Protein AF-A0A2A9FP56-F1 (afdb_monomer)

Nearest PDB structures (foldseek):
  2n8x-assembly1_A  TM=4.574E-01  e=1.235E-03  Pseudomonas aeruginosa PAO1
  9cai-assembly1_CU  TM=5.121E-01  e=8.642E-01  Caenorhabditis elegans
  5exc-assembly1_C  TM=4.285E-01  e=2.645E+00  Dendronephthya sp. SSAL-2002
  3gse-assembly1_A  TM=2.050E-01  e=2.942E+00  Yersinia pestis
  2pgc-assembly1_C  TM=1.684E-01  e=6.201E+00  uncultured marine organism

Radius of gyration: 27.12 Å; Cα contacts (8 Å, |Δi|>4): 790; chains: 1; bounding box: 116×64×67 Å

pLDDT: mean 73.25, std 17.54, range [25.42, 96.5]

Secondary structure (DSSP, 8-state):
-------------------PPPEE-TTS-EEEEEEEESSSHHHHHHHHHHHHHHHHHHHTSTHHHHHHHH-TT--HHHHHHHHHHHHHHHTT--GGGS-EEEPPPEEETTEEEEEEEE-TT--TT------S----TT-SEEEEEEEEEE--BTTTTB-HHHHHHHHHHHHHHHHHHHHHHHHHHHHHHHHHTTS--TTHHHHHHHHHHHHHHHTGGGTEEEEEEEEEEE-GGG-EEEEEEEEEEHHHHHHHHHHHHHHHHS-EEEEES-HHHHHHHHHHHHHTT-EE-SS-SEEEEEEEEEEEETTEEEEEEEEEEEETT--EEEEEE--TTS--EE--SSHHHHHHHHHHH-HHHHHHHHHHHHHHHHHHHHTTSEEEEEEEEGGGBS-GGGHHHHHHTSTTEEEEEEEEETTEEEEEEEE-S-HHHHHHHHHHHTTTTBSSPPPPPEEETTTEEEE-

Solvent-accessible surface area (backbone atoms only — not comparable to full-atom values): 25136 Å² total; per-residue (Å²): 135,91,84,81,87,81,81,80,77,80,80,75,78,74,82,68,79,76,76,52,71,70,43,75,44,98,86,53,23,44,34,22,53,9,67,22,75,39,87,50,73,64,15,50,51,49,1,44,49,49,14,46,50,51,49,30,52,45,74,74,33,78,60,50,58,55,52,65,72,66,43,90,80,67,50,74,68,44,54,50,48,51,49,51,53,45,53,41,45,74,62,68,48,66,67,75,37,56,67,55,49,70,50,78,77,42,77,57,92,69,22,18,30,22,40,38,32,41,53,66,86,64,51,77,59,71,73,89,77,80,101,66,82,81,80,60,95,81,57,67,59,47,79,41,78,33,72,12,57,15,50,62,37,81,90,76,74,40,49,14,58,59,36,2,51,50,38,14,48,27,50,39,51,38,54,54,48,51,53,52,51,60,37,46,44,69,30,48,50,74,61,48,76,74,45,94,54,91,70,55,61,61,54,50,53,53,40,52,38,56,51,49,39,40,32,32,84,80,34,45,79,49,71,46,81,75,47,74,46,83,42,78,95,65,20,24,36,28,32,31,40,35,33,31,37,48,58,58,45,48,49,54,52,46,37,44,49,42,50,42,69,41,39,57,26,15,74,43,52,57,64,77,54,34,50,62,50,50,53,53,36,48,77,68,54,29,45,76,35,93,56,40,48,31,33,38,42,43,49,79,45,78,47,78,58,86,70,28,33,22,49,46,39,37,42,32,35,25,39,84,89,65,55,74,49,32,78,42,67,60,72,42,83,82,52,71,45,63,72,57,95,55,43,66,49,56,45,49,54,50,51,65,64,35,66,72,46,40,54,50,48,50,53,41,52,46,51,17,31,47,49,39,46,67,67,25,24,51,58,31,40,37,36,35,34,51,84,47,40,72,46,66,86,51,47,51,62,50,51,55,66,39,63,33,44,29,81,66,45,68,48,78,55,92,70,26,37,37,34,38,30,16,35,44,60,56,62,67,58,51,53,52,50,49,59,59,62,43,51,89,36,32,61,52,86,77,58,80,66,46,74,45,61,78,35,37,38,37,34,117

Mean predicted aligned error: 16.67 Å

Sequence (460 aa):
MRLKRVLLPALLLACSNAMALPTFMTSGDLSVDGCAYGRSTMAVDDATANALQELASFLSSPKLFTESTANEELDTATSTWLQELRDMSVEGLQLQRMPVTTSSPRIQGNDTCVTVTLVRGTLPGNQSNGDSGRWESGTPEVTVTVTGEGWPDKSRSLTARNQAELDALKRAVSQVVGVWLTQQRAQFSTMEERASGSSSSIALNDMISQQLYTRSEGLVKEWKTLNFRDLENGGIEVTIQAVVEKQLLATAANDVLTAIGSPRVAVVGPQAVAGPLKAWLNTNGVEVSQSASLRIVANAQLKARGNTRRLALTVTVEDLSGQQYGLWRNDPSLLALPASDTVQTDLIDVHLALPAQQKSLRAELQQAFQSMVAQGGLLREIRLRKGLLREPDKLQALLATLGGARDVAVSSNGNYHQASLRYAGATGDLVSAIRQSLRPIAAEPLPQANISNGYEITFN

Foldseek 3Di:
DDDDDDDDDPPPPPPPPPQFQWDQDLQLKIKGKFKAFADDVVLVVNRVLSRLVNQQVCLPDPVLVVVLVVPPSRDPQSVVQSVLSNLCVVLVNRSSLQPWDKDDWDDDPRIIMIMTIRHGPSDQQPPDDDDDDDPPSPDQKDKDKFKFKAPQDPVLRDALVNRRVLRRLLVVLLVLLVVVLVSCVSRCVVVVVLDPDPVVSVLLSVLLSVLVSLQSVVFWPDKDWPDKDADPPRMIMTIMITMGGSSVSVQSSVLLVCLLQAFEEEEDDDCLQSVLVCVLCVSSRHHYDNQHQKYWYWDWDWDDDPQKTFIWIKIWIAGPVRDTQFIDTFDRVPDIDGDDPCRRSVNSNVLCVDPVSVSRVVNRSSSSSSSQSSQLAGKAKEKEFPLFFQCVVCLQVLQVSNRSWAPWDWDDDDRTIMIITHHSGFPVVVQVSSQVSRVVGTPDRFDDWDDPSRGYTYTD

Structure (mmCIF, N/CA/C/O backbone):
data_AF-A0A2A9FP56-F1
#
_entry.id   AF-A0A2A9FP56-F1
#
loop_
_atom_site.group_PDB
_atom_site.id
_atom_site.type_symbol
_atom_site.label_atom_id
_atom_site.label_alt_id
_atom_site.label_comp_id
_atom_site.label_asym_id
_atom_site.label_entity_id
_atom_site.label_seq_id
_atom_site.pdbx_PDB_ins_code
_atom_site.Cartn_x
_atom_site.Cartn_y
_atom_site.Cartn_z
_atom_site.occupancy
_atom_site.B_iso_or_equiv
_atom_site.auth_seq_id
_atom_site.auth_comp_id
_atom_site.auth_asym_id
_atom_site.auth_atom_id
_atom_site.pdbx_PDB_model_num
ATOM 1 N N . MET A 1 1 ? 77.776 10.481 -0.731 1.00 35.41 1 MET A N 1
ATOM 2 C CA . MET A 1 1 ? 76.996 10.995 -1.884 1.00 35.41 1 MET A CA 1
ATOM 3 C C . MET A 1 1 ? 75.871 10.000 -2.158 1.00 35.41 1 MET A C 1
ATOM 5 O O . MET A 1 1 ? 76.165 8.899 -2.580 1.00 35.41 1 MET A O 1
ATOM 9 N N . ARG A 1 2 ? 74.676 10.146 -1.569 1.00 37.75 2 ARG A N 1
ATOM 10 C CA . ARG A 1 2 ? 73.482 10.881 -2.056 1.00 37.75 2 ARG A CA 1
ATOM 11 C C . ARG A 1 2 ? 73.049 10.537 -3.493 1.00 37.75 2 ARG A C 1
ATOM 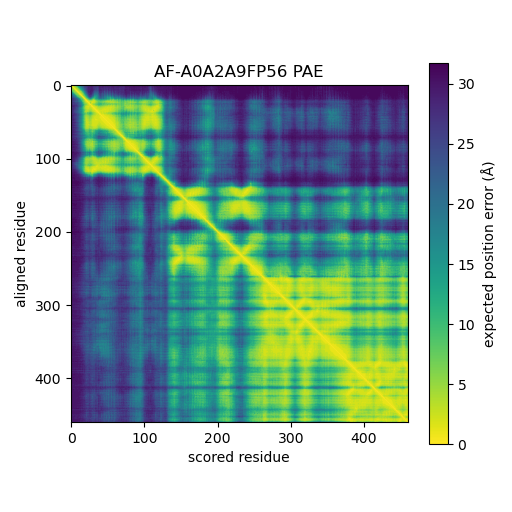13 O O . ARG A 1 2 ? 73.492 11.206 -4.411 1.00 37.75 2 ARG A O 1
ATOM 20 N N . LEU A 1 3 ? 72.079 9.629 -3.630 1.00 32.72 3 LEU A N 1
ATOM 21 C CA . LEU A 1 3 ? 71.024 9.641 -4.662 1.00 32.72 3 LEU A CA 1
ATOM 22 C C . LEU A 1 3 ? 69.803 8.906 -4.065 1.00 32.72 3 LEU A C 1
ATOM 24 O O . LEU A 1 3 ? 69.843 7.703 -3.855 1.00 32.72 3 LEU A O 1
ATOM 28 N N . LYS A 1 4 ? 68.938 9.622 -3.338 1.00 32.25 4 LYS A N 1
ATOM 29 C CA . LYS A 1 4 ? 67.647 10.210 -3.759 1.00 32.25 4 LYS A CA 1
ATOM 30 C C . LYS A 1 4 ? 66.577 9.180 -4.165 1.00 32.25 4 LYS A C 1
ATOM 32 O O . LYS A 1 4 ? 66.596 8.617 -5.249 1.00 32.25 4 LYS A O 1
ATOM 37 N N . ARG A 1 5 ? 65.619 9.046 -3.237 1.00 37.44 5 ARG A N 1
ATOM 38 C CA . ARG A 1 5 ? 64.264 8.493 -3.351 1.00 37.44 5 ARG A CA 1
ATOM 39 C C . ARG A 1 5 ? 63.563 8.907 -4.649 1.00 37.44 5 ARG A C 1
ATOM 41 O O . ARG A 1 5 ? 63.543 10.097 -4.951 1.00 37.44 5 ARG A O 1
ATOM 48 N N . VAL A 1 6 ? 62.838 7.969 -5.255 1.00 30.64 6 VAL A N 1
ATOM 49 C CA . VAL A 1 6 ? 61.522 8.240 -5.850 1.00 30.64 6 VAL A CA 1
ATOM 50 C C . VAL A 1 6 ? 60.588 7.108 -5.413 1.00 30.64 6 VAL A C 1
ATOM 52 O O . VAL A 1 6 ? 60.535 6.045 -6.017 1.00 30.64 6 VAL A O 1
ATOM 55 N N . LEU A 1 7 ? 59.899 7.332 -4.294 1.00 31.23 7 LEU A N 1
ATOM 56 C CA . LEU A 1 7 ? 58.629 6.675 -3.997 1.00 31.23 7 LEU A CA 1
ATOM 57 C C . LEU A 1 7 ? 57.591 7.399 -4.859 1.00 31.23 7 LEU A C 1
ATOM 59 O O . LEU A 1 7 ? 57.354 8.582 -4.625 1.00 31.23 7 LEU A O 1
ATOM 63 N N . LEU A 1 8 ? 57.020 6.728 -5.861 1.00 28.42 8 LEU A N 1
ATOM 64 C CA . LEU A 1 8 ? 55.755 7.157 -6.457 1.00 28.42 8 LEU A CA 1
ATOM 65 C C . LEU A 1 8 ? 54.655 6.865 -5.422 1.00 28.42 8 LEU A C 1
ATOM 67 O O . LEU A 1 8 ? 54.437 5.689 -5.121 1.00 28.42 8 LEU A O 1
ATOM 71 N N . PRO A 1 9 ? 53.954 7.866 -4.864 1.00 35.16 9 PRO A N 1
ATOM 72 C CA . PRO A 1 9 ? 52.688 7.594 -4.218 1.00 35.16 9 PRO A CA 1
ATOM 73 C C . PRO A 1 9 ? 51.659 7.364 -5.327 1.00 35.16 9 PRO A C 1
ATOM 75 O O . PRO A 1 9 ? 51.483 8.197 -6.218 1.00 35.16 9 PRO A O 1
ATOM 78 N N . ALA A 1 10 ? 50.995 6.212 -5.280 1.00 33.09 10 ALA A N 1
ATOM 79 C CA . ALA A 1 10 ? 49.761 5.994 -6.009 1.00 33.09 10 ALA A CA 1
ATOM 80 C C . ALA A 1 10 ? 48.772 7.089 -5.585 1.00 33.09 10 ALA A C 1
ATOM 82 O O . ALA A 1 10 ? 48.350 7.138 -4.428 1.00 33.09 10 ALA A O 1
ATOM 83 N N . LEU A 1 11 ? 48.446 7.988 -6.517 1.00 30.23 11 LEU A N 1
ATOM 84 C CA . LEU A 1 11 ? 47.296 8.873 -6.406 1.00 30.23 11 LEU A CA 1
ATOM 85 C C . LEU A 1 11 ? 46.051 7.974 -6.384 1.00 30.23 11 LEU A C 1
ATOM 87 O O . LEU A 1 11 ? 45.508 7.601 -7.420 1.00 30.23 11 LEU A O 1
ATOM 91 N N . LEU A 1 12 ? 45.621 7.592 -5.184 1.00 28.38 12 LEU A N 1
ATOM 92 C CA . LEU A 1 12 ? 44.237 7.234 -4.928 1.00 28.38 12 LEU A CA 1
ATOM 93 C C . LEU A 1 12 ? 43.425 8.510 -5.165 1.00 28.38 12 LEU A C 1
ATOM 95 O O . LEU A 1 12 ? 43.289 9.344 -4.270 1.00 28.38 12 LEU A O 1
ATOM 99 N N . LEU A 1 13 ? 42.924 8.682 -6.391 1.00 30.59 13 LEU A N 1
ATOM 100 C CA . LEU A 1 13 ? 41.752 9.513 -6.631 1.00 30.59 13 LEU A CA 1
ATOM 101 C C . LEU A 1 13 ? 40.588 8.859 -5.882 1.00 30.59 13 LEU A C 1
ATOM 103 O O . LEU A 1 13 ? 39.848 8.039 -6.419 1.00 30.59 13 LEU A O 1
ATOM 107 N N . ALA A 1 14 ? 40.457 9.210 -4.607 1.00 25.42 14 ALA A N 1
ATOM 108 C CA . ALA A 1 14 ? 39.172 9.192 -3.948 1.00 25.42 14 ALA A CA 1
ATOM 109 C C . ALA A 1 14 ? 38.290 10.189 -4.712 1.00 25.42 14 ALA A C 1
ATOM 111 O O . ALA A 1 14 ? 38.438 11.402 -4.564 1.00 25.42 14 ALA A O 1
ATOM 112 N N . CYS A 1 15 ? 37.407 9.683 -5.573 1.00 26.31 15 CYS A N 1
ATOM 113 C CA . CYS A 1 15 ? 36.214 10.414 -5.981 1.00 26.31 15 CYS A CA 1
ATOM 114 C C . CYS A 1 15 ? 35.327 10.547 -4.741 1.00 26.31 15 CYS A C 1
ATOM 116 O O . CYS A 1 15 ? 34.393 9.780 -4.525 1.00 26.31 15 CYS A O 1
ATOM 118 N N . SER A 1 16 ? 35.690 11.485 -3.875 1.00 26.23 16 SER A N 1
ATOM 119 C CA . SER A 1 16 ? 34.822 11.987 -2.830 1.00 26.23 16 SER A CA 1
ATOM 120 C C . SER A 1 16 ? 33.718 12.761 -3.540 1.00 26.23 16 SER A C 1
ATOM 122 O O . SER A 1 16 ? 33.941 13.893 -3.965 1.00 26.23 16 SER A O 1
ATOM 124 N N . ASN A 1 17 ? 32.536 12.163 -3.684 1.00 34.97 17 ASN A N 1
ATOM 125 C CA . ASN A 1 17 ? 31.319 12.956 -3.805 1.00 34.97 17 ASN A CA 1
ATOM 126 C C . ASN A 1 17 ? 31.250 13.773 -2.514 1.00 34.97 17 ASN A C 1
ATOM 128 O O . ASN A 1 17 ? 30.914 13.238 -1.457 1.00 34.97 17 ASN A O 1
ATOM 132 N N . ALA A 1 18 ? 31.707 15.022 -2.563 1.00 33.69 18 ALA A N 1
ATOM 133 C CA . ALA A 1 18 ? 31.592 15.937 -1.446 1.00 33.69 18 ALA A CA 1
ATOM 134 C C . ALA A 1 18 ? 30.096 16.191 -1.245 1.00 33.69 18 ALA A C 1
ATOM 136 O O . ALA A 1 18 ? 29.495 16.995 -1.951 1.00 33.69 18 ALA A O 1
ATOM 137 N N . MET A 1 19 ? 29.491 15.429 -0.335 1.00 45.47 19 MET A N 1
ATOM 138 C CA . MET A 1 19 ? 28.136 15.667 0.142 1.00 45.47 19 MET A CA 1
ATOM 139 C C . MET A 1 19 ? 28.151 17.046 0.800 1.00 45.47 19 MET A C 1
ATOM 141 O O . MET A 1 19 ? 28.806 17.238 1.828 1.00 45.47 19 MET A O 1
ATOM 145 N N . ALA A 1 20 ? 27.530 18.029 0.149 1.00 57.53 20 ALA A N 1
ATOM 146 C CA . ALA A 1 20 ? 27.418 19.368 0.695 1.00 57.53 20 ALA A CA 1
ATOM 147 C C . ALA A 1 20 ? 26.435 19.319 1.867 1.00 57.53 20 ALA A C 1
ATOM 149 O O . ALA A 1 20 ? 25.285 18.918 1.708 1.00 57.53 20 ALA A O 1
ATOM 150 N N . LEU A 1 21 ? 26.905 19.691 3.057 1.00 64.69 21 LEU A N 1
ATOM 151 C CA . LEU A 1 21 ? 26.034 19.846 4.218 1.00 64.69 21 LEU A CA 1
ATOM 152 C C . LEU A 1 21 ? 25.094 21.041 3.983 1.00 64.69 21 LEU A C 1
ATOM 154 O O . LEU A 1 21 ? 25.536 22.027 3.385 1.00 64.69 21 LEU A O 1
ATOM 158 N N . PRO A 1 22 ? 23.833 20.989 4.449 1.00 72.50 22 PRO A N 1
ATOM 159 C CA . PRO A 1 22 ? 22.938 22.137 4.375 1.00 72.50 22 PRO A CA 1
ATOM 160 C C . PRO A 1 22 ? 23.516 23.349 5.109 1.00 72.50 22 PRO A C 1
ATOM 162 O O . PRO A 1 22 ? 24.085 23.209 6.190 1.00 72.50 22 PRO A O 1
ATOM 165 N N . THR A 1 23 ? 23.369 24.533 4.521 1.00 76.69 23 THR A N 1
ATOM 166 C CA . THR A 1 23 ? 23.899 25.794 5.049 1.00 76.69 23 THR A CA 1
ATOM 167 C C . THR A 1 23 ? 22.804 26.843 5.183 1.00 76.69 23 THR A C 1
ATOM 169 O O . THR A 1 23 ? 21.902 26.944 4.344 1.00 76.69 23 THR A O 1
ATOM 172 N N . PHE A 1 24 ? 22.898 27.640 6.248 1.00 75.12 24 PHE A N 1
ATOM 173 C CA . PHE A 1 24 ? 22.033 28.795 6.456 1.00 75.12 24 PHE A CA 1
ATOM 174 C C . PHE A 1 24 ? 22.497 29.968 5.591 1.00 75.12 24 PHE A C 1
ATOM 176 O O . PHE A 1 24 ? 23.663 30.363 5.616 1.00 75.12 24 PHE A O 1
ATOM 183 N N . MET A 1 25 ? 21.570 30.532 4.825 1.00 75.88 25 MET A N 1
ATOM 184 C CA . MET A 1 25 ? 21.774 31.778 4.098 1.00 75.88 25 MET A CA 1
ATOM 185 C C . MET A 1 25 ? 21.591 32.974 5.041 1.00 75.88 25 MET A C 1
ATOM 187 O O . MET A 1 25 ? 20.934 32.876 6.075 1.00 75.88 25 MET A O 1
ATOM 191 N N . THR A 1 26 ? 22.104 34.144 4.658 1.00 66.69 26 THR A N 1
ATOM 192 C CA . THR A 1 26 ? 21.955 35.393 5.433 1.00 66.69 26 THR A CA 1
ATOM 193 C C . THR A 1 26 ? 20.500 35.857 5.593 1.00 66.69 26 THR A C 1
ATOM 195 O O . THR A 1 26 ? 20.206 36.658 6.474 1.00 66.69 26 THR A O 1
ATOM 198 N N . SER A 1 27 ? 19.579 35.348 4.768 1.00 64.69 27 SER A N 1
ATOM 199 C CA . SER A 1 27 ? 18.124 35.523 4.889 1.00 64.69 27 SER A CA 1
ATOM 200 C C . SER A 1 27 ? 17.478 34.642 5.972 1.00 64.69 27 SER A C 1
ATOM 202 O O . SER A 1 27 ? 16.308 34.833 6.309 1.00 64.69 27 SER A O 1
ATOM 204 N N . GLY A 1 28 ? 18.219 33.681 6.533 1.00 65.44 28 GLY A N 1
ATOM 205 C CA . GLY A 1 28 ? 17.692 32.629 7.405 1.00 65.44 28 GLY A CA 1
ATOM 206 C C . GLY A 1 28 ? 17.093 31.438 6.648 1.00 65.44 28 GLY A C 1
ATOM 207 O O . GLY A 1 28 ? 16.536 30.546 7.283 1.00 65.44 28 GLY A O 1
ATOM 208 N N . ASP A 1 29 ? 17.203 31.408 5.314 1.00 76.88 29 ASP A N 1
ATOM 209 C CA . ASP A 1 29 ? 16.811 30.260 4.488 1.00 76.88 29 ASP A CA 1
ATOM 210 C C . ASP A 1 29 ? 17.815 29.111 4.639 1.00 76.88 29 ASP A C 1
ATOM 212 O O . ASP A 1 29 ? 19.003 29.337 4.884 1.00 76.88 29 ASP A O 1
ATOM 216 N N . LEU A 1 30 ? 17.359 27.874 4.444 1.00 77.94 30 LEU A N 1
ATOM 217 C CA . LEU A 1 30 ? 18.213 26.688 4.498 1.00 77.94 30 LEU A CA 1
ATOM 218 C C . LEU A 1 30 ? 18.446 26.161 3.082 1.00 77.94 30 LEU A C 1
ATOM 220 O O . LEU A 1 30 ? 17.493 25.805 2.393 1.00 77.94 30 LEU A O 1
ATOM 224 N N . SER A 1 31 ? 19.701 26.092 2.644 1.00 82.69 31 SER A N 1
ATOM 225 C CA . SER A 1 31 ? 20.056 25.668 1.286 1.00 82.69 31 SER A CA 1
ATOM 226 C C . SER A 1 31 ? 20.971 24.451 1.284 1.00 82.69 31 SER A C 1
ATOM 228 O O . SER A 1 31 ? 21.817 24.300 2.163 1.00 82.69 31 SER A O 1
ATOM 230 N N . VAL A 1 32 ? 20.813 23.576 0.296 1.00 83.94 32 VAL A N 1
ATOM 231 C CA . VAL A 1 32 ? 21.686 22.417 0.097 1.00 83.94 32 VAL A CA 1
ATOM 232 C C . VAL A 1 32 ? 21.917 22.164 -1.384 1.00 83.94 32 VAL A C 1
ATOM 234 O O . VAL A 1 32 ? 21.011 22.296 -2.208 1.00 83.94 32 VAL A O 1
ATOM 237 N N . ASP A 1 33 ? 23.146 21.793 -1.719 1.00 82.88 33 ASP A N 1
ATOM 238 C CA . ASP A 1 33 ? 23.533 21.425 -3.072 1.00 82.88 33 ASP A CA 1
ATOM 239 C C . ASP A 1 33 ? 23.462 19.911 -3.256 1.00 82.88 33 ASP A C 1
ATOM 241 O O . ASP A 1 33 ? 24.054 19.150 -2.493 1.00 82.88 33 ASP A O 1
ATOM 245 N N . GLY A 1 34 ? 22.789 19.475 -4.315 1.00 81.56 34 GLY A N 1
ATOM 246 C CA . GLY A 1 34 ? 22.843 18.098 -4.787 1.00 81.56 34 GLY A CA 1
ATOM 247 C C . GLY A 1 34 ? 23.462 18.057 -6.170 1.00 81.56 34 GLY A C 1
ATOM 248 O O . GLY A 1 34 ? 23.126 18.870 -7.030 1.00 81.56 34 GLY A O 1
ATOM 249 N N . CYS A 1 35 ? 24.373 17.114 -6.382 1.00 79.56 35 CYS A N 1
ATOM 250 C CA . CYS A 1 35 ? 25.020 16.888 -7.667 1.00 79.56 35 CYS A CA 1
ATOM 251 C C . CYS A 1 35 ? 24.788 15.446 -8.116 1.00 79.56 35 CYS A C 1
ATOM 253 O O . CYS A 1 35 ? 24.790 14.518 -7.302 1.00 79.56 35 CYS A O 1
ATOM 255 N N . ALA A 1 36 ? 24.591 15.264 -9.418 1.00 69.25 36 ALA A N 1
ATOM 256 C CA . ALA A 1 36 ? 24.491 13.959 -10.048 1.00 69.25 36 ALA A CA 1
ATOM 257 C C . ALA A 1 36 ? 25.224 13.958 -11.391 1.00 69.25 36 ALA A C 1
ATOM 259 O O . ALA A 1 36 ? 25.236 14.944 -12.131 1.00 69.25 36 ALA A O 1
ATOM 260 N N . TYR A 1 37 ? 25.841 12.823 -11.703 1.00 71.00 37 TYR A N 1
ATOM 261 C CA . TYR A 1 37 ? 26.625 12.660 -12.917 1.00 71.00 37 TYR A CA 1
ATOM 262 C C . TYR A 1 37 ? 25.743 12.702 -14.171 1.00 71.00 37 TYR A C 1
ATOM 264 O O . TYR A 1 37 ? 24.734 12.002 -14.263 1.00 71.00 37 TYR A O 1
ATOM 272 N N . GLY A 1 38 ? 26.161 13.473 -15.178 1.00 72.19 38 GLY A N 1
ATOM 273 C CA . GLY A 1 38 ? 25.468 13.579 -16.462 1.00 72.19 38 GLY A CA 1
ATOM 274 C C . GLY A 1 38 ? 24.908 14.972 -16.740 1.00 72.19 38 GLY A C 1
ATOM 275 O O . GLY A 1 38 ? 25.151 15.923 -16.005 1.00 72.19 38 GLY A O 1
ATOM 276 N N . ARG A 1 39 ? 24.200 15.108 -17.871 1.00 72.19 39 ARG A N 1
ATOM 277 C CA . ARG A 1 39 ? 23.686 16.393 -18.403 1.00 72.19 39 ARG A CA 1
ATOM 278 C C . ARG A 1 39 ? 22.231 16.324 -18.878 1.00 72.19 39 ARG A C 1
ATOM 280 O O . ARG A 1 39 ? 21.753 17.227 -19.558 1.00 72.19 39 ARG A O 1
ATOM 287 N N . SER A 1 40 ? 21.557 15.209 -18.615 1.00 64.19 40 SER A N 1
ATOM 288 C CA . SER A 1 40 ? 20.167 14.989 -19.012 1.00 64.19 40 SER A CA 1
ATOM 289 C C . SER A 1 40 ? 19.208 15.575 -17.977 1.00 64.19 40 SER A C 1
ATOM 291 O O . SER A 1 40 ? 19.601 15.889 -16.857 1.00 64.19 40 SER A O 1
ATOM 293 N N . THR A 1 41 ? 17.923 15.660 -18.324 1.00 56.44 41 THR A N 1
ATOM 294 C CA . THR A 1 41 ? 16.862 15.988 -17.357 1.00 56.44 41 THR A CA 1
ATOM 295 C C . THR A 1 41 ? 16.845 15.013 -16.178 1.00 56.44 41 THR A C 1
ATOM 297 O O . THR A 1 41 ? 16.595 15.423 -15.058 1.00 56.44 41 THR A O 1
ATOM 300 N N . MET A 1 42 ? 17.220 13.750 -16.402 1.00 55.56 42 MET A N 1
ATOM 301 C CA . MET A 1 42 ? 17.374 12.754 -15.337 1.00 55.56 42 MET A CA 1
ATOM 302 C C . MET A 1 42 ? 18.510 13.110 -14.366 1.00 55.56 42 MET A C 1
ATOM 304 O O . MET A 1 42 ? 18.342 12.962 -13.168 1.00 55.56 42 MET A O 1
ATOM 308 N N . ALA A 1 43 ? 19.630 13.657 -14.855 1.00 57.00 43 ALA A N 1
ATOM 309 C CA . ALA A 1 43 ? 20.702 14.133 -13.976 1.00 57.00 43 ALA A CA 1
ATOM 310 C C . ALA A 1 43 ? 20.264 15.353 -13.144 1.00 57.00 43 ALA A C 1
ATOM 312 O O . ALA A 1 43 ? 20.696 15.507 -12.007 1.00 57.00 43 ALA A O 1
ATOM 313 N N . VAL A 1 44 ? 19.380 16.204 -13.680 1.00 61.25 44 VAL A N 1
ATOM 314 C CA . VAL A 1 44 ? 18.750 17.296 -12.914 1.00 61.25 44 VAL A CA 1
ATOM 315 C C . VAL A 1 44 ? 17.825 16.730 -11.832 1.00 61.25 44 VAL A C 1
ATOM 317 O O . VAL A 1 44 ? 17.889 17.174 -10.685 1.00 61.25 44 VAL A O 1
ATOM 320 N N . ASP A 1 45 ? 17.001 15.739 -12.176 1.00 57.25 45 ASP A N 1
ATOM 321 C CA . ASP A 1 45 ? 16.066 15.094 -11.248 1.00 57.25 45 ASP A CA 1
ATOM 322 C C . ASP A 1 45 ? 16.808 14.373 -10.111 1.00 57.25 45 ASP A C 1
ATOM 324 O O . ASP A 1 45 ? 16.463 14.554 -8.943 1.00 57.25 45 ASP A O 1
ATOM 328 N N . ASP A 1 46 ? 17.864 13.624 -10.436 1.00 56.19 46 ASP A N 1
ATOM 329 C CA . ASP A 1 46 ? 18.702 12.907 -9.471 1.00 56.19 46 ASP A CA 1
ATOM 330 C C . ASP A 1 46 ? 19.469 13.881 -8.564 1.00 56.19 46 ASP A C 1
ATOM 332 O O . ASP A 1 46 ? 19.508 13.705 -7.346 1.00 56.19 46 ASP A O 1
ATOM 336 N N . ALA A 1 47 ? 20.027 14.960 -9.127 1.00 63.75 47 ALA A N 1
ATOM 337 C CA . ALA A 1 47 ? 20.674 16.021 -8.355 1.00 63.75 47 ALA A CA 1
ATOM 338 C C . ALA A 1 47 ? 19.694 16.688 -7.376 1.00 63.75 47 ALA A C 1
ATOM 340 O O . ALA A 1 47 ? 20.025 16.914 -6.213 1.00 63.75 47 ALA A O 1
ATOM 341 N N . THR A 1 48 ? 18.464 16.942 -7.824 1.00 67.44 48 THR A N 1
ATOM 342 C CA . THR A 1 48 ? 17.399 17.523 -6.995 1.00 67.44 48 THR A CA 1
ATOM 343 C C . THR A 1 48 ? 16.946 16.555 -5.898 1.00 67.44 48 THR A C 1
ATOM 345 O O . THR A 1 48 ? 16.744 16.965 -4.756 1.00 67.44 48 THR A O 1
ATOM 348 N N . ALA A 1 49 ? 16.815 15.262 -6.210 1.00 59.84 49 ALA A N 1
ATOM 349 C CA . ALA A 1 49 ? 16.447 14.231 -5.243 1.00 59.84 49 ALA A CA 1
ATOM 350 C C . ALA A 1 49 ? 17.514 14.059 -4.152 1.00 59.84 49 ALA A C 1
ATOM 352 O O . ALA A 1 49 ? 17.171 14.006 -2.972 1.00 59.84 49 ALA A O 1
ATOM 353 N N . ASN A 1 50 ? 18.795 14.055 -4.533 1.00 65.31 50 ASN A N 1
ATOM 354 C CA . ASN A 1 50 ? 19.914 13.995 -3.592 1.00 65.31 50 ASN A CA 1
ATOM 355 C C . ASN A 1 50 ? 19.902 15.198 -2.636 1.00 65.31 50 ASN A C 1
ATOM 357 O O . ASN A 1 50 ? 19.991 15.023 -1.424 1.00 65.31 50 ASN A O 1
ATOM 361 N N . ALA A 1 51 ? 19.717 16.411 -3.167 1.00 68.38 51 ALA A N 1
ATOM 362 C CA . ALA A 1 51 ? 19.609 17.628 -2.363 1.00 68.38 51 ALA A CA 1
ATOM 363 C C . ALA A 1 51 ? 18.434 17.563 -1.367 1.00 68.38 51 ALA A C 1
ATOM 365 O O . ALA A 1 51 ? 18.595 17.843 -0.183 1.00 68.38 51 ALA A O 1
ATOM 366 N N . LEU A 1 52 ? 17.253 17.131 -1.818 1.00 66.19 52 LEU A N 1
ATOM 367 C CA . LEU A 1 52 ? 16.074 16.954 -0.962 1.00 66.19 52 LEU A CA 1
ATOM 368 C C . LEU A 1 52 ? 16.291 15.923 0.150 1.00 66.19 52 LEU A C 1
ATOM 370 O O . LEU A 1 52 ? 15.829 16.113 1.277 1.00 66.19 52 LEU A O 1
ATOM 374 N N . GLN A 1 53 ? 16.979 14.826 -0.160 1.00 64.50 53 GLN A N 1
ATOM 375 C CA . GLN A 1 53 ? 17.290 13.791 0.814 1.00 64.50 53 GLN A CA 1
ATOM 376 C C . GLN A 1 53 ? 18.237 14.311 1.898 1.00 64.50 53 GLN A C 1
ATOM 378 O O . GLN A 1 53 ? 18.010 14.024 3.073 1.00 64.50 53 GLN A O 1
ATOM 383 N N . GLU A 1 54 ? 19.245 15.102 1.532 1.00 70.62 54 GLU A N 1
ATOM 384 C CA . GLU A 1 54 ? 20.165 15.719 2.494 1.00 70.62 54 GLU A CA 1
ATOM 385 C C . GLU A 1 54 ? 19.493 16.800 3.338 1.00 70.62 54 GLU A C 1
ATOM 387 O O . GLU A 1 54 ? 19.700 16.877 4.549 1.00 70.62 54 GLU A O 1
ATOM 392 N N . LEU A 1 55 ? 18.608 17.591 2.735 1.00 72.25 55 LEU A N 1
ATOM 393 C CA . LEU A 1 55 ? 17.787 18.540 3.477 1.00 72.25 55 LEU A CA 1
ATOM 394 C C . LEU A 1 55 ? 16.940 17.817 4.534 1.00 72.25 55 LEU A C 1
ATOM 396 O O . LEU A 1 55 ? 16.909 18.208 5.699 1.00 72.25 55 LEU A O 1
ATOM 400 N N . ALA A 1 56 ? 16.282 16.726 4.148 1.00 64.38 56 ALA A N 1
ATOM 401 C CA . ALA A 1 56 ? 15.467 15.935 5.058 1.00 64.38 56 ALA A CA 1
ATOM 402 C C . ALA A 1 56 ? 16.296 15.229 6.138 1.00 64.38 56 ALA A C 1
ATOM 404 O O . ALA A 1 56 ? 15.881 15.190 7.299 1.00 64.38 56 ALA A O 1
ATOM 405 N N . SER A 1 57 ? 17.468 14.695 5.779 1.00 65.44 57 SER A N 1
ATOM 406 C CA . SER A 1 57 ? 18.385 14.053 6.723 1.00 65.44 57 SER A CA 1
ATOM 407 C C . SER A 1 57 ? 18.833 15.058 7.788 1.00 65.44 57 SER A C 1
ATOM 409 O O . SER A 1 57 ? 18.763 14.761 8.981 1.00 65.44 57 SER A O 1
ATOM 411 N N . PHE A 1 58 ? 19.174 16.282 7.384 1.00 72.12 58 PHE A N 1
ATOM 412 C CA . PHE A 1 58 ? 19.572 17.365 8.274 1.00 72.12 58 PHE A CA 1
ATOM 413 C C . PHE A 1 58 ? 18.433 17.843 9.174 1.00 72.12 58 PHE A C 1
ATOM 415 O O . PHE A 1 58 ? 18.626 17.961 10.381 1.00 72.12 58 PHE A O 1
ATOM 422 N N . LEU A 1 59 ? 17.236 18.040 8.620 1.00 67.50 59 LEU A N 1
ATOM 423 C CA . LEU A 1 59 ? 16.062 18.472 9.382 1.00 67.50 59 LEU A CA 1
ATOM 424 C C . LEU A 1 59 ? 15.585 17.416 10.399 1.00 67.50 59 LEU A C 1
ATOM 426 O O . LEU A 1 59 ? 15.041 17.763 11.444 1.00 67.50 59 LEU A O 1
ATOM 430 N N . SER A 1 60 ? 15.808 16.129 10.119 1.00 62.34 60 SER A N 1
ATOM 431 C CA . SER A 1 60 ? 15.536 15.028 11.059 1.00 62.34 60 SER A CA 1
ATOM 432 C C . SER A 1 60 ? 16.661 14.785 12.076 1.00 62.34 60 SER A C 1
ATOM 434 O O . SER A 1 60 ? 16.503 14.000 13.013 1.00 62.34 60 SER A O 1
ATOM 436 N N . SER A 1 61 ? 17.814 15.433 11.896 1.00 62.34 61 SER A N 1
ATOM 437 C CA . SER A 1 61 ? 19.010 15.179 12.688 1.00 62.34 61 SER A CA 1
ATOM 438 C C . SER A 1 61 ? 19.040 16.024 13.965 1.00 62.34 61 SER A C 1
ATOM 440 O O . SER A 1 61 ? 18.784 17.229 13.918 1.00 62.34 61 SER A O 1
ATOM 442 N N . PRO A 1 62 ? 19.508 15.464 15.099 1.00 57.06 62 PRO A N 1
ATOM 443 C CA . PRO A 1 62 ? 19.832 16.240 16.297 1.00 57.06 62 PRO A CA 1
ATOM 444 C C . PRO A 1 62 ? 20.867 17.353 16.049 1.00 57.06 62 PRO A C 1
ATOM 446 O O . PRO A 1 62 ? 21.016 18.243 16.879 1.00 57.06 62 PRO A O 1
ATOM 449 N N . LYS A 1 63 ? 21.587 17.325 14.915 1.00 57.81 63 LYS A N 1
ATOM 450 C CA . LYS A 1 63 ? 22.562 18.358 14.522 1.00 57.81 63 LYS A CA 1
ATOM 451 C C . LYS A 1 63 ? 21.937 19.731 14.262 1.00 57.81 63 LYS A C 1
ATOM 453 O O . LYS A 1 63 ? 22.629 20.736 14.411 1.00 57.81 63 LYS A O 1
ATOM 458 N N . LEU A 1 64 ? 20.643 19.784 13.942 1.00 62.09 64 LEU A N 1
ATOM 459 C CA . LEU A 1 64 ? 19.908 21.040 13.794 1.00 62.09 64 LEU A CA 1
ATOM 460 C C . LEU A 1 64 ? 19.943 21.866 15.092 1.00 62.09 64 LEU A C 1
ATOM 462 O O . LEU A 1 64 ? 20.099 23.081 15.042 1.00 62.09 64 LEU A O 1
ATOM 466 N N . PHE A 1 65 ? 19.912 21.194 16.252 1.00 53.81 65 PHE A N 1
ATOM 467 C CA . PHE A 1 65 ? 20.066 21.829 17.564 1.00 53.81 65 PHE A CA 1
ATOM 468 C C . PHE A 1 65 ? 21.469 22.396 17.780 1.00 53.81 65 PHE A C 1
ATOM 470 O O . PHE A 1 65 ? 21.597 23.502 18.293 1.00 53.81 65 PHE A O 1
ATOM 477 N N . THR A 1 66 ? 22.521 21.661 17.403 1.00 56.50 66 THR A N 1
ATOM 478 C CA . THR A 1 66 ? 23.900 22.125 17.616 1.00 56.50 66 THR A CA 1
ATOM 479 C C . THR A 1 66 ? 24.231 23.328 16.741 1.00 56.50 66 THR A C 1
ATOM 481 O O . THR A 1 66 ? 24.849 24.262 17.231 1.00 56.50 66 THR A O 1
ATOM 484 N N . GLU A 1 67 ? 23.757 23.347 15.493 1.00 57.16 67 GLU A N 1
ATOM 485 C CA . GLU A 1 67 ? 23.910 24.476 14.563 1.00 57.16 67 GLU A CA 1
ATOM 486 C C . GLU A 1 67 ? 23.077 25.694 14.995 1.00 57.16 67 GLU A C 1
ATOM 488 O O . GLU A 1 67 ? 23.585 26.815 14.979 1.00 57.16 67 GLU A O 1
ATOM 493 N N . SER A 1 68 ? 21.833 25.493 15.464 1.00 52.12 68 SER A N 1
ATOM 494 C CA . SER A 1 68 ? 20.980 26.600 15.924 1.00 52.12 68 SER A CA 1
ATOM 495 C C . SER A 1 68 ? 21.505 27.283 17.187 1.00 52.12 68 SER A C 1
ATOM 497 O O . SER A 1 68 ? 21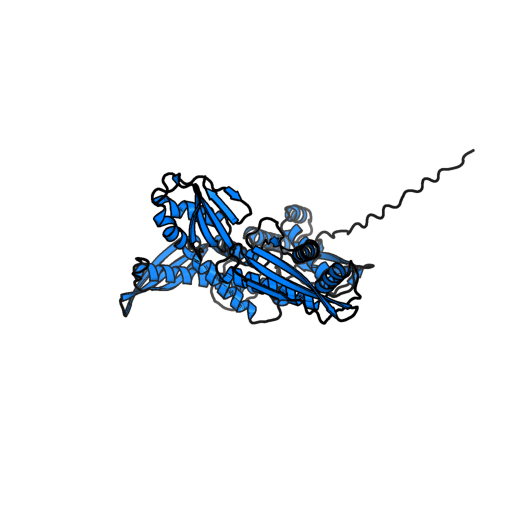.242 28.459 17.404 1.00 52.12 68 SER A O 1
ATOM 499 N N . THR A 1 69 ? 22.213 26.538 18.044 1.00 50.47 69 THR A N 1
ATOM 500 C CA . THR A 1 69 ? 22.825 27.077 19.270 1.00 50.47 69 THR A CA 1
ATOM 501 C C . THR A 1 69 ? 24.261 27.564 19.081 1.00 50.47 69 THR A C 1
ATOM 503 O O . THR A 1 69 ? 24.738 28.326 19.913 1.00 50.47 69 THR A O 1
ATOM 506 N N . ALA A 1 70 ? 24.966 27.107 18.038 1.00 52.25 70 ALA A N 1
ATOM 507 C CA . ALA A 1 70 ? 26.363 27.469 17.781 1.00 52.25 70 ALA A CA 1
ATOM 508 C C . ALA A 1 70 ? 26.515 28.713 16.893 1.00 52.25 70 ALA A C 1
ATOM 510 O O . ALA A 1 70 ? 27.537 29.390 16.982 1.00 52.25 70 ALA A O 1
ATOM 511 N N . ASN A 1 71 ? 25.518 29.032 16.064 1.00 53.34 71 ASN A N 1
ATOM 512 C CA . ASN A 1 71 ? 25.524 30.245 15.253 1.00 53.34 71 ASN A CA 1
ATOM 513 C C . ASN A 1 71 ? 24.909 31.415 16.041 1.00 53.34 71 ASN A C 1
ATOM 515 O O . ASN A 1 71 ? 23.691 31.570 16.079 1.00 53.34 71 ASN A O 1
ATOM 519 N N . GLU A 1 72 ? 25.756 32.270 16.628 1.00 51.22 72 GLU A N 1
ATOM 520 C CA . GLU A 1 72 ? 25.359 33.543 17.271 1.00 51.22 72 GLU A CA 1
ATOM 521 C C . GLU A 1 72 ? 24.678 34.538 16.297 1.00 51.22 72 GLU A C 1
ATOM 523 O O . GLU A 1 72 ? 24.149 35.560 16.727 1.00 51.22 72 GLU A O 1
ATOM 528 N N . GLU A 1 73 ? 24.660 34.239 14.991 1.00 55.75 73 GLU A N 1
ATOM 529 C CA . GLU A 1 73 ? 24.084 35.074 13.926 1.00 55.75 73 GLU A CA 1
ATOM 530 C C . GLU A 1 73 ? 22.638 34.714 13.526 1.00 55.75 73 GLU A C 1
ATOM 532 O O . GLU A 1 73 ? 22.048 35.410 12.697 1.00 55.75 73 GLU A O 1
ATOM 537 N N . LEU A 1 74 ? 22.031 33.655 14.079 1.00 63.44 74 LEU A N 1
ATOM 538 C CA . LEU A 1 74 ? 20.639 33.317 13.754 1.00 63.44 74 LEU A CA 1
ATOM 539 C C . LEU A 1 74 ? 19.668 34.241 14.499 1.00 63.44 74 LEU A C 1
ATOM 541 O O . LEU A 1 74 ? 19.642 34.286 15.728 1.00 63.44 74 LEU A O 1
ATOM 545 N N . ASP A 1 75 ? 18.832 34.966 13.754 1.00 67.19 75 ASP A N 1
ATOM 546 C CA . ASP A 1 75 ? 17.840 35.859 14.350 1.00 67.19 75 ASP A CA 1
ATOM 547 C C . ASP A 1 75 ? 16.723 35.089 15.096 1.00 67.19 75 ASP A C 1
ATOM 549 O O . ASP A 1 75 ? 16.451 33.899 14.880 1.00 67.19 75 ASP A O 1
ATOM 553 N N . THR A 1 76 ? 16.030 35.789 15.998 1.00 68.25 76 THR A N 1
ATOM 554 C CA . THR A 1 76 ? 14.964 35.205 16.830 1.00 68.25 76 THR A CA 1
ATOM 555 C C . THR A 1 76 ? 13.869 34.551 15.990 1.00 68.25 76 THR A C 1
ATOM 557 O O . THR A 1 76 ? 13.332 33.519 16.367 1.00 68.25 76 THR A O 1
ATOM 560 N N . ALA A 1 77 ? 13.549 35.097 14.819 1.00 65.88 77 ALA A N 1
ATOM 561 C CA . ALA A 1 77 ? 12.485 34.538 14.000 1.00 65.88 77 ALA A CA 1
ATOM 562 C C . ALA A 1 77 ? 12.940 33.351 13.117 1.00 65.88 77 ALA A C 1
ATOM 564 O O . ALA A 1 77 ? 12.088 32.565 12.713 1.00 65.88 77 ALA A O 1
ATOM 565 N N . THR A 1 78 ? 14.237 33.154 12.845 1.00 68.56 78 THR A N 1
ATOM 566 C CA . THR A 1 78 ? 14.753 31.901 12.256 1.00 68.56 78 THR A CA 1
ATOM 567 C C . THR A 1 78 ? 14.727 30.799 13.303 1.00 68.56 78 THR A C 1
ATOM 569 O O . THR A 1 78 ? 14.300 29.689 13.009 1.00 68.56 78 THR A O 1
ATOM 572 N N . SER A 1 79 ? 15.092 31.104 14.552 1.00 68.19 79 SER A N 1
ATOM 573 C CA . SER A 1 79 ? 15.008 30.124 15.644 1.00 68.19 79 SER A CA 1
ATOM 574 C C . SER A 1 79 ? 13.566 29.727 15.987 1.00 68.19 79 SER A C 1
ATOM 576 O O . SER A 1 79 ? 13.313 28.540 16.185 1.00 68.19 79 SER A O 1
ATOM 578 N N . THR A 1 80 ? 12.601 30.657 15.976 1.00 69.62 80 THR A N 1
ATOM 579 C CA . THR A 1 80 ? 11.168 30.322 16.111 1.00 69.62 80 THR A CA 1
ATOM 580 C C . THR A 1 80 ? 10.677 29.457 14.951 1.00 69.62 80 THR A C 1
ATOM 582 O O . THR A 1 80 ? 10.057 28.426 15.181 1.00 69.62 80 THR A O 1
ATOM 585 N N . TRP A 1 81 ? 11.020 29.810 13.712 1.00 70.56 81 TRP A N 1
ATOM 586 C CA . TRP A 1 81 ? 10.671 29.006 12.539 1.00 70.56 81 TRP A CA 1
ATOM 587 C C . TRP A 1 81 ? 11.281 27.594 12.590 1.00 70.56 81 TRP A C 1
ATOM 589 O O . TRP A 1 81 ? 10.603 26.618 12.283 1.00 70.56 81 TRP A O 1
ATOM 599 N N . LEU A 1 82 ? 12.529 27.446 13.048 1.00 69.88 82 LEU A N 1
ATOM 600 C CA . LEU A 1 82 ? 13.164 26.137 13.251 1.00 69.88 82 LEU A CA 1
ATOM 601 C C . LEU A 1 82 ? 12.483 25.317 14.359 1.00 69.88 82 LEU A C 1
ATOM 603 O O . LEU A 1 82 ? 12.409 24.092 14.253 1.00 69.88 82 LEU A O 1
ATOM 607 N N . GLN A 1 83 ? 11.962 25.966 15.405 1.00 65.94 83 GLN A N 1
ATOM 608 C CA . GLN A 1 83 ? 11.145 25.303 16.427 1.00 65.94 83 GLN A CA 1
ATOM 609 C C . GLN A 1 83 ? 9.800 24.836 15.860 1.00 65.94 83 GLN A C 1
ATOM 611 O O . GLN A 1 83 ? 9.419 23.697 16.103 1.00 65.94 83 GLN A O 1
ATOM 616 N N . GLU A 1 84 ? 9.131 25.646 15.039 1.00 66.12 84 GLU A N 1
ATOM 617 C CA . GLU A 1 84 ? 7.896 25.247 14.347 1.00 66.12 84 GLU A CA 1
ATOM 618 C C . GLU A 1 84 ? 8.144 24.074 13.383 1.00 66.12 84 GLU A C 1
ATOM 620 O O . GLU A 1 84 ? 7.391 23.102 13.372 1.00 66.12 84 GLU A O 1
ATOM 625 N N . LEU A 1 85 ? 9.244 24.102 12.621 1.00 65.81 85 LEU A N 1
ATOM 626 C CA . LEU A 1 85 ? 9.661 22.988 11.760 1.00 65.81 85 LEU A CA 1
ATOM 627 C C . LEU A 1 85 ? 9.910 21.698 12.552 1.00 65.81 85 LEU A C 1
ATOM 629 O O . LEU A 1 85 ? 9.580 20.607 12.080 1.00 65.81 85 LEU A O 1
ATOM 633 N N . ARG A 1 86 ? 10.484 21.813 13.753 1.00 62.78 86 ARG A N 1
ATOM 634 C CA . ARG A 1 86 ? 10.687 20.686 14.666 1.00 62.78 86 ARG A CA 1
ATOM 635 C C . ARG A 1 86 ? 9.358 20.142 15.163 1.00 62.78 86 ARG A C 1
ATOM 637 O O . ARG A 1 86 ? 9.173 18.931 15.128 1.00 62.78 86 ARG A O 1
ATOM 644 N N . ASP A 1 87 ? 8.466 21.004 15.627 1.00 60.78 87 ASP A N 1
ATOM 645 C CA . ASP A 1 87 ? 7.182 20.579 16.177 1.00 60.78 87 ASP A CA 1
ATOM 646 C C . ASP A 1 87 ? 6.365 19.864 15.086 1.00 60.78 87 ASP A C 1
ATOM 648 O O . ASP A 1 87 ? 5.898 18.752 15.312 1.00 60.78 87 ASP A O 1
ATOM 652 N N . MET A 1 88 ? 6.394 20.361 13.844 1.00 59.50 88 MET A N 1
ATOM 653 C CA . MET A 1 88 ? 5.834 19.654 12.685 1.00 59.50 88 MET A CA 1
ATOM 654 C C . MET A 1 88 ? 6.511 18.301 12.388 1.00 59.50 88 MET A C 1
ATOM 656 O O . MET A 1 88 ? 5.839 17.319 12.071 1.00 59.50 88 MET A O 1
ATOM 660 N N . SER A 1 89 ? 7.842 18.218 12.472 1.00 55.09 89 SER A N 1
ATOM 661 C CA . SER A 1 89 ? 8.582 16.956 12.289 1.00 5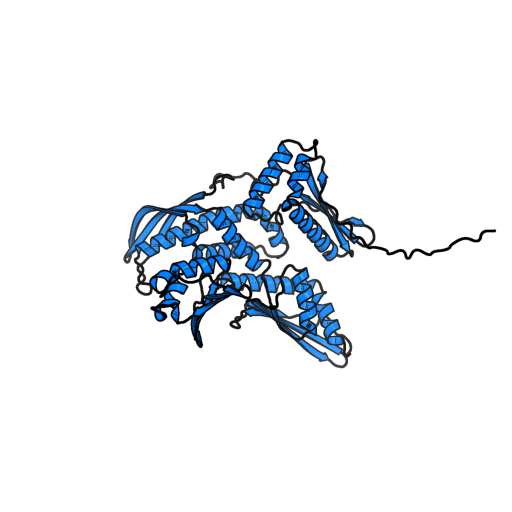5.09 89 SER A CA 1
ATOM 662 C C . SER A 1 89 ? 8.20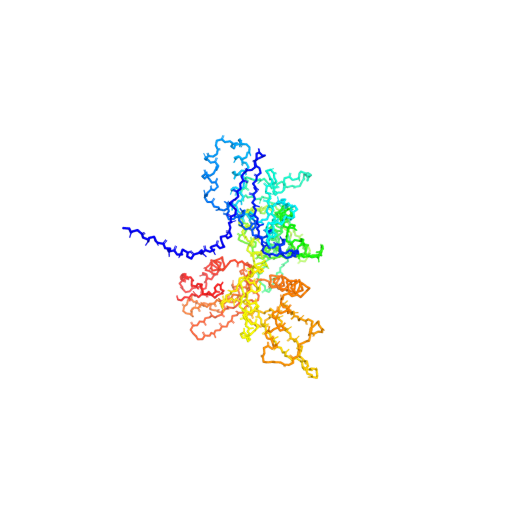1 15.914 13.349 1.00 55.09 89 SER A C 1
ATOM 664 O O . SER A 1 89 ? 7.979 14.743 13.035 1.00 55.09 89 SER A O 1
ATOM 666 N N . VAL A 1 90 ? 8.053 16.349 14.604 1.00 53.75 90 VAL A N 1
ATOM 667 C CA . VAL A 1 90 ? 7.602 15.522 15.735 1.00 53.75 90 VAL A CA 1
ATOM 668 C C . VAL A 1 90 ? 6.133 15.112 15.576 1.00 53.75 90 VAL A C 1
ATOM 670 O O . VAL A 1 90 ? 5.780 13.984 15.912 1.00 53.75 90 VAL A O 1
ATOM 673 N N . GLU A 1 91 ? 5.301 15.967 14.981 1.00 50.84 91 GLU A N 1
ATOM 674 C CA . GLU A 1 91 ? 3.920 15.668 14.572 1.00 50.84 91 GLU A CA 1
ATOM 675 C C . GLU A 1 91 ? 3.835 14.666 13.399 1.00 50.84 91 GLU A C 1
ATOM 677 O O . GLU A 1 91 ? 2.745 14.274 12.979 1.00 50.84 91 GLU A O 1
ATOM 682 N N . GLY A 1 92 ? 4.968 14.166 12.892 1.00 42.97 92 GLY A N 1
ATOM 683 C CA . GLY A 1 92 ? 5.018 13.159 11.832 1.00 42.97 92 GLY A CA 1
ATOM 684 C C . GLY A 1 92 ? 4.844 13.740 10.428 1.00 42.97 92 GLY A C 1
ATOM 685 O O . GLY A 1 92 ? 4.614 12.989 9.477 1.00 42.97 92 GLY A O 1
ATOM 686 N N . LEU A 1 93 ? 4.958 15.060 10.265 1.00 50.66 93 LEU A N 1
ATOM 687 C CA . LEU A 1 93 ? 4.973 15.696 8.953 1.00 50.66 93 LEU A CA 1
ATOM 688 C C . LEU A 1 93 ? 6.328 15.454 8.283 1.00 50.66 93 LEU A C 1
ATOM 690 O O . LEU A 1 93 ? 7.388 15.802 8.805 1.00 50.66 93 LEU A O 1
ATOM 694 N N . GLN A 1 94 ? 6.303 14.856 7.090 1.00 51.50 94 GLN A N 1
ATOM 695 C CA . GLN A 1 94 ? 7.520 14.630 6.317 1.00 51.50 94 GLN A CA 1
ATOM 696 C C . GLN A 1 94 ? 8.085 15.962 5.806 1.00 51.50 94 GLN A C 1
ATOM 698 O O . GLN A 1 94 ? 7.590 16.540 4.838 1.00 51.50 94 GLN A O 1
ATOM 703 N N . LEU A 1 95 ? 9.205 16.383 6.398 1.00 50.72 95 LEU A N 1
ATOM 704 C CA . LEU A 1 95 ? 10.058 17.495 5.949 1.00 50.72 95 LEU A CA 1
ATOM 705 C C . LEU A 1 95 ? 10.486 17.365 4.469 1.00 50.72 95 LEU A C 1
ATOM 707 O O . LEU A 1 95 ? 10.763 18.361 3.809 1.00 50.72 95 LEU A O 1
ATOM 711 N N . GLN A 1 96 ? 10.460 16.144 3.916 1.00 45.53 96 GLN A N 1
ATOM 712 C CA . GLN A 1 96 ? 10.723 15.838 2.501 1.00 45.53 96 GLN A CA 1
ATOM 713 C C . GLN A 1 96 ? 9.728 16.469 1.509 1.00 45.53 96 GLN A C 1
ATOM 715 O O . GLN A 1 96 ? 9.972 16.422 0.305 1.00 45.53 96 GLN A O 1
ATOM 720 N N . ARG A 1 97 ? 8.603 17.027 1.981 1.00 46.62 97 ARG A N 1
ATOM 721 C CA . ARG A 1 97 ? 7.546 17.626 1.141 1.00 46.62 97 ARG A CA 1
ATOM 722 C C . ARG A 1 97 ? 7.350 19.120 1.401 1.00 46.62 97 ARG A C 1
ATOM 724 O O . ARG A 1 97 ? 6.291 19.674 1.120 1.00 46.62 97 ARG A O 1
ATOM 731 N N . MET A 1 98 ? 8.340 19.782 1.991 1.00 55.88 98 MET A N 1
ATOM 732 C CA . MET A 1 98 ? 8.288 21.231 2.167 1.00 55.88 98 MET A CA 1
ATOM 733 C C . MET A 1 98 ? 8.383 21.948 0.817 1.00 55.88 98 MET A C 1
ATOM 735 O O . MET A 1 98 ? 9.070 21.448 -0.076 1.00 55.88 98 MET A O 1
ATOM 739 N N . PRO A 1 99 ? 7.699 23.096 0.644 1.00 54.72 99 PRO A N 1
ATOM 740 C CA . PRO A 1 99 ? 7.836 23.907 -0.557 1.00 54.72 99 PRO A CA 1
ATOM 741 C C . PRO A 1 99 ? 9.270 24.435 -0.623 1.00 54.72 99 PRO A C 1
ATOM 743 O O . PRO A 1 99 ? 9.631 25.420 0.016 1.00 54.72 99 PRO A O 1
ATOM 746 N N . VAL A 1 100 ? 10.106 23.728 -1.371 1.00 65.88 100 VAL A N 1
ATOM 747 C CA . VAL A 1 100 ? 11.478 24.128 -1.645 1.00 65.88 100 VAL A CA 1
ATOM 748 C C . VAL A 1 100 ? 11.540 24.819 -2.995 1.00 65.88 100 VAL A C 1
ATOM 750 O O . VAL A 1 100 ? 10.809 24.489 -3.929 1.00 65.88 100 VAL A O 1
ATOM 753 N N . THR A 1 101 ? 12.442 25.778 -3.109 1.00 71.31 101 THR A N 1
ATOM 754 C CA . THR A 1 101 ? 12.784 26.400 -4.382 1.00 71.31 101 THR A CA 1
ATOM 755 C C . THR A 1 101 ? 14.033 25.731 -4.930 1.00 71.31 101 THR A C 1
ATOM 757 O O . THR A 1 101 ? 15.022 25.558 -4.222 1.00 71.31 101 THR A O 1
ATOM 760 N N . THR A 1 102 ? 13.984 25.306 -6.188 1.00 72.25 102 THR A N 1
ATOM 761 C CA . THR A 1 102 ? 15.131 24.714 -6.880 1.00 72.25 102 THR A CA 1
ATOM 762 C C . THR A 1 102 ? 15.796 25.773 -7.749 1.00 72.25 102 THR A C 1
ATOM 764 O O . THR A 1 102 ? 15.117 26.457 -8.520 1.00 72.25 102 THR A O 1
ATOM 767 N N . SER A 1 103 ? 17.117 25.904 -7.667 1.00 78.50 103 SER A N 1
ATOM 768 C CA . SER A 1 103 ? 17.871 26.773 -8.569 1.00 78.50 103 SER A CA 1
ATOM 769 C C . SER A 1 103 ? 17.817 26.261 -10.009 1.00 78.50 103 SER A C 1
ATOM 771 O O . SER A 1 103 ? 17.526 25.093 -10.270 1.00 78.50 103 SER A O 1
ATOM 773 N N . SER A 1 104 ? 18.196 27.115 -10.962 1.00 79.12 104 SER A N 1
ATOM 774 C CA . SER A 1 104 ? 18.531 26.624 -12.297 1.00 79.12 104 SER A CA 1
ATOM 775 C C . SER A 1 104 ? 19.696 25.619 -12.209 1.00 79.12 104 SER A C 1
ATOM 777 O O . SER A 1 104 ? 20.604 25.809 -11.385 1.00 79.12 104 SER A O 1
ATOM 779 N N . PRO A 1 105 ? 19.686 24.537 -13.011 1.00 81.06 105 PRO A N 1
ATOM 780 C CA . PRO A 1 105 ? 20.766 23.561 -12.996 1.00 81.06 105 PRO A CA 1
ATOM 781 C C . PRO A 1 105 ? 22.076 24.200 -13.448 1.00 81.06 105 PRO A C 1
ATOM 783 O O . PRO A 1 105 ? 22.122 24.896 -14.466 1.00 81.06 105 PRO A O 1
ATOM 786 N N . ARG A 1 106 ? 23.158 23.933 -12.718 1.00 86.88 106 ARG A N 1
ATOM 787 C CA . ARG A 1 106 ? 24.514 24.355 -13.083 1.00 86.88 106 ARG A CA 1
ATOM 788 C C . ARG A 1 106 ? 25.396 23.147 -13.340 1.00 86.88 106 ARG A C 1
ATOM 790 O O . ARG A 1 106 ? 25.220 22.099 -12.731 1.00 86.88 106 ARG A O 1
ATOM 797 N N . ILE A 1 107 ? 26.377 23.306 -14.218 1.00 84.44 107 ILE A N 1
ATOM 798 C CA . ILE A 1 107 ? 27.349 22.251 -14.500 1.00 84.44 107 ILE A CA 1
ATOM 799 C C . ILE A 1 107 ? 28.593 22.478 -13.647 1.00 84.44 107 ILE A C 1
ATOM 801 O O . ILE A 1 107 ? 29.199 23.549 -13.709 1.00 84.44 107 ILE A O 1
ATOM 805 N N . GLN A 1 108 ? 29.001 21.457 -12.900 1.00 81.06 108 GLN A N 1
ATOM 806 C CA . GLN A 1 108 ? 30.289 21.410 -12.216 1.00 81.06 108 GLN A CA 1
ATOM 807 C C . GLN A 1 108 ? 31.062 20.185 -12.712 1.00 81.06 108 GLN A C 1
ATOM 809 O O . GLN A 1 108 ? 30.762 19.044 -12.380 1.00 81.06 108 GLN A O 1
ATOM 814 N N . GLY A 1 109 ? 32.051 20.420 -13.579 1.00 85.25 109 GLY A N 1
ATOM 815 C CA . GLY A 1 109 ? 32.790 19.341 -14.236 1.00 85.25 109 GLY A CA 1
ATOM 816 C C . GLY A 1 109 ? 31.896 18.491 -15.149 1.00 85.25 109 GLY A C 1
ATOM 817 O O . GLY A 1 109 ? 31.380 18.987 -16.156 1.00 85.25 109 GLY A O 1
ATOM 818 N N . ASN A 1 110 ? 31.749 17.208 -14.805 1.00 77.44 110 ASN A N 1
ATOM 819 C CA . ASN A 1 110 ? 30.881 16.254 -15.510 1.00 77.44 110 ASN A CA 1
ATOM 820 C C . ASN A 1 110 ? 29.495 16.097 -14.866 1.00 77.44 110 ASN A C 1
ATOM 822 O O . ASN A 1 110 ? 28.652 15.391 -15.424 1.00 77.44 110 ASN A O 1
ATOM 826 N N . ASP A 1 111 ? 29.262 16.775 -13.744 1.00 79.44 111 ASP A N 1
ATOM 827 C CA . ASP A 1 111 ? 28.053 16.635 -12.950 1.00 79.44 111 ASP A CA 1
ATOM 828 C C . ASP A 1 111 ? 27.120 17.822 -13.186 1.00 79.44 111 ASP A C 1
ATOM 830 O O . ASP A 1 111 ? 27.543 18.960 -13.433 1.00 79.44 111 ASP A O 1
ATOM 834 N N . THR A 1 112 ? 25.826 17.540 -13.106 1.00 77.50 112 THR A N 1
ATOM 835 C CA . THR A 1 112 ? 24.779 18.548 -12.995 1.00 77.50 112 THR A CA 1
ATOM 836 C C . THR A 1 112 ? 24.464 18.735 -11.520 1.00 77.50 112 THR A C 1
ATOM 838 O O . THR A 1 112 ? 24.178 17.767 -10.822 1.00 77.50 112 THR A O 1
ATOM 841 N N . CYS A 1 113 ? 24.515 19.976 -11.049 1.00 82.06 113 CYS A N 1
ATOM 842 C CA . CYS A 1 113 ? 24.205 20.339 -9.676 1.00 82.06 113 CYS A CA 1
ATOM 843 C C . CYS A 1 113 ? 22.995 21.270 -9.624 1.00 82.06 113 CYS A C 1
ATOM 845 O O . CYS A 1 113 ? 22.836 22.164 -10.463 1.00 82.06 113 CYS A O 1
ATOM 847 N N . VAL A 1 114 ? 22.168 21.080 -8.606 1.00 77.19 114 VAL A N 1
ATOM 848 C CA . VAL A 1 114 ? 20.991 21.893 -8.302 1.00 77.19 114 VAL A CA 1
ATOM 849 C C . VAL A 1 114 ? 21.071 22.290 -6.834 1.00 77.19 114 VAL A C 1
ATOM 851 O O . VAL A 1 114 ? 21.399 21.462 -5.986 1.00 77.19 114 VAL A O 1
ATOM 854 N N . THR A 1 115 ? 20.775 23.553 -6.534 1.00 81.75 115 THR A N 1
ATOM 855 C CA . THR A 1 115 ? 20.590 24.004 -5.153 1.00 81.75 115 THR A CA 1
ATOM 856 C C . THR A 1 115 ? 19.117 23.931 -4.812 1.00 81.75 115 THR A C 1
ATOM 858 O O . THR A 1 115 ? 18.277 24.451 -5.548 1.00 81.75 115 THR A O 1
ATOM 861 N N . VAL A 1 116 ? 18.807 23.296 -3.693 1.00 76.31 116 VAL A N 1
ATOM 862 C CA . VAL A 1 116 ? 17.470 23.256 -3.117 1.00 76.31 116 VAL A CA 1
ATOM 863 C C . VAL A 1 116 ? 17.464 24.165 -1.899 1.00 76.31 116 VAL A C 1
ATOM 865 O O . VAL A 1 116 ? 18.239 23.953 -0.969 1.00 76.31 116 VAL A O 1
ATOM 868 N N . THR A 1 117 ? 16.588 25.164 -1.906 1.00 77.44 117 THR A N 1
ATOM 869 C CA . THR A 1 117 ? 16.455 26.142 -0.826 1.00 77.44 117 THR A CA 1
ATOM 870 C C . THR A 1 117 ? 15.074 26.045 -0.199 1.00 77.44 117 THR A C 1
ATOM 872 O O . THR A 1 117 ? 14.054 26.269 -0.856 1.00 77.44 117 THR A O 1
ATOM 875 N N . LEU A 1 118 ? 15.048 25.736 1.091 1.00 75.19 118 LEU A N 1
ATOM 876 C CA . LEU A 1 118 ? 13.883 25.867 1.946 1.00 75.19 118 LEU A CA 1
ATOM 877 C C . LEU A 1 118 ? 13.793 27.313 2.435 1.00 75.19 118 LEU A C 1
ATOM 879 O O . LEU A 1 118 ? 14.641 27.773 3.202 1.00 75.19 118 LEU A O 1
ATOM 883 N N . VAL A 1 119 ? 12.765 28.017 1.969 1.00 74.31 119 VAL A N 1
ATOM 884 C CA . VAL A 1 119 ? 12.563 29.432 2.279 1.00 74.31 119 VAL A CA 1
ATOM 885 C C . VAL A 1 119 ? 11.967 29.573 3.677 1.00 74.31 119 VAL A C 1
ATOM 887 O O . VAL A 1 119 ? 11.026 28.878 4.068 1.00 74.31 119 VAL A O 1
ATOM 890 N N . ARG A 1 120 ? 12.504 30.498 4.458 1.00 65.81 120 ARG A N 1
ATOM 891 C CA . ARG A 1 120 ? 12.014 30.798 5.795 1.00 65.81 120 ARG A CA 1
ATOM 892 C C . ARG A 1 120 ? 10.583 31.334 5.737 1.00 65.81 120 ARG A C 1
ATOM 894 O O . ARG A 1 120 ? 10.244 32.185 4.920 1.00 65.81 120 ARG A O 1
ATOM 901 N N . GLY A 1 121 ? 9.722 30.831 6.622 1.00 57.53 121 GLY A N 1
ATOM 902 C CA . GLY A 1 121 ? 8.315 31.239 6.690 1.00 57.53 121 GLY A CA 1
ATOM 903 C C . GLY A 1 121 ? 7.390 30.559 5.674 1.00 57.53 121 GLY A C 1
ATOM 904 O O . GLY A 1 121 ? 6.181 30.788 5.724 1.00 57.53 121 GLY A O 1
ATOM 905 N N . THR A 1 122 ? 7.888 29.664 4.808 1.00 55.91 122 THR A N 1
ATOM 906 C CA . THR A 1 122 ? 7.026 28.800 3.984 1.00 55.91 122 THR A CA 1
ATOM 907 C C . THR A 1 122 ? 6.535 27.590 4.784 1.00 55.91 122 THR A C 1
ATOM 909 O O . THR A 1 122 ? 6.886 26.437 4.545 1.00 55.91 122 THR A O 1
ATOM 912 N N . LEU A 1 123 ? 5.695 27.937 5.755 1.00 51.12 123 LEU A N 1
ATOM 913 C CA . LEU A 1 123 ? 4.602 27.185 6.357 1.00 51.12 123 LEU A CA 1
ATOM 914 C C . LEU A 1 123 ? 3.695 26.411 5.392 1.00 51.12 123 LEU A C 1
ATOM 916 O O . LEU A 1 123 ? 2.976 27.084 4.645 1.00 51.12 123 LEU A O 1
ATOM 920 N N . PRO A 1 124 ? 3.612 25.075 5.386 1.00 44.66 124 PRO A N 1
ATOM 921 C CA . PRO A 1 124 ? 2.434 24.405 4.842 1.00 44.66 124 PRO A CA 1
ATOM 922 C C . PRO A 1 124 ? 1.142 25.019 5.392 1.00 44.66 124 PRO A C 1
ATOM 924 O O . PRO A 1 124 ? 0.914 25.010 6.596 1.00 44.66 124 PRO A O 1
ATOM 927 N N . GLY A 1 125 ? 0.306 25.592 4.525 1.00 42.12 125 GLY A N 1
ATOM 928 C CA . GLY A 1 125 ? -1.000 26.128 4.922 1.00 42.12 125 GLY A CA 1
ATOM 929 C C . GLY A 1 125 ? -1.033 27.578 5.419 1.00 42.12 125 GLY A C 1
ATOM 930 O O . GLY A 1 125 ? -2.110 28.041 5.781 1.00 42.12 125 GLY A O 1
ATOM 931 N N . ASN A 1 126 ? 0.067 28.342 5.376 1.00 35.19 126 ASN A N 1
ATOM 932 C CA . ASN A 1 126 ? 0.052 29.754 5.801 1.00 35.19 126 ASN A CA 1
ATOM 933 C C . ASN A 1 126 ? -0.286 30.754 4.669 1.00 35.19 126 ASN A C 1
ATOM 935 O O . ASN A 1 126 ? 0.115 31.916 4.708 1.00 35.19 126 ASN A O 1
ATOM 939 N N . GLN A 1 127 ? -1.035 30.314 3.648 1.00 32.72 127 GLN A N 1
ATOM 940 C CA . GLN A 1 127 ? -1.660 31.220 2.681 1.00 32.72 127 GLN A CA 1
ATOM 941 C C . GLN A 1 127 ? -3.090 31.518 3.130 1.00 32.72 127 GLN A C 1
ATOM 943 O O . GLN A 1 127 ? -4.000 30.702 3.008 1.00 32.72 127 GLN A O 1
ATOM 948 N N . SER A 1 128 ? -3.263 32.705 3.700 1.00 35.97 128 SER A N 1
ATOM 949 C CA . SER A 1 128 ? -4.537 33.262 4.132 1.00 35.97 128 SER A CA 1
ATOM 950 C C . SER A 1 128 ? -5.561 33.301 2.995 1.00 35.97 128 SER A C 1
ATOM 952 O O . SER A 1 128 ? -5.310 33.971 1.996 1.00 35.97 128 SER A O 1
ATOM 954 N N . ASN A 1 129 ? -6.722 32.665 3.185 1.00 26.91 129 ASN A N 1
ATOM 955 C CA . ASN A 1 129 ? -8.022 33.156 2.712 1.00 26.91 129 ASN A CA 1
ATOM 956 C C . ASN A 1 129 ? -9.186 32.367 3.353 1.00 26.91 129 ASN A C 1
ATOM 958 O O . ASN A 1 129 ? -9.307 31.168 3.141 1.00 26.91 129 ASN A O 1
ATOM 962 N N . GLY A 1 130 ? -10.062 33.076 4.077 1.00 27.81 130 GLY A N 1
ATOM 963 C CA . GLY A 1 130 ? -11.488 32.738 4.232 1.00 27.81 130 GLY A CA 1
ATOM 964 C C . GLY A 1 130 ? -11.895 31.639 5.226 1.00 27.81 130 GLY A C 1
ATOM 965 O O . GLY A 1 130 ? -12.023 30.483 4.859 1.00 27.81 130 GLY A O 1
ATOM 966 N N . ASP A 1 131 ? -12.169 32.050 6.465 1.00 33.69 131 ASP A N 1
ATOM 967 C CA . ASP A 1 131 ? -13.235 31.629 7.403 1.00 33.69 131 ASP A CA 1
ATOM 968 C C . ASP A 1 131 ? -13.955 30.255 7.285 1.00 33.69 131 ASP A C 1
ATOM 970 O O . ASP A 1 131 ? -15.165 30.151 7.488 1.00 33.69 131 ASP A O 1
ATOM 974 N N . SER A 1 132 ? -13.232 29.161 7.046 1.00 32.84 132 SER A N 1
ATOM 975 C CA . SER A 1 132 ? -13.727 27.805 7.321 1.00 32.84 132 SER A CA 1
ATOM 976 C C . SER A 1 132 ? -12.720 27.029 8.165 1.00 32.84 132 SER A C 1
ATOM 978 O O . SER A 1 132 ? -11.661 26.662 7.664 1.00 32.84 132 SER A O 1
ATOM 980 N N . GLY A 1 133 ? -13.047 26.797 9.442 1.00 41.09 133 GLY A N 1
ATOM 981 C CA . GLY A 1 133 ? -12.380 25.830 10.324 1.00 41.09 133 GLY A CA 1
ATOM 982 C C . GLY A 1 133 ? -10.852 25.877 10.290 1.00 41.09 133 GLY A C 1
ATOM 983 O O . GLY A 1 133 ? -10.218 24.974 9.746 1.00 41.09 133 GLY A O 1
ATOM 984 N N . ARG A 1 134 ? -10.249 26.919 10.879 1.00 40.97 134 ARG A N 1
ATOM 985 C CA . ARG A 1 134 ? -8.792 26.969 11.057 1.00 40.97 134 ARG A CA 1
ATOM 986 C C . ARG A 1 134 ? -8.344 25.747 11.857 1.00 40.97 134 ARG A C 1
ATOM 988 O O . ARG A 1 134 ? -8.735 25.558 13.004 1.00 40.97 134 ARG A O 1
ATOM 995 N N . TRP A 1 135 ? -7.486 24.944 11.243 1.00 46.09 135 TRP A N 1
ATOM 996 C CA . TRP A 1 135 ? -6.621 24.011 11.950 1.00 46.09 135 TRP A CA 1
ATOM 997 C C . TRP A 1 135 ? -5.667 24.837 12.811 1.00 46.09 135 TRP A C 1
ATOM 999 O O . TRP A 1 135 ? -4.659 25.345 12.329 1.00 46.09 135 TRP A O 1
ATOM 1009 N N . GLU A 1 136 ? -6.028 25.077 14.067 1.00 48.69 136 GLU A N 1
ATOM 1010 C CA . GLU A 1 136 ? -5.115 25.728 15.002 1.00 48.69 136 GLU A CA 1
ATOM 1011 C C . GLU A 1 136 ? -3.910 24.813 15.226 1.00 48.69 136 GLU A C 1
ATOM 1013 O O . GLU A 1 136 ? -4.056 23.663 15.653 1.00 48.69 136 GLU A O 1
ATOM 1018 N N . SER A 1 137 ? -2.720 25.327 14.921 1.00 43.78 137 SER A N 1
ATOM 1019 C CA . SER A 1 137 ? -1.417 24.655 14.982 1.00 43.78 137 SER A CA 1
ATOM 1020 C C . SER A 1 137 ? -0.914 24.413 16.415 1.00 43.78 137 SER A C 1
ATOM 1022 O O . SER A 1 137 ? 0.280 24.442 16.670 1.00 43.78 137 SER A O 1
ATOM 1024 N N . GLY A 1 138 ? -1.823 24.214 17.374 1.00 47.19 138 GLY A N 1
ATOM 1025 C CA . GLY A 1 138 ? -1.478 24.015 18.786 1.00 47.19 138 GLY A CA 1
ATOM 1026 C C . GLY A 1 138 ? -2.492 23.216 19.605 1.00 47.19 138 GLY A C 1
ATOM 1027 O O . GLY A 1 138 ? -2.256 22.965 20.783 1.00 47.19 138 GLY A O 1
ATOM 1028 N N . THR A 1 139 ? -3.618 22.796 19.018 1.00 55.41 139 THR A N 1
ATOM 1029 C CA . THR A 1 139 ? -4.603 21.941 19.698 1.00 55.41 139 THR A CA 1
ATOM 1030 C C . THR A 1 139 ? -4.482 20.506 19.184 1.00 55.41 139 THR A C 1
ATOM 1032 O O . THR A 1 139 ? -4.596 20.311 17.979 1.00 55.41 139 THR A O 1
ATOM 1035 N N . PRO A 1 140 ? -4.264 19.484 20.032 1.00 61.38 140 PRO A N 1
ATOM 1036 C CA . PRO A 1 140 ? -4.087 18.092 19.585 1.00 61.38 140 PRO A CA 1
ATOM 1037 C C . PRO A 1 140 ? -5.382 17.442 19.062 1.00 61.38 140 PRO A C 1
ATOM 1039 O O . PRO A 1 140 ? -5.358 16.352 18.489 1.00 61.38 140 PRO A O 1
ATOM 1042 N N . GLU A 1 141 ? -6.517 18.114 19.242 1.00 74.50 141 GLU A N 1
ATOM 1043 C CA . GLU A 1 141 ? -7.860 17.585 19.025 1.00 74.50 141 GLU A CA 1
ATOM 1044 C C . GLU A 1 141 ? -8.666 18.522 18.115 1.00 74.50 141 GLU A C 1
ATOM 1046 O O . GLU A 1 141 ? -8.502 19.744 18.157 1.00 74.50 141 GLU A O 1
ATOM 1051 N N . VAL A 1 142 ? -9.535 17.953 17.275 1.00 71.62 142 VAL A N 1
ATOM 1052 C CA . VAL A 1 142 ? -10.526 18.697 16.484 1.00 71.62 142 VAL A CA 1
ATOM 1053 C C . VAL A 1 142 ? -11.915 18.246 16.883 1.00 71.62 142 VAL A C 1
ATOM 1055 O O . VAL A 1 142 ? -12.246 17.066 16.778 1.00 71.62 142 VAL A O 1
ATOM 1058 N N . THR A 1 143 ? -12.746 19.203 17.273 1.00 74.75 143 THR A N 1
ATOM 1059 C CA . THR A 1 143 ? -14.157 18.955 17.554 1.00 74.75 143 THR A CA 1
ATOM 1060 C C . THR A 1 143 ? -14.989 19.280 16.322 1.00 74.75 143 THR A C 1
ATOM 1062 O O . THR A 1 143 ? -14.963 20.407 15.829 1.00 74.75 143 THR A O 1
ATOM 1065 N N . VAL A 1 144 ? -15.756 18.307 15.840 1.00 76.50 144 VAL A N 1
ATOM 1066 C CA . VAL A 1 144 ? -16.667 18.464 14.700 1.00 76.50 144 VAL A CA 1
ATOM 1067 C C . VAL A 1 144 ? -18.083 18.058 15.079 1.00 76.50 144 VAL A C 1
ATOM 1069 O O . VAL A 1 144 ? -18.294 17.124 15.852 1.00 76.50 144 VAL A O 1
ATOM 1072 N N . THR A 1 145 ? -19.060 18.759 14.512 1.00 79.06 145 THR A N 1
ATOM 1073 C CA . THR A 1 145 ? -20.478 18.423 14.650 1.00 79.06 145 THR A CA 1
ATOM 1074 C C . THR A 1 145 ? -20.980 17.907 13.316 1.00 79.06 145 THR A C 1
ATOM 1076 O O . THR A 1 145 ? -20.916 18.620 12.316 1.00 79.06 145 THR A O 1
ATOM 1079 N N . VAL A 1 146 ? -21.480 16.676 13.301 1.00 79.62 146 VAL A N 1
ATOM 1080 C CA . VAL A 1 146 ? -21.901 15.985 12.079 1.00 79.62 146 VAL A CA 1
ATOM 1081 C C . VAL A 1 146 ? -23.203 15.232 12.294 1.00 79.62 146 VAL A C 1
ATOM 1083 O O . VAL A 1 146 ? -23.528 14.826 13.410 1.00 79.62 146 VAL A O 1
ATOM 1086 N N . THR A 1 147 ? -23.929 15.024 11.201 1.00 82.56 147 THR A N 1
ATOM 1087 C CA . THR A 1 147 ? -25.182 14.269 11.181 1.00 82.56 147 THR A CA 1
ATOM 1088 C C . THR A 1 147 ? -25.001 13.015 10.337 1.00 82.56 147 THR A C 1
ATOM 1090 O O . THR A 1 147 ? -24.546 13.111 9.196 1.00 82.56 147 THR A O 1
ATOM 1093 N N . GLY A 1 148 ? -25.330 11.858 10.909 1.00 82.94 148 GLY A N 1
ATOM 1094 C CA . GLY A 1 148 ? -25.313 10.557 10.246 1.00 82.94 148 GLY A CA 1
ATOM 1095 C C . GLY A 1 148 ? -26.686 9.899 10.241 1.00 82.94 148 GLY A C 1
ATOM 1096 O O . GLY A 1 148 ? -27.556 10.234 11.046 1.00 82.94 148 GLY A O 1
ATOM 1097 N N . GLU A 1 149 ? -26.869 8.959 9.324 1.00 88.19 149 GLU A N 1
ATOM 1098 C CA . GLU A 1 149 ? -28.141 8.282 9.072 1.00 88.19 149 GLU A CA 1
ATOM 1099 C C . GLU A 1 149 ? -27.946 6.762 9.076 1.00 88.19 149 GLU A C 1
ATOM 1101 O O . GLU A 1 149 ? -26.903 6.253 8.661 1.00 88.19 149 GLU A O 1
ATOM 1106 N N . GLY A 1 150 ? -28.941 6.015 9.553 1.00 84.94 150 GLY A N 1
ATOM 1107 C CA . GLY A 1 150 ? -28.846 4.562 9.646 1.00 84.94 150 GLY A CA 1
ATOM 1108 C C . GLY A 1 150 ? -30.190 3.858 9.608 1.00 84.94 150 GLY A C 1
ATOM 1109 O O . GLY A 1 150 ? -31.175 4.327 10.175 1.00 84.94 150 GLY A O 1
ATOM 1110 N N . TRP A 1 151 ? -30.209 2.686 8.972 1.00 87.81 151 TRP A N 1
ATOM 1111 C CA . TRP A 1 151 ? -31.366 1.793 8.918 1.00 87.81 151 TRP A CA 1
ATOM 1112 C C . TRP A 1 151 ? -31.050 0.466 9.616 1.00 87.81 151 TRP A C 1
ATOM 1114 O O . TRP A 1 151 ? -29.880 0.113 9.786 1.00 87.81 151 TRP A O 1
ATOM 1124 N N . PRO A 1 152 ? -32.068 -0.289 10.060 1.00 82.81 152 PRO A N 1
ATOM 1125 C CA . PRO A 1 152 ? -31.841 -1.570 10.711 1.00 82.81 152 PRO A CA 1
ATOM 1126 C C . PRO A 1 152 ? -31.220 -2.568 9.727 1.00 82.81 152 PRO A C 1
ATOM 1128 O O . PRO A 1 152 ? -31.804 -2.857 8.682 1.00 82.81 152 PRO A O 1
ATOM 1131 N N . ASP A 1 153 ? -30.085 -3.165 10.093 1.00 76.94 153 ASP A N 1
ATOM 1132 C CA . ASP A 1 153 ? -29.455 -4.231 9.312 1.00 76.94 153 ASP A CA 1
ATOM 1133 C C . ASP A 1 153 ? -29.549 -5.555 10.064 1.00 76.94 153 ASP A C 1
ATOM 1135 O O . ASP A 1 153 ? -28.794 -5.844 10.999 1.00 76.94 153 ASP A O 1
ATOM 1139 N N . LYS A 1 154 ? -30.499 -6.381 9.619 1.00 69.44 154 LYS A N 1
ATOM 1140 C CA . LYS A 1 154 ? -30.755 -7.711 10.180 1.00 69.44 154 LYS A CA 1
ATOM 1141 C C . LYS A 1 154 ? -29.628 -8.707 9.893 1.00 69.44 154 LYS A C 1
ATOM 1143 O O . LYS A 1 154 ? -29.526 -9.691 10.614 1.00 69.44 154 LYS A O 1
ATOM 1148 N N . SER A 1 155 ? -28.792 -8.473 8.878 1.00 61.06 155 SER A N 1
ATOM 1149 C CA . SER A 1 155 ? -27.684 -9.372 8.524 1.00 61.06 155 SER A CA 1
ATOM 1150 C C . SER A 1 155 ? -26.488 -9.227 9.467 1.00 61.06 155 SER A C 1
ATOM 1152 O O . SER A 1 155 ? -25.782 -10.199 9.727 1.00 61.06 155 SER A O 1
ATOM 1154 N N . ARG A 1 156 ? -26.296 -8.026 10.025 1.00 57.47 156 ARG A N 1
ATOM 1155 C CA . ARG A 1 156 ? -25.222 -7.699 10.977 1.00 57.47 156 ARG A CA 1
ATOM 1156 C C . ARG A 1 156 ? -25.714 -7.518 12.416 1.00 57.47 156 ARG A C 1
ATOM 1158 O O . ARG A 1 156 ? -24.920 -7.164 13.281 1.00 57.47 156 ARG A O 1
ATOM 1165 N N . SER A 1 157 ? -27.004 -7.752 12.678 1.00 67.88 157 SER A N 1
ATOM 1166 C CA . SER A 1 157 ? -27.657 -7.538 13.982 1.00 67.88 157 SER A CA 1
ATOM 1167 C C . SER A 1 157 ? -27.461 -6.121 14.547 1.00 67.88 157 SER A C 1
ATOM 1169 O O . SER A 1 157 ? -27.383 -5.934 15.761 1.00 67.88 157 SER A O 1
ATOM 1171 N N . LEU A 1 158 ? -27.376 -5.113 13.672 1.00 73.12 158 LEU A N 1
ATOM 1172 C CA . LEU A 1 158 ? -27.176 -3.716 14.060 1.00 73.12 158 LEU A CA 1
ATOM 1173 C C . LEU A 1 158 ? -28.514 -2.973 14.100 1.00 73.12 158 LEU A C 1
ATOM 1175 O O . LEU A 1 158 ? -29.323 -3.060 13.173 1.00 73.12 158 LEU A O 1
ATOM 1179 N N . THR A 1 159 ? -28.736 -2.213 15.173 1.00 82.81 159 THR A N 1
ATOM 1180 C CA . THR A 1 159 ? -29.894 -1.318 15.287 1.00 82.81 159 THR A CA 1
ATOM 1181 C C . THR A 1 159 ? -29.726 -0.114 14.354 1.00 82.81 159 THR A C 1
ATOM 1183 O O . THR A 1 159 ? -28.601 0.293 14.061 1.00 82.81 159 THR A O 1
ATOM 1186 N N . ALA A 1 160 ? -30.840 0.489 13.920 1.00 82.44 160 ALA A N 1
ATOM 1187 C CA . ALA A 1 160 ? -30.818 1.712 13.109 1.00 82.44 160 ALA A CA 1
ATOM 1188 C C . ALA A 1 160 ? -30.014 2.835 13.783 1.00 82.44 160 ALA A C 1
ATOM 1190 O O . ALA A 1 160 ? -29.247 3.535 13.130 1.00 82.44 160 ALA A O 1
ATOM 1191 N N . ARG A 1 161 ? -30.117 2.936 15.115 1.00 81.44 161 ARG A N 1
ATOM 1192 C CA . ARG A 1 161 ? -29.368 3.905 15.916 1.00 81.44 161 ARG A CA 1
ATOM 1193 C C . ARG A 1 161 ? -27.864 3.653 15.866 1.00 81.44 161 ARG A C 1
ATOM 1195 O O . ARG A 1 161 ? -27.117 4.580 15.588 1.00 81.44 161 ARG A O 1
ATOM 1202 N N . ASN A 1 162 ? -27.427 2.410 16.079 1.00 78.50 162 ASN A N 1
ATOM 1203 C CA . ASN A 1 162 ? -26.004 2.077 16.018 1.00 78.50 162 ASN A CA 1
ATOM 1204 C C . ASN A 1 162 ? -25.443 2.326 14.611 1.00 78.50 162 ASN A C 1
ATOM 1206 O O . ASN A 1 162 ? -24.310 2.775 14.472 1.00 78.50 162 ASN A O 1
ATOM 1210 N N . GLN A 1 163 ? -26.230 2.072 13.561 1.00 78.44 163 GLN A N 1
ATOM 1211 C CA . GLN A 1 163 ? -25.831 2.417 12.197 1.00 78.44 163 GLN A CA 1
ATOM 1212 C C . GLN A 1 163 ? -25.692 3.928 11.988 1.00 78.44 163 GLN A C 1
ATOM 1214 O O . GLN A 1 163 ? -24.694 4.355 11.413 1.00 78.44 163 GLN A O 1
ATOM 1219 N N . ALA A 1 164 ? -26.645 4.721 12.483 1.00 81.50 164 ALA A N 1
ATOM 1220 C CA . ALA A 1 164 ? -26.629 6.177 12.356 1.00 81.50 164 ALA A CA 1
ATOM 1221 C C . ALA A 1 164 ? -25.461 6.811 13.122 1.00 81.50 164 ALA A C 1
ATOM 1223 O O . ALA A 1 164 ? -24.797 7.710 12.614 1.00 81.50 164 ALA A O 1
ATOM 1224 N N . GLU A 1 165 ? -25.165 6.308 14.323 1.00 81.06 165 GLU A N 1
ATOM 1225 C CA . GLU A 1 165 ? -24.013 6.732 15.124 1.00 81.06 165 GLU A CA 1
ATOM 1226 C C . GLU A 1 165 ? -22.693 6.383 14.425 1.00 81.06 165 GLU A C 1
ATOM 1228 O O . GLU A 1 165 ? -21.809 7.233 14.326 1.00 81.06 165 GLU A O 1
ATOM 1233 N N . LEU A 1 166 ? -22.573 5.177 13.857 1.00 76.06 166 LEU A N 1
ATOM 1234 C CA . LEU A 1 166 ? -21.409 4.804 13.051 1.00 76.06 166 LEU A CA 1
ATOM 1235 C C . LEU A 1 166 ? -21.260 5.712 11.824 1.00 76.06 166 LEU A C 1
ATOM 1237 O O . LEU A 1 166 ? -20.154 6.178 11.562 1.00 76.06 166 LEU A O 1
ATOM 1241 N N . ASP A 1 167 ? -22.338 5.978 11.077 1.00 77.19 167 ASP A N 1
ATOM 1242 C CA . ASP A 1 167 ? -22.320 6.890 9.922 1.00 77.19 167 ASP A CA 1
ATOM 1243 C C . ASP A 1 167 ? -21.903 8.312 10.320 1.00 77.19 167 ASP A C 1
ATOM 1245 O O . ASP A 1 167 ? -21.077 8.938 9.655 1.00 77.19 167 ASP A O 1
ATOM 1249 N N . ALA A 1 168 ? -22.391 8.803 11.458 1.00 77.25 168 ALA A N 1
ATOM 1250 C CA . ALA A 1 168 ? -22.011 10.105 11.982 1.00 77.25 168 ALA A CA 1
ATOM 1251 C C . ALA A 1 168 ? -20.513 10.142 12.339 1.00 77.25 168 ALA A C 1
ATOM 1253 O O . ALA A 1 168 ? -19.798 11.040 11.899 1.00 77.25 168 ALA A O 1
ATOM 1254 N N . LEU A 1 169 ? -19.989 9.131 13.043 1.00 76.62 169 LEU A N 1
ATOM 1255 C CA . LEU A 1 169 ? -18.556 9.024 13.357 1.00 76.62 169 LEU A CA 1
ATOM 1256 C C . LEU A 1 169 ? -17.685 8.974 12.096 1.00 76.62 169 LEU A C 1
ATOM 1258 O O . LEU A 1 169 ? -16.633 9.610 12.031 1.00 76.62 169 LEU A O 1
ATOM 1262 N N . LYS A 1 170 ? -18.144 8.260 11.068 1.00 70.50 170 LYS A N 1
ATOM 1263 C CA . LYS A 1 170 ? -17.483 8.192 9.761 1.00 70.50 170 LYS A CA 1
ATOM 1264 C C . LYS A 1 170 ? -17.379 9.571 9.113 1.00 70.50 170 LYS A C 1
ATOM 1266 O O . LYS A 1 170 ? -16.294 9.963 8.687 1.00 70.50 170 LYS A O 1
ATOM 1271 N N . ARG A 1 171 ? -18.475 10.334 9.095 1.00 73.69 171 ARG A N 1
ATOM 1272 C CA . ARG A 1 171 ? -18.509 11.702 8.549 1.00 73.69 171 ARG A CA 1
ATOM 1273 C C . ARG A 1 171 ? -17.630 12.670 9.342 1.00 73.69 171 ARG A C 1
ATOM 1275 O O . ARG A 1 171 ? -16.969 13.502 8.726 1.00 73.69 171 ARG A O 1
ATOM 1282 N N . ALA A 1 172 ? -17.570 12.533 10.670 1.00 71.44 172 ALA A N 1
ATOM 1283 C CA . ALA A 1 172 ? -16.676 13.326 11.519 1.00 71.44 172 ALA A CA 1
ATOM 1284 C C . ALA A 1 172 ? -15.215 13.154 11.094 1.00 71.44 172 ALA A C 1
ATOM 1286 O O . ALA A 1 172 ? -14.526 14.137 10.822 1.00 71.44 172 ALA A O 1
ATOM 1287 N N . VAL A 1 173 ? -14.761 11.904 10.962 1.00 71.81 173 VAL A N 1
ATOM 1288 C CA . VAL A 1 173 ? -13.400 11.599 10.506 1.00 71.81 173 VAL A CA 1
ATOM 1289 C C . VAL A 1 173 ? -13.167 12.162 9.104 1.00 71.81 173 VAL A C 1
ATOM 1291 O O . VAL A 1 173 ? -12.178 12.857 8.898 1.00 71.81 173 VAL A O 1
ATOM 1294 N N . SER A 1 174 ? -14.084 11.955 8.153 1.00 65.75 174 SER A N 1
ATOM 1295 C CA . SER A 1 174 ? -13.939 12.480 6.786 1.00 65.75 174 SER A CA 1
ATOM 1296 C C . SER A 1 174 ? -13.825 14.005 6.726 1.00 65.75 174 SER A C 1
ATOM 1298 O O . SER A 1 174 ? -13.026 14.520 5.947 1.00 65.75 174 SER A O 1
ATOM 1300 N N . GLN A 1 175 ? -14.572 14.739 7.554 1.00 66.69 175 GLN A N 1
ATOM 1301 C CA . GLN A 1 175 ? -14.492 16.198 7.595 1.00 66.69 175 GLN A CA 1
ATOM 1302 C C . GLN A 1 175 ? -13.123 16.674 8.100 1.00 66.69 175 GLN A C 1
ATOM 1304 O O . GLN A 1 175 ? -12.526 17.566 7.499 1.00 66.69 175 GLN A O 1
ATOM 1309 N N . VAL A 1 176 ? -12.591 16.048 9.155 1.00 68.69 176 VAL A N 1
ATOM 1310 C CA . VAL A 1 176 ? -11.263 16.385 9.698 1.00 68.69 176 VAL A CA 1
ATOM 1311 C C . VAL A 1 176 ? -10.150 15.994 8.720 1.00 68.69 176 VAL A C 1
ATOM 1313 O O . VAL A 1 176 ? -9.228 16.777 8.500 1.00 68.69 176 VAL A O 1
ATOM 1316 N N . VAL A 1 177 ? -10.266 14.835 8.063 1.00 65.38 177 VAL A N 1
ATOM 1317 C CA . VAL A 1 177 ? -9.347 14.394 6.997 1.00 65.38 177 VAL A CA 1
ATOM 1318 C C . VAL A 1 177 ? -9.357 15.365 5.826 1.00 65.38 177 VAL A C 1
ATOM 1320 O O . VAL A 1 177 ? -8.294 15.722 5.335 1.00 65.38 177 VAL A O 1
ATOM 1323 N N . GLY A 1 178 ? -10.531 15.822 5.387 1.00 58.69 178 GLY A N 1
ATOM 1324 C CA . GLY A 1 178 ? -10.651 16.784 4.296 1.00 58.69 178 GLY A CA 1
ATOM 1325 C C . GLY A 1 178 ? -9.935 18.098 4.605 1.00 58.69 178 GLY A C 1
ATOM 1326 O O . GLY A 1 178 ? -9.196 18.600 3.759 1.00 58.69 178 GLY A O 1
ATOM 1327 N N . VAL A 1 179 ? -10.075 18.622 5.828 1.00 64.12 179 VAL A N 1
ATOM 1328 C CA . VAL A 1 179 ? -9.358 19.832 6.271 1.00 64.12 179 VAL A CA 1
ATOM 1329 C C . VAL A 1 179 ? -7.847 19.582 6.331 1.00 64.12 179 VAL A C 1
ATOM 1331 O O . VAL A 1 179 ? -7.075 20.373 5.793 1.00 64.12 179 VAL A O 1
ATOM 1334 N N . TRP A 1 180 ? -7.415 18.450 6.892 1.00 64.06 180 TRP A N 1
ATOM 1335 C CA . TRP A 1 180 ? -5.997 18.084 6.943 1.00 64.06 180 TRP A CA 1
ATOM 1336 C C . TRP A 1 180 ? -5.384 17.941 5.541 1.00 64.06 180 TRP A C 1
ATOM 1338 O O . TRP A 1 180 ? -4.375 18.572 5.235 1.00 64.06 180 TRP A O 1
ATOM 1348 N N . LEU A 1 181 ? -6.024 17.179 4.646 1.00 57.31 181 LEU A N 1
ATOM 1349 C CA . LEU A 1 181 ? -5.565 16.953 3.272 1.00 57.31 181 LEU A CA 1
ATOM 1350 C C . LEU A 1 181 ? -5.540 18.242 2.447 1.00 57.31 181 LEU A C 1
ATOM 1352 O O . LEU A 1 181 ? -4.617 18.443 1.663 1.00 57.31 181 LEU A O 1
ATOM 1356 N N . THR A 1 182 ? -6.530 19.125 2.607 1.00 56.06 182 THR A N 1
ATOM 1357 C CA . THR A 1 182 ? -6.577 20.404 1.876 1.00 56.06 182 THR A CA 1
ATOM 1358 C C . THR A 1 182 ? -5.483 21.371 2.320 1.00 56.06 182 THR A C 1
ATOM 1360 O O . THR A 1 182 ? -4.915 22.053 1.470 1.00 56.06 182 THR A O 1
ATOM 1363 N N . GLN A 1 183 ? -5.113 21.383 3.601 1.00 54.09 183 GLN A N 1
ATOM 1364 C CA . GLN A 1 183 ? -3.969 22.159 4.095 1.00 54.09 183 GLN A CA 1
ATOM 1365 C C . GLN A 1 183 ? -2.626 21.556 3.681 1.00 54.09 183 GLN A C 1
ATOM 1367 O O . GLN A 1 183 ? -1.711 22.273 3.277 1.00 54.09 183 GLN A O 1
ATOM 1372 N N . GLN A 1 184 ? -2.533 20.228 3.697 1.00 50.75 184 GLN A N 1
ATOM 1373 C CA . GLN A 1 184 ? -1.362 19.489 3.235 1.00 50.75 184 GLN A CA 1
ATOM 1374 C C . GLN A 1 184 ? -1.202 19.500 1.702 1.00 50.75 184 GLN A C 1
ATOM 1376 O O . GLN A 1 184 ? -0.121 19.237 1.179 1.00 50.75 184 GLN A O 1
ATOM 1381 N N . ARG A 1 185 ? -2.242 19.870 0.945 1.00 44.44 185 ARG A N 1
ATOM 1382 C CA . ARG A 1 185 ? -2.226 19.981 -0.525 1.00 44.44 185 ARG A CA 1
ATOM 1383 C C . ARG A 1 185 ? -1.146 20.932 -1.048 1.00 44.44 185 ARG A C 1
ATOM 1385 O O . ARG A 1 185 ? -0.596 20.691 -2.117 1.00 44.44 185 ARG A O 1
ATOM 1392 N N . ALA A 1 186 ? -0.796 21.966 -0.281 1.00 41.88 186 ALA A N 1
ATOM 1393 C CA . ALA A 1 186 ? 0.308 22.869 -0.611 1.00 41.88 186 ALA A CA 1
ATOM 1394 C C . ALA A 1 186 ? 1.696 22.186 -0.552 1.00 41.88 186 ALA A C 1
ATOM 1396 O O . ALA A 1 186 ? 2.642 22.684 -1.154 1.00 41.88 186 ALA A O 1
ATOM 1397 N N . GLN A 1 187 ? 1.810 21.043 0.136 1.00 39.41 187 GLN A N 1
ATOM 1398 C CA . GLN A 1 187 ? 3.025 20.225 0.264 1.00 39.41 187 GLN A CA 1
ATOM 1399 C C . GLN A 1 187 ? 3.056 19.034 -0.702 1.00 39.41 187 GLN A C 1
ATOM 1401 O O . GLN A 1 187 ? 4.122 18.595 -1.134 1.00 39.41 187 GLN A O 1
ATOM 1406 N N . PHE A 1 188 ? 1.889 18.488 -1.056 1.00 39.53 188 PHE A N 1
ATOM 1407 C CA . PHE A 1 188 ? 1.774 17.303 -1.915 1.00 39.53 188 PHE A CA 1
ATOM 1408 C C . PHE A 1 188 ? 1.900 17.581 -3.420 1.00 39.53 188 PHE A C 1
ATOM 1410 O O . PHE A 1 188 ? 2.017 16.634 -4.201 1.00 39.53 188 PHE A O 1
ATOM 1417 N N . SER A 1 189 ? 1.947 18.848 -3.838 1.00 33.41 189 SER A N 1
ATOM 1418 C CA . SER A 1 189 ? 2.113 19.255 -5.242 1.00 33.41 189 SER A CA 1
ATOM 1419 C C . SER A 1 189 ? 3.376 18.681 -5.909 1.00 33.41 189 SER A C 1
ATOM 1421 O O . SER A 1 189 ? 3.386 18.447 -7.115 1.00 33.41 189 SER A O 1
ATOM 1423 N N . THR A 1 190 ? 4.410 18.333 -5.134 1.00 37.31 190 THR A N 1
ATOM 1424 C CA . THR A 1 190 ? 5.631 17.668 -5.635 1.00 37.31 190 THR A CA 1
ATOM 1425 C C . THR A 1 190 ? 5.429 16.194 -6.023 1.00 37.31 190 THR A C 1
ATOM 1427 O O . THR A 1 190 ? 6.198 15.651 -6.821 1.00 37.31 190 THR A O 1
ATOM 1430 N N . MET A 1 191 ? 4.387 15.522 -5.514 1.00 37.25 191 MET A N 1
ATOM 1431 C CA . MET A 1 191 ? 3.936 14.225 -6.043 1.00 37.25 191 MET A CA 1
ATOM 1432 C C . MET A 1 191 ? 3.033 14.398 -7.273 1.00 37.25 191 MET A C 1
ATOM 1434 O O . MET A 1 191 ? 3.088 13.566 -8.179 1.00 37.25 191 MET A O 1
ATOM 1438 N N . GLU A 1 192 ? 2.250 15.479 -7.337 1.00 37.12 192 GLU A N 1
ATOM 1439 C CA . GLU A 1 192 ? 1.342 15.784 -8.454 1.00 37.12 192 GLU A CA 1
ATOM 1440 C C . GLU A 1 192 ? 2.092 16.204 -9.734 1.00 37.12 192 GLU A C 1
ATOM 1442 O O . GLU A 1 192 ? 1.701 15.794 -10.823 1.00 37.12 192 GLU A O 1
ATOM 1447 N N . GLU A 1 193 ? 3.232 16.901 -9.644 1.00 37.84 193 GLU A N 1
ATOM 1448 C CA . GLU A 1 193 ? 4.074 17.197 -10.823 1.00 37.84 193 GLU A CA 1
ATOM 1449 C C . GLU A 1 193 ? 4.741 15.950 -11.432 1.00 37.84 193 GLU A C 1
ATOM 1451 O O . GLU A 1 193 ? 5.117 15.941 -12.607 1.00 37.84 193 GLU A O 1
ATOM 1456 N N . ARG A 1 194 ? 4.836 14.851 -10.672 1.00 39.34 194 ARG A N 1
ATOM 1457 C CA . ARG A 1 194 ? 5.385 13.569 -11.147 1.00 39.34 194 ARG A CA 1
ATOM 1458 C C . ARG A 1 194 ? 4.340 12.679 -11.827 1.00 39.34 194 ARG A C 1
ATOM 1460 O O . ARG A 1 194 ? 4.722 11.723 -12.505 1.00 39.34 194 ARG A O 1
ATOM 1467 N N . ALA A 1 195 ? 3.053 13.009 -11.713 1.00 34.78 195 ALA A N 1
ATOM 1468 C CA . ALA A 1 195 ? 1.939 12.297 -12.329 1.00 34.78 195 ALA A CA 1
ATOM 1469 C C . ALA A 1 195 ? 1.092 13.279 -13.151 1.00 34.78 195 ALA A C 1
ATOM 1471 O O . ALA A 1 195 ? 0.182 13.928 -12.648 1.00 34.78 195 ALA A O 1
ATOM 1472 N N . SER A 1 196 ? 1.379 13.391 -14.448 1.00 32.34 196 SER A N 1
ATOM 1473 C CA . SER A 1 196 ? 0.589 14.219 -15.362 1.00 32.34 196 SER A CA 1
ATOM 1474 C C . SER A 1 196 ? -0.891 13.803 -15.349 1.00 32.34 196 SER A C 1
ATOM 1476 O O . SER A 1 196 ? -1.241 12.787 -15.949 1.00 32.34 196 SER A O 1
ATOM 1478 N N . GLY A 1 197 ? -1.747 14.591 -14.694 1.00 37.44 197 GLY A N 1
ATOM 1479 C CA . GLY A 1 197 ? -3.205 14.464 -14.752 1.00 37.44 197 GLY A CA 1
ATOM 1480 C C . GLY A 1 197 ? -3.901 15.005 -13.503 1.00 37.44 197 GLY A C 1
ATOM 1481 O O . GLY A 1 197 ? -3.874 14.375 -12.453 1.00 37.44 197 GLY A O 1
ATOM 1482 N N . SER A 1 198 ? -4.603 16.132 -13.635 1.00 38.16 198 SER A N 1
ATOM 1483 C CA . SER A 1 198 ? -5.380 16.796 -12.573 1.00 38.16 198 SER A CA 1
ATOM 1484 C C . SER A 1 198 ? -6.544 15.969 -11.994 1.00 38.16 198 SER A C 1
ATOM 1486 O O . SER A 1 198 ? -7.212 16.422 -11.069 1.00 38.16 198 SER A O 1
ATOM 1488 N N . SER A 1 199 ? -6.817 14.775 -12.531 1.00 40.34 199 SER A N 1
ATOM 1489 C CA . SER A 1 199 ? -7.884 13.868 -12.089 1.00 40.34 199 SER A CA 1
ATOM 1490 C C . SER A 1 199 ? -7.450 12.857 -11.020 1.00 40.34 199 SER A C 1
ATOM 1492 O O . SER A 1 199 ? -8.306 12.226 -10.407 1.00 40.34 199 SER A O 1
ATOM 1494 N N . SER A 1 200 ? -6.145 12.670 -10.793 1.00 46.84 200 SER A N 1
ATOM 1495 C CA . SER A 1 200 ? -5.615 11.679 -9.840 1.00 46.84 200 SER A CA 1
ATOM 1496 C C . SER A 1 200 ? -5.685 12.145 -8.378 1.00 46.84 200 SER A C 1
ATOM 1498 O O . SER A 1 200 ? -5.808 11.325 -7.470 1.00 46.84 200 SER A O 1
ATOM 1500 N N . SER A 1 201 ? -5.672 13.458 -8.140 1.00 44.38 201 SER A N 1
ATOM 1501 C CA . SER A 1 201 ? -5.625 14.052 -6.797 1.00 44.38 201 SER A CA 1
ATOM 1502 C C . SER A 1 201 ? -6.952 13.987 -6.043 1.00 44.38 201 SER A C 1
ATOM 1504 O O . SER A 1 201 ? -6.973 13.742 -4.838 1.00 44.38 201 SER A O 1
ATOM 1506 N N . ILE A 1 202 ? -8.075 14.134 -6.753 1.00 46.41 202 ILE A N 1
ATOM 1507 C CA . ILE A 1 202 ? -9.417 13.939 -6.183 1.00 46.41 202 ILE A CA 1
ATOM 1508 C C . ILE A 1 202 ? -9.601 12.463 -5.794 1.00 46.41 202 ILE A C 1
ATOM 1510 O O . ILE A 1 202 ? -10.031 12.170 -4.681 1.00 46.41 202 ILE A O 1
ATOM 1514 N N . ALA A 1 203 ? -9.155 11.537 -6.651 1.00 58.16 203 ALA A N 1
ATOM 1515 C CA . ALA A 1 203 ? -9.224 10.102 -6.384 1.00 58.16 203 ALA A CA 1
ATOM 1516 C C . ALA A 1 203 ? -8.381 9.672 -5.166 1.00 58.16 203 ALA A C 1
ATOM 1518 O O . ALA A 1 203 ? -8.809 8.810 -4.398 1.00 58.16 203 ALA A O 1
ATOM 1519 N N . LEU A 1 204 ? -7.208 10.282 -4.954 1.00 60.94 204 LEU A N 1
ATOM 1520 C CA . LEU A 1 204 ? -6.353 9.992 -3.799 1.00 60.94 204 LEU A CA 1
ATOM 1521 C C . LEU A 1 204 ? -7.010 10.422 -2.478 1.00 60.94 204 LEU A C 1
ATOM 1523 O O . LEU A 1 204 ? -7.001 9.662 -1.511 1.00 60.94 204 LEU A O 1
ATOM 1527 N N . ASN A 1 205 ? -7.608 11.615 -2.441 1.00 58.78 205 ASN A N 1
ATOM 1528 C CA . ASN A 1 205 ? -8.264 12.143 -1.243 1.00 58.78 205 ASN A CA 1
ATOM 1529 C C . ASN A 1 205 ? -9.506 11.335 -0.867 1.00 58.78 205 ASN A C 1
ATOM 1531 O O . ASN A 1 205 ? -9.692 11.001 0.307 1.00 58.78 205 ASN A O 1
ATOM 1535 N N . ASP A 1 206 ? -10.317 10.974 -1.861 1.00 61.44 206 ASP A N 1
ATOM 1536 C CA . ASP A 1 206 ? -11.476 10.109 -1.659 1.00 61.44 206 ASP A CA 1
ATOM 1537 C C . ASP A 1 206 ? -11.037 8.733 -1.152 1.00 61.44 206 ASP A C 1
ATOM 1539 O O . ASP A 1 206 ? -11.633 8.193 -0.222 1.00 61.44 206 ASP A O 1
ATOM 1543 N N . MET A 1 207 ? -9.943 8.187 -1.684 1.00 65.44 207 MET A N 1
ATOM 1544 C CA . MET A 1 207 ? -9.398 6.909 -1.238 1.00 65.44 207 MET A CA 1
ATOM 1545 C C . MET A 1 207 ? -8.872 6.959 0.203 1.00 65.44 207 MET A C 1
ATOM 1547 O O . MET A 1 207 ? -9.212 6.079 0.994 1.00 65.44 207 MET A O 1
ATOM 1551 N N . ILE A 1 208 ? -8.074 7.966 0.576 1.00 66.81 208 ILE A N 1
ATOM 1552 C CA . ILE A 1 208 ? -7.583 8.130 1.958 1.00 66.81 208 ILE A CA 1
ATOM 1553 C C . ILE A 1 208 ? -8.773 8.272 2.906 1.00 66.81 208 ILE A C 1
ATOM 1555 O O . ILE A 1 208 ? -8.843 7.585 3.924 1.00 66.81 208 ILE A O 1
ATOM 1559 N N . SER A 1 209 ? -9.756 9.086 2.526 1.00 63.97 209 SER A N 1
ATOM 1560 C CA . SER A 1 209 ? -10.988 9.260 3.290 1.00 63.97 209 SER A CA 1
ATOM 1561 C C . SER A 1 209 ? -11.756 7.946 3.438 1.00 63.97 209 SER A C 1
ATOM 1563 O O . SER A 1 209 ? -12.209 7.644 4.534 1.00 63.97 209 SER A O 1
ATOM 1565 N N . GLN A 1 210 ? -11.848 7.120 2.391 1.00 65.62 210 GLN A N 1
ATOM 1566 C CA . GLN A 1 210 ? -12.481 5.795 2.438 1.00 65.62 210 GLN A CA 1
ATOM 1567 C C . GLN A 1 210 ? -11.716 4.781 3.303 1.00 65.62 210 GLN A C 1
ATOM 1569 O O . GLN A 1 210 ? -12.336 3.924 3.935 1.00 65.62 210 GLN A O 1
ATOM 1574 N N . GLN A 1 211 ? -10.385 4.854 3.353 1.00 66.56 211 GLN A N 1
ATOM 1575 C CA . GLN A 1 211 ? -9.588 3.989 4.228 1.00 66.56 211 GLN A CA 1
ATOM 1576 C C . GLN A 1 211 ? -9.721 4.416 5.692 1.00 66.56 211 GLN A C 1
ATOM 1578 O O . GLN A 1 211 ? -9.980 3.587 6.566 1.00 66.56 211 GLN A O 1
ATOM 1583 N N . LEU A 1 212 ? -9.639 5.714 5.973 1.00 69.06 212 LEU A N 1
ATOM 1584 C CA . LEU A 1 212 ? -9.797 6.249 7.327 1.00 69.06 212 LEU A CA 1
ATOM 1585 C C . LEU A 1 212 ? -11.241 6.138 7.829 1.00 69.06 212 LEU A C 1
ATOM 1587 O O . LEU A 1 212 ? -11.453 5.850 9.004 1.00 69.06 212 LEU A O 1
ATOM 1591 N N . TYR A 1 213 ? -12.222 6.225 6.925 1.00 64.38 213 TYR A N 1
ATOM 1592 C CA . TYR A 1 213 ? -13.632 5.898 7.166 1.00 64.38 213 TYR A CA 1
ATOM 1593 C C . TYR A 1 213 ? -13.783 4.527 7.818 1.00 64.38 213 TYR A C 1
ATOM 1595 O O . TYR A 1 213 ? -14.550 4.364 8.764 1.00 64.38 213 TYR A O 1
ATOM 1603 N N . THR A 1 214 ? -13.040 3.526 7.337 1.00 64.75 214 THR A N 1
ATOM 1604 C CA . THR A 1 214 ? -13.130 2.181 7.908 1.00 64.75 214 THR A CA 1
ATOM 1605 C C . THR A 1 214 ? -12.454 2.065 9.275 1.00 64.75 214 THR A C 1
ATOM 1607 O O . THR A 1 214 ? -12.750 1.113 9.981 1.00 64.75 214 THR A O 1
ATOM 1610 N N . ARG A 1 215 ? -11.603 3.018 9.685 1.00 68.06 215 ARG A N 1
ATOM 1611 C CA . ARG A 1 215 ? -10.835 3.016 10.949 1.00 68.06 215 ARG A CA 1
ATOM 1612 C C . ARG A 1 215 ? -11.402 3.965 12.022 1.00 68.06 215 ARG A C 1
ATOM 1614 O O . ARG A 1 215 ? -10.714 4.248 13.001 1.00 68.06 215 ARG A O 1
ATOM 1621 N N . SER A 1 216 ? -12.634 4.457 11.866 1.00 62.94 216 SER A N 1
ATOM 1622 C CA . SER A 1 216 ? -13.193 5.541 12.695 1.00 62.94 216 SER A CA 1
ATOM 1623 C C . SER A 1 216 ? -13.184 5.276 14.207 1.00 62.94 216 SER A C 1
ATOM 1625 O O . SER A 1 216 ? -12.973 6.206 14.979 1.00 62.94 216 SER A O 1
ATOM 1627 N N . GLU A 1 217 ? -13.354 4.023 14.642 1.00 60.19 217 GLU A N 1
ATOM 1628 C CA . GLU A 1 217 ? -13.400 3.643 16.067 1.00 60.19 217 GLU A CA 1
ATOM 1629 C C . GLU A 1 217 ? -12.078 3.860 16.827 1.00 60.19 217 GLU A C 1
ATOM 1631 O O . GLU A 1 217 ? -12.091 3.921 18.051 1.00 60.19 217 GLU A O 1
ATOM 1636 N N . GLY A 1 218 ? -10.947 3.997 16.126 1.00 64.75 218 GLY A N 1
ATOM 1637 C CA . GLY A 1 218 ? -9.641 4.284 16.736 1.00 64.75 218 GLY A CA 1
ATOM 1638 C C . GLY A 1 218 ? -9.167 5.730 16.577 1.00 64.75 218 GLY A C 1
ATOM 1639 O O . GLY A 1 218 ? -8.096 6.067 17.066 1.00 64.75 218 GLY A O 1
ATOM 1640 N N . LEU A 1 219 ? -9.923 6.563 15.854 1.00 72.25 219 LEU A N 1
ATOM 1641 C CA . LEU A 1 219 ? -9.553 7.948 15.527 1.00 72.25 219 LEU A CA 1
ATOM 1642 C C . LEU A 1 219 ? -10.383 8.978 16.305 1.00 72.25 219 LEU A C 1
ATOM 1644 O O . LEU A 1 219 ? -9.970 10.129 16.451 1.00 72.25 219 LEU A O 1
ATOM 1648 N N . VAL A 1 220 ? -11.558 8.569 16.789 1.00 73.38 220 VAL A N 1
ATOM 1649 C CA . VAL A 1 220 ? -12.452 9.394 17.603 1.00 73.38 220 VAL A CA 1
ATOM 1650 C C . VAL A 1 220 ? -12.225 9.060 19.076 1.00 73.38 220 VAL A C 1
ATOM 1652 O O . VAL A 1 220 ? -12.507 7.944 19.505 1.00 73.38 220 VAL A O 1
ATOM 1655 N N . LYS A 1 221 ? -11.741 10.035 19.849 1.00 78.38 221 LYS A N 1
ATOM 1656 C CA . LYS A 1 221 ? -11.462 9.891 21.286 1.00 78.38 221 LYS A CA 1
ATOM 1657 C C . LYS A 1 221 ? -12.744 9.817 22.102 1.00 78.38 221 LYS A C 1
ATOM 1659 O O . LYS A 1 221 ? -12.907 8.962 22.968 1.00 78.38 221 LYS A O 1
ATOM 1664 N N . GLU A 1 222 ? -13.656 10.736 21.816 1.00 79.81 222 GLU A N 1
ATOM 1665 C CA . GLU A 1 222 ? -14.957 10.815 22.460 1.00 79.81 222 GLU A CA 1
ATOM 1666 C C . GLU A 1 222 ? -15.989 11.406 21.508 1.00 79.81 222 GLU A C 1
ATOM 1668 O O . GLU A 1 222 ? -15.672 12.167 20.590 1.00 79.81 222 GLU A O 1
ATOM 1673 N N . TRP A 1 223 ? -17.247 11.046 21.725 1.00 85.00 223 TRP A N 1
ATOM 1674 C CA . TRP A 1 223 ? -18.360 11.631 21.003 1.00 85.00 223 TRP A CA 1
ATOM 1675 C C . TRP A 1 223 ? -19.595 11.693 21.894 1.00 85.00 223 TRP A C 1
ATOM 1677 O O . TRP A 1 223 ? -19.763 10.908 22.829 1.00 85.00 223 TRP A O 1
ATOM 1687 N N . LYS A 1 224 ? -20.471 12.648 21.595 1.00 86.75 224 LYS A N 1
ATOM 1688 C CA . LYS A 1 224 ? -21.720 12.863 22.313 1.00 86.75 224 LYS A CA 1
ATOM 1689 C C . LYS A 1 224 ? -22.856 13.079 21.330 1.00 86.75 224 LYS A C 1
ATOM 1691 O O . LYS A 1 224 ? -22.774 13.940 20.456 1.00 86.75 224 LYS A O 1
ATOM 1696 N N . THR A 1 225 ? -23.947 12.341 21.514 1.00 86.44 225 THR A N 1
ATOM 1697 C CA . THR A 1 225 ? -25.210 12.612 20.824 1.00 86.44 225 THR A CA 1
ATOM 1698 C C . THR A 1 225 ? -25.740 13.979 21.249 1.00 86.44 225 THR A C 1
ATOM 1700 O O . THR A 1 225 ? -25.978 14.218 22.435 1.00 86.44 225 THR A O 1
ATOM 1703 N N . LEU A 1 226 ? -25.943 14.871 20.284 1.00 83.81 226 LEU A N 1
ATOM 1704 C CA . LEU A 1 226 ? -26.606 16.154 20.503 1.00 83.81 226 LEU A CA 1
ATOM 1705 C C . LEU A 1 226 ? -28.107 16.042 20.256 1.00 83.81 226 LEU A C 1
ATOM 1707 O O . LEU A 1 226 ? -28.899 16.594 21.013 1.00 83.81 226 LEU A O 1
ATOM 1711 N N . ASN A 1 227 ? -28.485 15.333 19.193 1.00 86.94 227 ASN A N 1
ATOM 1712 C CA . ASN A 1 227 ? -29.872 15.182 18.784 1.00 86.94 227 ASN A CA 1
ATOM 1713 C C . ASN A 1 227 ? -30.081 13.869 18.017 1.00 86.94 227 ASN A C 1
ATOM 1715 O O . ASN A 1 227 ? -29.131 13.315 17.463 1.00 86.94 227 ASN A O 1
ATOM 1719 N N . PHE A 1 228 ? -31.324 13.400 17.959 1.00 88.12 228 PHE A N 1
ATOM 1720 C CA . PHE A 1 228 ? -31.738 12.330 17.059 1.00 88.12 228 PHE A CA 1
ATOM 1721 C C . PHE A 1 228 ? -33.131 12.617 16.490 1.00 88.12 228 PHE A C 1
ATOM 1723 O O . PHE A 1 228 ? -33.946 13.290 17.122 1.00 88.12 228 PHE A O 1
ATOM 1730 N N . ARG A 1 229 ? -33.396 12.107 15.289 1.00 91.00 229 ARG A N 1
ATOM 1731 C CA . ARG A 1 229 ? -34.671 12.232 14.585 1.00 91.00 229 ARG A CA 1
ATOM 1732 C C . ARG A 1 229 ? -35.006 10.910 13.908 1.00 91.00 229 ARG A C 1
ATOM 1734 O O . ARG A 1 229 ? -34.154 10.319 13.253 1.00 91.00 229 ARG A O 1
ATOM 1741 N N . ASP A 1 230 ? -36.247 10.461 14.044 1.00 89.06 230 ASP A N 1
ATOM 1742 C CA . ASP A 1 230 ? -36.717 9.281 13.321 1.00 89.06 230 ASP A CA 1
ATOM 1743 C C . ASP A 1 230 ? -36.919 9.613 11.834 1.00 89.06 230 ASP A C 1
ATOM 1745 O O . ASP A 1 230 ? -37.457 10.667 11.481 1.00 89.06 230 ASP A O 1
ATOM 1749 N N . LEU A 1 231 ? -36.485 8.706 10.963 1.00 89.31 231 LEU A N 1
ATOM 1750 C CA . LEU A 1 231 ? -36.670 8.763 9.515 1.00 89.31 231 LEU A CA 1
ATOM 1751 C C . LEU A 1 231 ? -37.708 7.728 9.065 1.00 89.31 231 LEU A C 1
ATOM 1753 O O . LEU A 1 231 ? -38.083 6.802 9.793 1.00 89.31 231 LEU A O 1
ATOM 1757 N N . GLU A 1 232 ? -38.158 7.857 7.819 1.00 84.88 232 GLU A N 1
ATOM 1758 C CA . GLU A 1 232 ? -39.044 6.868 7.209 1.00 84.88 232 GLU A CA 1
ATOM 1759 C C . GLU A 1 232 ? -38.409 5.465 7.182 1.00 84.88 232 GLU A C 1
ATOM 1761 O O . GLU A 1 232 ? -37.186 5.287 7.159 1.00 84.88 232 GLU A O 1
ATOM 1766 N N . ASN A 1 233 ? -39.267 4.441 7.170 1.00 82.19 233 ASN A N 1
ATOM 1767 C CA . ASN A 1 233 ? -38.883 3.024 7.147 1.00 82.19 233 ASN A CA 1
ATOM 1768 C C . ASN A 1 233 ? -38.061 2.560 8.364 1.00 82.19 233 ASN A C 1
ATOM 1770 O O . ASN A 1 233 ? -37.271 1.620 8.266 1.00 82.19 233 ASN A O 1
ATOM 1774 N N . GLY A 1 234 ? -38.258 3.201 9.520 1.00 80.50 234 GLY A N 1
ATOM 1775 C CA . GLY A 1 234 ? -37.543 2.860 10.753 1.00 80.50 234 GLY A CA 1
ATOM 1776 C C . GLY A 1 234 ? -36.059 3.228 10.710 1.00 80.50 234 GLY A C 1
ATOM 1777 O O . GLY A 1 234 ? -35.268 2.633 11.443 1.00 80.50 234 GLY A O 1
ATOM 1778 N N . GLY A 1 235 ? -35.684 4.157 9.826 1.00 86.00 235 GLY A N 1
ATOM 1779 C CA . GLY A 1 235 ? -34.373 4.789 9.845 1.00 86.00 235 GLY A CA 1
ATOM 1780 C C . GLY A 1 235 ? -34.255 5.776 11.003 1.00 86.00 235 GLY A C 1
ATOM 1781 O O . GLY A 1 235 ? -35.254 6.245 11.546 1.00 86.00 235 GLY A O 1
ATOM 1782 N N . ILE A 1 236 ? -33.027 6.096 11.385 1.00 87.94 236 ILE A N 1
ATOM 1783 C CA . ILE A 1 236 ? -32.718 7.079 12.420 1.00 87.94 236 ILE A CA 1
ATOM 1784 C C . ILE A 1 236 ? -31.637 8.011 11.877 1.00 87.94 236 ILE A C 1
ATOM 1786 O O . ILE A 1 236 ? -30.662 7.568 11.275 1.00 87.94 236 ILE A O 1
ATOM 1790 N N . GLU A 1 237 ? -31.810 9.302 12.115 1.00 88.56 237 GLU A N 1
ATOM 1791 C CA . GLU A 1 237 ? -30.811 10.345 11.928 1.00 88.56 237 GLU A CA 1
ATOM 1792 C C . GLU A 1 237 ? -30.264 10.747 13.301 1.00 88.56 237 GLU A C 1
ATOM 1794 O O . GLU A 1 237 ? -31.023 10.967 14.247 1.00 88.56 237 GLU A O 1
ATOM 1799 N N . VAL A 1 238 ? -28.944 10.842 13.432 1.00 87.31 238 VAL A N 1
ATOM 1800 C CA . VAL A 1 238 ? -28.268 11.235 14.669 1.00 87.31 238 VAL A CA 1
ATOM 1801 C C . VAL A 1 238 ? -27.295 12.368 14.380 1.00 87.31 238 VAL A C 1
ATOM 1803 O O . VAL A 1 238 ? -26.431 12.249 13.515 1.00 87.31 238 VAL A O 1
ATOM 1806 N N . THR A 1 239 ? -27.381 13.444 15.160 1.00 82.06 239 THR A N 1
ATOM 1807 C CA . THR A 1 239 ? -26.358 14.492 15.191 1.00 82.06 239 THR A CA 1
ATOM 1808 C C . THR A 1 239 ? -25.443 14.261 16.384 1.00 82.06 239 THR A C 1
ATOM 1810 O O . THR A 1 239 ? -25.903 14.241 17.531 1.00 82.06 239 THR A O 1
ATOM 1813 N N . ILE A 1 240 ? -24.144 14.121 16.130 1.00 82.81 240 ILE A N 1
ATOM 1814 C CA . ILE A 1 240 ? -23.120 13.978 17.167 1.00 82.81 240 ILE A CA 1
ATOM 1815 C C . ILE A 1 240 ? -22.144 15.146 17.136 1.00 82.81 240 ILE A C 1
ATOM 1817 O O . ILE A 1 240 ? -21.865 15.726 16.087 1.00 82.81 240 ILE A O 1
ATOM 1821 N N . GLN A 1 241 ? -21.577 15.431 18.299 1.00 80.69 241 GLN A N 1
ATOM 1822 C CA . GLN A 1 241 ? -20.311 16.131 18.426 1.00 80.69 241 GLN A CA 1
ATOM 1823 C C . GLN A 1 241 ? -19.224 15.082 18.652 1.00 80.69 241 GLN A C 1
ATOM 1825 O O . GLN A 1 241 ? -19.345 14.287 19.582 1.00 80.69 241 GLN A O 1
ATOM 1830 N N . ALA A 1 242 ? -18.196 15.058 17.813 1.00 81.75 242 ALA A N 1
ATOM 1831 C CA . ALA A 1 242 ? -17.088 14.113 17.901 1.00 81.75 242 ALA A CA 1
ATOM 1832 C C . ALA A 1 242 ? -15.761 14.858 18.059 1.00 81.75 242 ALA A C 1
ATOM 1834 O O . ALA A 1 242 ? -15.533 15.871 17.395 1.00 81.75 242 ALA A O 1
ATOM 1835 N N . VAL A 1 243 ? -14.895 14.333 18.922 1.00 81.69 243 VAL A N 1
ATOM 1836 C CA . VAL A 1 243 ? -13.530 14.811 19.143 1.00 81.69 243 VAL A CA 1
ATOM 1837 C C . VAL A 1 243 ? -12.570 13.836 18.469 1.00 81.69 243 VAL A C 1
ATOM 1839 O O . VAL A 1 243 ? -12.480 12.667 18.849 1.00 81.69 243 VAL A O 1
ATOM 1842 N N . VAL A 1 244 ? -11.874 14.312 17.440 1.00 78.31 244 VAL A N 1
ATOM 1843 C CA . VAL A 1 244 ? -10.928 13.532 16.631 1.00 78.31 244 VAL A CA 1
ATOM 1844 C C . VAL A 1 244 ? -9.501 13.907 17.016 1.00 78.31 244 VAL A C 1
ATOM 1846 O O . VAL A 1 244 ? -9.160 15.091 17.063 1.00 78.31 244 VAL A O 1
ATOM 1849 N N . GLU A 1 245 ? -8.654 12.908 17.254 1.00 76.44 245 GLU A N 1
ATOM 1850 C CA . GLU A 1 245 ? -7.238 13.130 17.563 1.00 76.44 245 GLU A CA 1
ATOM 1851 C C . GLU A 1 245 ? -6.440 13.398 16.286 1.00 76.44 245 GLU A C 1
ATOM 1853 O O . GLU A 1 245 ? -6.329 12.535 15.408 1.00 76.44 245 GLU A O 1
ATOM 1858 N N . LYS A 1 246 ? -5.835 14.588 16.188 1.00 71.69 246 LYS A N 1
ATOM 1859 C CA . LYS A 1 246 ? -5.075 15.001 14.998 1.00 71.69 246 LYS A CA 1
ATOM 1860 C C . LYS A 1 246 ? -3.885 14.085 14.734 1.00 71.69 246 LYS A C 1
ATOM 1862 O O . LYS A 1 246 ? -3.650 13.718 13.588 1.00 71.69 246 LYS A O 1
ATOM 1867 N N . GLN A 1 247 ? -3.161 13.690 15.783 1.00 67.00 247 GLN A N 1
ATOM 1868 C CA . GLN A 1 247 ? -1.931 12.908 15.648 1.00 67.00 247 GLN A CA 1
ATOM 1869 C C . GLN A 1 247 ? -2.195 11.491 15.134 1.00 67.00 247 GLN A C 1
ATOM 1871 O O . GLN A 1 247 ? -1.497 11.005 14.241 1.00 67.00 247 GLN A O 1
ATOM 1876 N N . LEU A 1 248 ? -3.225 10.832 15.672 1.00 69.12 248 LEU A N 1
ATOM 1877 C CA . LEU A 1 248 ? -3.631 9.502 15.220 1.00 69.12 248 LEU A CA 1
ATOM 1878 C C . LEU A 1 248 ? -4.138 9.556 13.779 1.00 69.12 248 LEU A C 1
ATOM 1880 O O . LEU A 1 248 ? -3.822 8.674 12.981 1.00 69.12 248 LEU A O 1
ATOM 1884 N N . LEU A 1 249 ? -4.852 10.625 13.420 1.00 70.19 249 LEU A N 1
ATOM 1885 C CA . LEU A 1 249 ? -5.315 10.842 12.057 1.00 70.19 249 LEU A CA 1
ATOM 1886 C C . LEU A 1 249 ? -4.166 11.064 11.071 1.00 70.19 249 LEU A C 1
ATOM 1888 O O . LEU A 1 249 ? -4.133 10.417 10.027 1.00 70.19 249 LEU A O 1
ATOM 1892 N N . ALA A 1 250 ? -3.220 11.942 11.407 1.00 65.62 250 ALA A N 1
ATOM 1893 C CA . ALA A 1 250 ? -2.050 12.232 10.586 1.00 65.62 250 ALA A CA 1
ATOM 1894 C C . ALA A 1 250 ? -1.192 10.978 10.389 1.00 65.62 250 ALA A C 1
ATOM 1896 O O . ALA A 1 250 ? -0.799 10.662 9.269 1.00 65.62 250 ALA A O 1
ATOM 1897 N N . THR A 1 251 ? -0.977 10.208 11.459 1.00 67.69 251 THR A N 1
ATOM 1898 C CA . THR A 1 251 ? -0.250 8.933 11.401 1.00 67.69 251 THR A CA 1
ATOM 1899 C C . THR A 1 251 ? -0.970 7.933 10.498 1.00 67.69 251 THR A C 1
ATOM 1901 O O . THR A 1 251 ? -0.366 7.377 9.583 1.00 67.69 251 THR A O 1
ATOM 1904 N N . ALA A 1 252 ? -2.282 7.758 10.676 1.00 67.19 252 ALA A N 1
ATOM 1905 C CA . ALA A 1 252 ? -3.070 6.842 9.859 1.00 67.19 252 ALA A CA 1
ATOM 1906 C C . ALA A 1 252 ? -3.133 7.268 8.381 1.00 67.19 252 ALA A C 1
ATOM 1908 O O . ALA A 1 252 ? -3.122 6.411 7.498 1.00 67.19 252 ALA A O 1
ATOM 1909 N N . ALA A 1 253 ? -3.183 8.570 8.091 1.00 66.75 253 ALA A N 1
ATOM 1910 C CA . ALA A 1 253 ? -3.123 9.093 6.729 1.00 66.75 253 ALA A CA 1
ATOM 1911 C C . ALA A 1 253 ? -1.732 8.889 6.104 1.00 66.75 253 ALA A C 1
ATOM 1913 O O . ALA A 1 253 ? -1.626 8.482 4.946 1.00 66.75 253 ALA A O 1
ATOM 1914 N N . ASN A 1 254 ? -0.666 9.106 6.878 1.00 64.88 254 ASN A N 1
ATOM 1915 C CA . ASN A 1 254 ? 0.711 8.862 6.458 1.00 64.88 254 ASN A CA 1
ATOM 1916 C C . ASN A 1 254 ? 0.978 7.386 6.163 1.00 64.88 254 ASN A C 1
ATOM 1918 O O . ASN A 1 254 ? 1.643 7.092 5.174 1.00 64.88 254 ASN A O 1
ATOM 1922 N N . ASP A 1 255 ? 0.435 6.458 6.952 1.00 66.75 255 ASP A N 1
ATOM 1923 C CA . ASP A 1 255 ? 0.529 5.021 6.669 1.00 66.75 255 ASP A CA 1
ATOM 1924 C C . ASP A 1 255 ? -0.028 4.695 5.279 1.00 66.75 255 ASP A C 1
ATOM 1926 O O . ASP A 1 255 ? 0.618 4.013 4.479 1.00 66.75 255 ASP A O 1
ATOM 1930 N N . VAL A 1 256 ? -1.210 5.239 4.969 1.00 65.88 256 VAL A N 1
ATOM 1931 C CA . VAL A 1 256 ? -1.867 5.067 3.668 1.00 65.88 256 VAL A CA 1
ATOM 1932 C C . VAL A 1 256 ? -1.009 5.670 2.553 1.00 65.88 256 VAL A C 1
ATOM 1934 O O . VAL A 1 256 ? -0.804 5.033 1.521 1.00 65.88 256 VAL A O 1
ATOM 1937 N N . LEU A 1 257 ? -0.451 6.864 2.759 1.00 64.44 257 LEU A N 1
ATOM 1938 C CA . LEU A 1 257 ? 0.416 7.529 1.782 1.00 64.44 257 LEU A CA 1
ATOM 1939 C C . LEU A 1 257 ? 1.737 6.786 1.554 1.00 64.44 257 LEU A C 1
ATOM 1941 O O . LEU A 1 257 ? 2.169 6.657 0.409 1.00 64.44 257 LEU A O 1
ATOM 1945 N N . THR A 1 258 ? 2.372 6.276 2.607 1.00 65.38 258 THR A N 1
ATOM 1946 C CA . THR A 1 258 ? 3.594 5.468 2.507 1.00 65.38 258 THR A CA 1
ATOM 1947 C C . THR A 1 258 ? 3.318 4.163 1.768 1.00 65.38 258 THR A C 1
ATOM 1949 O O . THR A 1 258 ? 4.104 3.779 0.903 1.00 65.38 258 THR A O 1
ATOM 1952 N N . ALA A 1 259 ? 2.172 3.521 2.017 1.00 63.75 259 ALA A N 1
ATOM 1953 C CA . ALA A 1 259 ? 1.767 2.317 1.294 1.00 63.75 259 ALA A CA 1
ATOM 1954 C C . ALA A 1 259 ? 1.576 2.549 -0.219 1.00 63.75 259 ALA A C 1
ATOM 1956 O O . ALA A 1 259 ? 1.740 1.615 -1.001 1.00 63.75 259 ALA A O 1
ATOM 1957 N N . ILE A 1 260 ? 1.260 3.778 -0.642 1.00 64.44 260 ILE A N 1
ATOM 1958 C CA . ILE A 1 260 ? 1.127 4.156 -2.061 1.00 64.44 260 ILE A CA 1
ATOM 1959 C C . ILE A 1 260 ? 2.477 4.577 -2.649 1.00 64.44 260 ILE A C 1
ATOM 1961 O O . ILE A 1 260 ? 2.799 4.213 -3.777 1.00 64.44 260 ILE A O 1
ATOM 196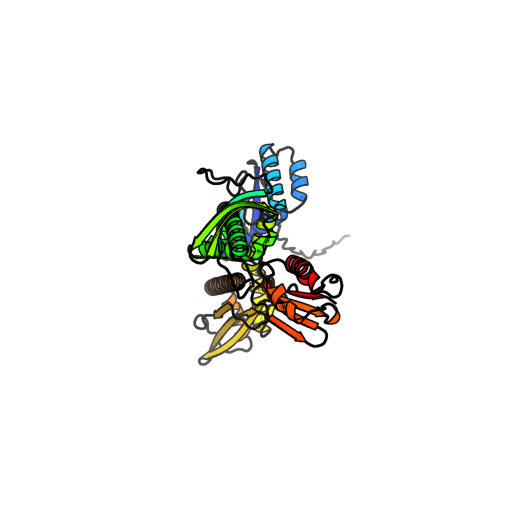5 N N . GLY A 1 261 ? 3.244 5.379 -1.907 1.00 57.81 261 GLY A N 1
ATOM 1966 C CA . GLY A 1 261 ? 4.468 6.015 -2.394 1.00 57.81 261 GLY A CA 1
ATOM 1967 C C . GLY A 1 261 ? 5.687 5.095 -2.411 1.00 57.81 261 GLY A C 1
ATOM 1968 O O . GLY A 1 261 ? 6.467 5.149 -3.358 1.00 57.81 261 GLY A O 1
ATOM 1969 N N . SER A 1 262 ? 5.831 4.242 -1.396 1.00 64.81 262 SER A N 1
ATOM 1970 C CA . SER A 1 262 ? 6.995 3.368 -1.211 1.00 64.81 262 SER A CA 1
ATOM 1971 C C . SER A 1 262 ? 6.593 2.024 -0.592 1.00 64.81 262 SER A C 1
ATOM 1973 O O . SER A 1 262 ? 7.050 1.684 0.503 1.00 64.81 262 SER A O 1
ATOM 1975 N N . PRO A 1 263 ? 5.731 1.226 -1.249 1.00 70.75 263 PRO A N 1
ATOM 1976 C CA . PRO A 1 263 ? 5.409 -0.097 -0.743 1.00 70.75 263 PRO A CA 1
ATOM 1977 C C . PRO A 1 263 ? 6.635 -1.006 -0.786 1.00 70.75 263 PRO A C 1
ATOM 1979 O O . PRO A 1 263 ? 7.463 -0.942 -1.698 1.00 70.75 263 PRO A O 1
ATOM 1982 N N . ARG A 1 264 ? 6.699 -1.920 0.180 1.00 79.31 264 ARG A N 1
ATOM 1983 C CA . ARG A 1 264 ? 7.662 -3.015 0.156 1.00 79.31 264 ARG A CA 1
ATOM 1984 C C . ARG A 1 264 ? 7.176 -4.105 -0.797 1.00 79.31 264 ARG A C 1
ATOM 1986 O O . ARG A 1 264 ? 6.056 -4.595 -0.649 1.00 79.31 264 ARG A O 1
ATOM 1993 N N . VAL A 1 265 ? 8.019 -4.512 -1.742 1.00 88.38 265 VAL A N 1
ATOM 1994 C CA . VAL A 1 265 ? 7.674 -5.480 -2.796 1.00 88.38 265 VAL A CA 1
ATOM 1995 C C . VAL A 1 265 ? 8.720 -6.582 -2.935 1.00 88.38 265 VAL A C 1
ATOM 1997 O O . VAL A 1 265 ? 9.914 -6.364 -2.735 1.00 88.38 265 VAL A O 1
ATOM 2000 N N . ALA A 1 266 ? 8.277 -7.766 -3.344 1.00 90.62 266 ALA A N 1
ATOM 2001 C CA . ALA A 1 266 ? 9.134 -8.882 -3.713 1.00 90.62 266 ALA A CA 1
ATOM 2002 C C . ALA A 1 266 ? 9.174 -9.036 -5.231 1.00 90.62 266 ALA A C 1
ATOM 2004 O O . ALA A 1 266 ? 8.144 -9.179 -5.877 1.00 90.62 266 ALA A O 1
ATOM 2005 N N . VAL A 1 267 ? 10.366 -9.033 -5.827 1.00 92.62 267 VAL A N 1
ATOM 2006 C CA . VAL A 1 267 ? 10.506 -9.228 -7.278 1.00 92.62 267 VAL A CA 1
ATOM 2007 C C . VAL A 1 267 ? 10.685 -10.710 -7.585 1.00 92.62 267 VAL A C 1
ATOM 2009 O O . VAL A 1 267 ? 11.654 -11.325 -7.130 1.00 92.62 267 VAL A O 1
ATOM 2012 N N . VAL A 1 268 ? 9.774 -11.259 -8.387 1.00 93.06 268 VAL A N 1
ATOM 2013 C CA . VAL A 1 268 ? 9.726 -12.668 -8.790 1.00 93.06 268 VAL A CA 1
ATOM 2014 C C . VAL A 1 268 ? 9.945 -12.769 -10.297 1.00 93.06 268 VAL A C 1
ATOM 2016 O O . VAL A 1 268 ? 9.245 -12.140 -11.083 1.00 93.06 268 VAL A O 1
ATOM 2019 N N . GLY A 1 269 ? 10.920 -13.570 -10.719 1.00 89.88 269 GLY A N 1
ATOM 2020 C CA . GLY A 1 269 ? 11.210 -13.792 -12.134 1.00 89.88 269 GLY A CA 1
ATOM 2021 C C . GLY A 1 269 ? 12.630 -14.309 -12.366 1.00 89.88 269 GLY A C 1
ATOM 2022 O O . GLY A 1 269 ? 13.402 -14.437 -11.410 1.00 89.88 269 GLY A O 1
ATOM 2023 N N . PRO A 1 270 ? 13.000 -14.604 -13.625 1.00 88.19 270 PRO A N 1
ATOM 2024 C CA . PRO A 1 270 ? 14.360 -15.001 -13.977 1.00 88.19 270 PRO A CA 1
ATOM 2025 C C . PRO A 1 270 ? 15.380 -13.941 -13.547 1.00 88.19 270 PRO A C 1
ATOM 2027 O O . PRO A 1 270 ? 15.137 -12.743 -13.702 1.00 88.19 270 PRO A O 1
ATOM 2030 N N . GLN A 1 271 ? 16.548 -14.370 -13.058 1.00 83.62 271 GLN A N 1
ATOM 2031 C CA . GLN A 1 271 ? 17.567 -13.468 -12.501 1.00 83.62 271 GLN A CA 1
ATOM 2032 C C . GLN A 1 271 ? 18.015 -12.376 -13.487 1.00 83.62 271 GLN A C 1
ATOM 2034 O O . GLN A 1 271 ? 18.252 -11.247 -13.064 1.00 83.62 271 GLN A O 1
ATOM 2039 N N . ALA A 1 272 ? 18.037 -12.690 -14.787 1.00 83.50 272 ALA A N 1
ATOM 2040 C CA . ALA A 1 272 ? 18.363 -11.751 -15.861 1.00 83.50 272 ALA A CA 1
ATOM 2041 C C . ALA A 1 272 ? 17.437 -10.520 -15.917 1.00 83.50 272 ALA A C 1
ATOM 2043 O O . ALA A 1 272 ? 17.864 -9.458 -16.347 1.00 83.50 272 ALA A O 1
ATOM 2044 N N . VAL A 1 273 ? 16.183 -10.642 -15.469 1.00 88.00 273 VAL A N 1
ATOM 2045 C CA . VAL A 1 273 ? 15.219 -9.527 -15.404 1.00 88.00 273 VAL A CA 1
ATOM 2046 C C . VAL A 1 273 ? 15.089 -9.009 -13.980 1.00 88.00 273 VAL A C 1
ATOM 2048 O O . VAL A 1 273 ? 15.012 -7.805 -13.750 1.00 88.00 273 VAL A O 1
ATOM 2051 N N . ALA A 1 274 ? 15.064 -9.923 -13.008 1.00 89.38 274 ALA A N 1
ATOM 2052 C CA . ALA A 1 274 ? 14.854 -9.575 -11.615 1.00 89.38 274 ALA A CA 1
ATOM 2053 C C . ALA A 1 274 ? 15.985 -8.687 -11.078 1.00 89.38 274 ALA A C 1
ATOM 2055 O O . ALA A 1 274 ? 15.702 -7.771 -10.320 1.00 89.38 274 ALA A O 1
ATOM 2056 N N . GLY A 1 275 ? 17.245 -8.916 -11.463 1.00 87.31 275 GLY A N 1
ATOM 2057 C CA . GLY A 1 275 ? 18.375 -8.083 -11.035 1.00 87.31 275 GLY A CA 1
ATOM 2058 C C . GLY A 1 275 ? 18.225 -6.613 -11.452 1.00 87.31 275 GLY A C 1
ATOM 2059 O O . GLY A 1 275 ? 18.102 -5.759 -10.569 1.00 87.31 275 GLY A O 1
ATOM 2060 N N . PRO A 1 276 ? 18.163 -6.317 -12.765 1.00 87.31 276 PRO A N 1
ATOM 2061 C CA . PRO A 1 276 ? 17.973 -4.956 -13.269 1.00 87.31 276 PRO A CA 1
ATOM 2062 C C . PRO A 1 276 ? 16.703 -4.286 -12.737 1.00 87.31 276 PRO A C 1
ATOM 2064 O O . PRO A 1 276 ? 16.737 -3.127 -12.327 1.00 87.31 276 PRO A O 1
ATOM 2067 N N . LEU A 1 277 ? 15.589 -5.023 -12.657 1.00 89.75 277 LEU A N 1
ATOM 2068 C CA . LEU A 1 277 ? 14.334 -4.477 -12.145 1.00 89.75 277 LEU A CA 1
ATOM 2069 C C . LEU A 1 277 ? 14.417 -4.123 -10.654 1.00 89.75 277 LEU A C 1
ATOM 2071 O O . LEU A 1 277 ? 13.911 -3.082 -10.253 1.00 89.75 277 LEU A O 1
ATOM 2075 N N . LYS A 1 278 ? 15.083 -4.941 -9.826 1.00 90.00 278 LYS A N 1
ATOM 2076 C CA . LYS A 1 278 ? 15.308 -4.621 -8.406 1.00 90.00 278 LYS A CA 1
ATOM 2077 C C . LYS A 1 278 ? 16.142 -3.355 -8.237 1.00 90.00 278 LYS A C 1
ATOM 2079 O O . LYS A 1 278 ? 15.805 -2.524 -7.400 1.00 90.00 278 LYS A O 1
ATOM 2084 N N . ALA A 1 279 ? 17.207 -3.207 -9.027 1.00 84.88 279 ALA A N 1
ATOM 2085 C CA . ALA A 1 279 ? 18.029 -2.001 -9.014 1.00 84.88 279 ALA A CA 1
ATOM 2086 C C . ALA A 1 279 ? 17.193 -0.771 -9.394 1.00 84.88 279 ALA A C 1
ATOM 2088 O O . ALA A 1 279 ? 17.175 0.207 -8.653 1.00 84.88 279 ALA A O 1
ATOM 2089 N N . TRP A 1 280 ? 16.421 -0.870 -10.480 1.00 85.69 280 TRP A N 1
ATOM 2090 C CA . TRP A 1 280 ? 15.535 0.201 -10.929 1.00 85.69 280 TRP A CA 1
ATOM 2091 C C . TRP A 1 280 ? 14.499 0.590 -9.865 1.00 85.69 280 TRP A C 1
ATOM 2093 O O . TRP A 1 280 ? 14.314 1.775 -9.598 1.00 85.69 280 TRP A O 1
ATOM 2103 N N . LEU A 1 281 ? 13.854 -0.386 -9.218 1.00 85.50 281 LEU A N 1
ATOM 2104 C CA . LEU A 1 281 ? 12.862 -0.148 -8.163 1.00 85.50 281 LEU A CA 1
ATOM 2105 C C . LEU A 1 281 ? 13.467 0.577 -6.956 1.00 85.50 281 LEU A C 1
ATOM 2107 O O . LEU A 1 281 ? 12.902 1.577 -6.516 1.00 85.50 281 LEU A O 1
ATOM 2111 N N . ASN A 1 282 ? 14.636 0.135 -6.485 1.00 79.56 282 ASN A N 1
ATOM 2112 C CA . ASN A 1 282 ? 15.334 0.780 -5.371 1.00 79.56 282 ASN A CA 1
ATOM 2113 C C . ASN A 1 282 ? 15.708 2.235 -5.701 1.00 79.56 282 ASN A C 1
ATOM 2115 O O . ASN A 1 282 ? 15.472 3.122 -4.885 1.00 79.56 282 ASN A O 1
ATOM 2119 N N . THR A 1 283 ? 16.227 2.503 -6.906 1.00 75.50 283 THR A N 1
ATOM 2120 C CA . THR A 1 283 ? 16.530 3.873 -7.364 1.00 75.50 283 THR A CA 1
ATOM 2121 C C . THR A 1 283 ? 15.274 4.745 -7.458 1.00 75.50 283 THR A C 1
ATOM 2123 O O . THR A 1 283 ? 15.347 5.952 -7.264 1.00 75.50 283 THR A O 1
ATOM 2126 N N . ASN A 1 284 ? 14.106 4.149 -7.713 1.00 73.25 284 ASN A N 1
ATOM 2127 C CA . ASN A 1 284 ? 12.826 4.855 -7.794 1.00 73.25 284 ASN A CA 1
ATOM 2128 C C . ASN A 1 284 ? 12.046 4.857 -6.460 1.00 73.25 284 ASN A C 1
ATOM 2130 O O . ASN A 1 284 ? 10.847 5.131 -6.463 1.00 73.25 284 ASN A O 1
ATOM 2134 N N . GLY A 1 285 ? 12.700 4.569 -5.326 1.00 68.06 285 GLY A N 1
ATOM 2135 C CA . GLY A 1 285 ? 12.103 4.691 -3.990 1.00 68.06 285 GLY A CA 1
ATOM 2136 C C . GLY A 1 285 ? 11.117 3.581 -3.607 1.00 68.06 285 GLY A C 1
ATOM 2137 O O . GLY A 1 285 ? 10.349 3.751 -2.659 1.00 68.06 285 GLY A O 1
ATOM 2138 N N . VAL A 1 286 ? 11.122 2.453 -4.324 1.00 77.31 286 VAL A N 1
ATOM 2139 C CA . VAL A 1 286 ? 10.342 1.253 -3.984 1.00 77.31 286 VAL A CA 1
ATOM 2140 C C . VAL A 1 286 ? 11.245 0.272 -3.242 1.00 77.31 286 VAL A C 1
ATOM 2142 O O . VAL A 1 286 ? 12.259 -0.176 -3.776 1.00 77.31 286 VAL A O 1
ATOM 2145 N N . GLU A 1 287 ? 10.872 -0.089 -2.014 1.00 77.69 287 GLU A N 1
ATOM 2146 C CA . GLU A 1 287 ? 11.682 -0.977 -1.181 1.00 77.69 287 GLU A CA 1
ATOM 2147 C C . GLU A 1 287 ? 11.551 -2.434 -1.646 1.00 77.69 287 GLU A C 1
ATOM 2149 O O . GLU A 1 287 ? 10.487 -3.052 -1.549 1.00 77.69 287 GLU A O 1
ATOM 2154 N N . VAL A 1 288 ? 12.649 -3.024 -2.115 1.00 83.88 288 VAL A N 1
ATOM 2155 C CA . VAL A 1 288 ? 12.678 -4.434 -2.512 1.00 83.88 288 VAL A CA 1
ATOM 2156 C C . VAL A 1 288 ? 13.078 -5.323 -1.333 1.00 83.88 288 VAL A C 1
ATOM 2158 O O . VAL A 1 288 ? 14.185 -5.227 -0.810 1.00 83.88 288 VAL A O 1
ATOM 2161 N N . SER A 1 289 ? 12.227 -6.289 -0.992 1.00 81.56 289 SER A N 1
ATOM 2162 C CA . SER A 1 289 ? 12.508 -7.341 -0.007 1.00 81.56 289 SER A CA 1
ATOM 2163 C C . SER A 1 289 ? 12.128 -8.710 -0.562 1.00 81.56 289 SER A C 1
ATOM 2165 O O . SER A 1 289 ? 11.181 -8.835 -1.328 1.00 81.56 289 SER A O 1
ATOM 2167 N N . GLN A 1 290 ? 12.831 -9.773 -0.167 1.00 76.75 290 GLN A N 1
ATOM 2168 C CA . GLN A 1 290 ? 12.396 -11.142 -0.502 1.00 76.75 290 GLN A CA 1
ATOM 2169 C C . GLN A 1 290 ? 11.094 -11.528 0.214 1.00 76.75 290 GLN A C 1
ATOM 2171 O O . GLN A 1 290 ? 10.351 -12.386 -0.253 1.00 76.75 290 GLN A O 1
ATOM 2176 N N . SER A 1 291 ? 10.823 -10.856 1.329 1.00 77.31 291 SER A N 1
ATOM 2177 C CA . SER A 1 291 ? 9.689 -11.082 2.207 1.00 77.31 291 SER A CA 1
ATOM 2178 C C . SER A 1 291 ? 8.779 -9.859 2.157 1.00 77.31 291 SER A C 1
ATOM 2180 O O . SER A 1 291 ? 8.999 -8.891 2.890 1.00 77.31 291 SER A O 1
ATOM 2182 N N . ALA A 1 292 ? 7.798 -9.886 1.255 1.00 84.00 292 ALA A N 1
ATOM 2183 C CA . ALA A 1 292 ? 6.794 -8.839 1.080 1.00 84.00 292 ALA A CA 1
ATOM 2184 C C . ALA A 1 292 ? 5.447 -9.448 0.662 1.00 84.00 292 ALA A C 1
ATOM 2186 O O . ALA A 1 292 ? 5.420 -10.490 0.007 1.00 84.00 292 ALA A O 1
ATOM 2187 N N . SER A 1 293 ? 4.341 -8.797 1.027 1.00 83.06 293 SER A N 1
ATOM 2188 C CA . SER A 1 293 ? 2.987 -9.236 0.654 1.00 83.06 293 SER A CA 1
ATOM 2189 C C . SER A 1 293 ? 2.593 -8.844 -0.772 1.00 83.06 293 SER A C 1
ATOM 2191 O O . SER A 1 293 ? 1.685 -9.444 -1.345 1.00 83.06 293 SER A O 1
ATOM 2193 N N . LEU A 1 294 ? 3.286 -7.866 -1.358 1.00 89.50 294 LEU A N 1
ATOM 2194 C CA . LEU A 1 294 ? 3.186 -7.523 -2.772 1.00 89.50 294 LEU A CA 1
ATOM 2195 C C . LEU A 1 294 ? 4.332 -8.146 -3.554 1.00 89.50 294 LEU A C 1
ATOM 2197 O O . LEU A 1 294 ? 5.488 -8.120 -3.126 1.00 89.50 294 LEU A O 1
ATOM 2201 N N . ARG A 1 295 ? 4.011 -8.658 -4.736 1.00 92.75 295 ARG A N 1
ATOM 2202 C CA . ARG A 1 295 ? 4.946 -9.273 -5.664 1.00 92.75 295 ARG A CA 1
ATOM 2203 C C . ARG A 1 295 ? 4.918 -8.535 -6.993 1.00 92.75 295 ARG A C 1
ATOM 2205 O O . ARG A 1 295 ? 3.863 -8.232 -7.540 1.00 92.75 295 ARG A O 1
ATOM 2212 N N . ILE A 1 296 ? 6.102 -8.268 -7.519 1.00 94.31 296 ILE A N 1
ATOM 2213 C CA . ILE A 1 296 ? 6.310 -7.781 -8.874 1.00 94.31 296 ILE A CA 1
ATOM 2214 C C . ILE A 1 296 ? 6.819 -8.961 -9.691 1.00 94.31 296 ILE A C 1
ATOM 2216 O O . ILE A 1 296 ? 7.980 -9.361 -9.568 1.00 94.31 296 ILE A O 1
ATOM 2220 N N . VAL A 1 297 ? 5.941 -9.536 -10.506 1.00 95.00 297 VAL A N 1
ATOM 2221 C CA . VAL A 1 297 ? 6.264 -10.664 -11.378 1.00 95.00 297 VAL A CA 1
ATOM 2222 C C . VAL A 1 297 ? 6.749 -10.138 -12.715 1.00 95.00 297 VAL A C 1
ATOM 2224 O O . VAL A 1 297 ? 6.000 -9.499 -13.454 1.00 95.00 297 VAL A O 1
ATOM 2227 N N . ALA A 1 298 ? 8.004 -10.429 -13.036 1.00 94.44 298 ALA A N 1
ATOM 2228 C CA . ALA A 1 298 ? 8.636 -10.001 -14.270 1.00 94.44 298 ALA A CA 1
ATOM 2229 C C . ALA A 1 298 ? 8.910 -11.200 -15.184 1.00 94.44 298 ALA A C 1
ATOM 2231 O O . ALA A 1 298 ? 9.595 -12.154 -14.808 1.00 94.44 298 ALA A O 1
ATOM 2232 N N . ASN A 1 299 ? 8.398 -11.132 -16.410 1.00 93.81 299 ASN A N 1
ATOM 2233 C CA . ASN A 1 299 ? 8.588 -12.153 -17.432 1.00 93.81 299 ASN A CA 1
ATOM 2234 C C . ASN A 1 299 ? 9.162 -11.521 -18.701 1.00 93.81 299 ASN A C 1
ATOM 2236 O O . ASN A 1 299 ? 8.585 -10.579 -19.244 1.00 93.81 299 ASN A O 1
ATOM 2240 N N . ALA A 1 300 ? 10.288 -12.051 -19.176 1.00 92.12 300 ALA A N 1
ATOM 2241 C CA . ALA A 1 300 ? 10.936 -11.610 -20.402 1.00 92.12 300 ALA A CA 1
ATOM 2242 C C . ALA A 1 300 ? 10.972 -12.734 -21.430 1.00 92.12 300 ALA A C 1
ATOM 2244 O O . ALA A 1 300 ? 11.432 -13.841 -21.153 1.00 92.12 300 ALA A O 1
ATOM 2245 N N . GLN A 1 301 ? 10.551 -12.405 -22.645 1.00 92.44 301 GLN A N 1
ATOM 2246 C CA . GLN A 1 301 ? 10.577 -13.298 -23.791 1.00 92.44 301 GLN A CA 1
ATOM 2247 C C . GLN A 1 301 ? 11.223 -12.605 -24.987 1.00 92.44 301 GLN A C 1
ATOM 2249 O O . GLN A 1 301 ? 10.897 -11.464 -25.318 1.00 92.44 301 GLN A O 1
ATOM 2254 N N . LEU A 1 302 ? 12.115 -13.315 -25.676 1.00 91.81 302 LEU A N 1
ATOM 2255 C CA . LEU A 1 302 ? 12.706 -12.841 -26.922 1.00 91.81 302 LEU A CA 1
ATOM 2256 C C . LEU A 1 302 ? 11.856 -13.258 -28.120 1.00 91.81 302 LEU A C 1
ATOM 2258 O O . LEU A 1 302 ? 11.681 -14.445 -28.396 1.00 91.81 302 LEU A O 1
ATOM 2262 N N . LYS A 1 303 ? 11.390 -12.278 -28.893 1.00 90.88 303 LYS A N 1
ATOM 2263 C CA . LYS A 1 303 ? 10.701 -12.500 -30.168 1.00 90.88 303 LYS A CA 1
ATOM 2264 C C . LYS A 1 303 ? 11.704 -12.409 -31.315 1.00 90.88 303 LYS A C 1
ATOM 2266 O O . LYS A 1 303 ? 12.391 -11.399 -31.465 1.00 90.88 303 LYS A O 1
ATOM 2271 N N . ALA A 1 304 ? 11.800 -13.470 -32.113 1.00 88.50 304 ALA A N 1
ATOM 2272 C CA . ALA A 1 304 ? 12.692 -13.531 -33.268 1.00 88.50 304 ALA A CA 1
ATOM 2273 C C . ALA A 1 304 ? 12.060 -12.875 -34.502 1.00 88.50 304 ALA A C 1
ATOM 2275 O O . ALA A 1 304 ? 10.887 -13.102 -34.802 1.00 88.50 304 ALA A O 1
ATOM 2276 N N . ARG A 1 305 ? 12.854 -12.103 -35.249 1.00 86.38 305 ARG A N 1
ATOM 2277 C CA . ARG A 1 305 ? 12.500 -11.593 -36.578 1.00 86.38 305 ARG A CA 1
ATOM 2278 C C . ARG A 1 305 ? 13.741 -11.626 -37.471 1.00 86.38 305 ARG A C 1
ATOM 2280 O O . ARG A 1 305 ? 14.585 -10.732 -37.405 1.00 86.38 305 ARG A O 1
ATOM 2287 N N . GLY A 1 306 ? 13.877 -12.678 -38.278 1.00 86.75 306 GLY A N 1
ATOM 2288 C CA . GLY A 1 306 ? 15.112 -12.935 -39.029 1.00 86.75 306 GLY A CA 1
ATOM 2289 C C . GLY A 1 306 ? 16.307 -13.105 -38.084 1.00 86.75 306 GLY A C 1
ATOM 2290 O O . GLY A 1 306 ? 16.201 -13.815 -37.088 1.00 86.75 306 GLY A O 1
ATOM 2291 N N . ASN A 1 307 ? 17.412 -12.401 -38.355 1.00 89.25 307 ASN A N 1
ATOM 2292 C CA . ASN A 1 307 ? 18.605 -12.399 -37.495 1.00 89.25 307 ASN A CA 1
ATOM 2293 C C . ASN A 1 307 ? 18.519 -11.422 -36.302 1.00 89.25 307 ASN A C 1
ATOM 2295 O O . ASN A 1 307 ? 19.509 -11.182 -35.617 1.00 89.25 307 ASN A O 1
ATOM 2299 N N . THR A 1 308 ? 17.356 -10.814 -36.061 1.00 91.62 308 THR A N 1
ATOM 2300 C CA . THR A 1 308 ? 17.170 -9.857 -34.963 1.00 91.62 308 THR A CA 1
ATOM 2301 C C . THR A 1 308 ? 16.266 -10.422 -33.875 1.00 91.62 308 THR A C 1
ATOM 2303 O O . THR A 1 308 ? 15.373 -11.238 -34.131 1.00 91.62 308 THR A O 1
ATOM 2306 N N . ARG A 1 309 ? 16.495 -9.974 -32.644 1.00 93.12 309 ARG A N 1
ATOM 2307 C CA . ARG A 1 309 ? 15.708 -10.275 -31.453 1.00 93.12 309 ARG A CA 1
ATOM 2308 C C . ARG A 1 309 ? 15.113 -8.985 -30.906 1.00 93.12 309 ARG A C 1
ATOM 2310 O O . ARG A 1 309 ? 15.745 -7.932 -30.934 1.00 93.12 309 ARG A O 1
ATOM 2317 N N . ARG A 1 310 ? 13.881 -9.087 -30.419 1.00 93.62 310 ARG A N 1
ATOM 2318 C CA . ARG A 1 310 ? 13.143 -8.018 -29.740 1.00 93.62 310 ARG A CA 1
ATOM 2319 C C . ARG A 1 310 ? 12.683 -8.517 -28.383 1.00 93.62 310 ARG A C 1
ATOM 2321 O O . ARG A 1 310 ? 12.320 -9.688 -28.260 1.00 93.62 310 ARG A O 1
ATOM 2328 N N . LEU A 1 311 ? 12.666 -7.640 -27.390 1.00 93.56 311 LEU A N 1
ATOM 2329 C CA . LEU A 1 311 ? 12.253 -7.991 -26.039 1.00 93.56 311 LEU A CA 1
ATOM 2330 C C . LEU A 1 311 ? 10.758 -7.750 -25.870 1.00 93.56 311 LEU A C 1
ATOM 2332 O O . LEU A 1 311 ? 10.279 -6.645 -26.096 1.00 93.56 311 LEU A O 1
ATOM 2336 N N . ALA A 1 312 ? 10.040 -8.776 -25.434 1.00 94.19 312 ALA A N 1
ATOM 2337 C CA . ALA A 1 312 ? 8.733 -8.643 -24.816 1.00 94.19 312 ALA A CA 1
ATOM 2338 C C . ALA A 1 312 ? 8.905 -8.852 -23.307 1.00 94.19 312 ALA A C 1
ATOM 2340 O O . ALA A 1 312 ? 9.060 -9.981 -22.843 1.00 94.19 312 ALA A O 1
ATOM 2341 N N . LEU A 1 313 ? 8.916 -7.754 -22.563 1.00 93.88 313 LEU A N 1
ATOM 2342 C CA . LEU A 1 313 ? 8.989 -7.700 -21.113 1.00 93.88 313 LEU A CA 1
ATOM 2343 C C . LEU A 1 313 ? 7.608 -7.344 -20.570 1.00 93.88 313 LEU A C 1
ATOM 2345 O O . LEU A 1 313 ? 6.995 -6.358 -20.975 1.00 93.88 313 LEU A O 1
ATOM 2349 N N . THR A 1 314 ? 7.121 -8.172 -19.658 1.00 95.56 314 THR A N 1
ATOM 2350 C CA . THR A 1 314 ? 5.877 -7.956 -18.925 1.00 95.56 314 THR A CA 1
ATOM 2351 C C . THR A 1 314 ? 6.197 -7.870 -17.443 1.00 95.56 314 THR A C 1
ATOM 2353 O O . THR A 1 314 ? 6.916 -8.723 -16.922 1.00 95.56 314 THR A O 1
ATOM 2356 N N . VAL A 1 315 ? 5.658 -6.856 -16.776 1.00 95.50 315 VAL A N 1
ATOM 2357 C CA . VAL A 1 315 ? 5.779 -6.651 -15.333 1.00 95.50 315 VAL A CA 1
ATOM 2358 C C . VAL A 1 315 ? 4.373 -6.575 -14.759 1.00 95.50 315 VAL A C 1
ATOM 2360 O O . VAL A 1 315 ? 3.567 -5.760 -15.193 1.00 95.50 315 VAL A O 1
ATOM 2363 N N . THR A 1 316 ? 4.071 -7.447 -13.807 1.00 96.50 316 THR A N 1
ATOM 2364 C CA . THR A 1 316 ? 2.748 -7.557 -13.184 1.00 96.50 316 THR A CA 1
ATOM 2365 C C . THR A 1 316 ? 2.881 -7.291 -11.695 1.00 96.50 316 THR A C 1
ATOM 2367 O O . THR A 1 316 ? 3.816 -7.795 -11.075 1.00 96.50 316 THR A O 1
ATOM 2370 N N . VAL A 1 317 ? 1.966 -6.514 -11.121 1.00 94.62 317 VAL A N 1
ATOM 2371 C CA . VAL A 1 317 ? 1.885 -6.309 -9.668 1.00 94.62 317 VAL A CA 1
ATOM 2372 C C . VAL A 1 317 ? 0.761 -7.179 -9.131 1.00 94.62 317 VAL A C 1
ATOM 2374 O O . VAL A 1 317 ? -0.384 -7.021 -9.550 1.00 94.62 317 VAL A O 1
ATOM 2377 N N . GLU A 1 318 ? 1.081 -8.081 -8.212 1.00 94.38 318 GLU A N 1
ATOM 2378 C CA . GLU A 1 318 ? 0.130 -9.007 -7.599 1.00 94.38 318 GLU A CA 1
ATOM 2379 C C . GLU A 1 318 ? 0.336 -9.112 -6.081 1.00 94.38 318 GLU A C 1
ATOM 2381 O O . GLU A 1 318 ? 1.398 -8.762 -5.570 1.00 94.38 318 GLU A O 1
ATOM 2386 N N . ASP A 1 319 ? -0.653 -9.604 -5.338 1.00 90.50 319 ASP A N 1
ATOM 2387 C CA . ASP A 1 319 ? -0.470 -9.995 -3.932 1.00 90.50 319 ASP A CA 1
ATOM 2388 C C . ASP A 1 319 ? -0.191 -11.503 -3.770 1.00 90.50 319 ASP A C 1
ATOM 2390 O O . ASP A 1 319 ? -0.024 -12.247 -4.744 1.00 90.50 319 ASP A O 1
ATOM 2394 N N . LEU A 1 320 ? -0.112 -11.976 -2.522 1.00 86.19 320 LEU A N 1
ATOM 2395 C CA . LEU A 1 320 ? 0.080 -13.400 -2.208 1.00 86.19 320 LEU A CA 1
ATOM 2396 C C . LEU A 1 320 ? -1.121 -14.278 -2.589 1.00 86.19 320 LEU A C 1
ATOM 2398 O O . LEU A 1 320 ? -0.943 -15.477 -2.787 1.00 86.19 320 LEU A O 1
ATOM 2402 N N . SER A 1 321 ? -2.320 -13.701 -2.728 1.00 84.62 321 SER A N 1
ATOM 2403 C CA . SER A 1 321 ? -3.513 -14.423 -3.188 1.00 84.62 321 SER A CA 1
ATOM 2404 C C . SER A 1 321 ? -3.560 -14.589 -4.713 1.00 84.62 321 SER A C 1
ATOM 2406 O O . SER A 1 321 ? -4.371 -15.359 -5.222 1.00 84.62 321 SER A O 1
ATOM 2408 N N . GLY A 1 322 ? -2.670 -13.903 -5.441 1.00 86.44 322 GLY A N 1
ATOM 2409 C CA . GLY A 1 322 ? -2.646 -13.875 -6.905 1.00 86.44 322 GLY A CA 1
ATOM 2410 C C . GLY A 1 322 ? -3.563 -12.810 -7.508 1.00 86.44 322 GLY A C 1
ATOM 2411 O O . GLY A 1 322 ? -3.776 -12.805 -8.719 1.00 86.44 322 GLY A O 1
ATOM 2412 N N . GLN A 1 323 ? -4.104 -11.899 -6.693 1.00 89.62 323 GLN A N 1
ATOM 2413 C CA . GLN A 1 323 ? -4.870 -10.765 -7.196 1.00 89.62 323 GLN A CA 1
ATOM 2414 C C . GLN A 1 323 ? -3.930 -9.802 -7.919 1.00 89.62 323 GLN A C 1
ATOM 2416 O O . GLN A 1 323 ? -2.972 -9.308 -7.330 1.00 89.62 323 GLN A O 1
ATOM 2421 N N . GLN A 1 324 ? -4.234 -9.505 -9.181 1.00 93.12 324 GLN A N 1
ATOM 2422 C CA . GLN A 1 324 ? -3.476 -8.566 -10.003 1.00 93.12 324 GLN A CA 1
ATOM 2423 C C . GLN A 1 324 ? -3.991 -7.128 -9.824 1.00 93.12 324 GLN A C 1
ATOM 2425 O O . GLN A 1 324 ? -5.200 -6.887 -9.878 1.00 93.12 324 GLN A O 1
ATOM 2430 N N . TYR A 1 325 ? -3.065 -6.177 -9.681 1.00 90.31 325 TYR A N 1
ATOM 2431 C CA . TYR A 1 325 ? -3.334 -4.737 -9.544 1.00 90.31 325 TYR A CA 1
ATOM 2432 C C . TYR A 1 325 ? -2.901 -3.902 -10.740 1.00 90.31 325 TYR A C 1
ATOM 2434 O O . TYR A 1 325 ? -3.476 -2.847 -10.988 1.00 90.31 325 TYR A O 1
ATOM 2442 N N . GLY A 1 326 ? -1.884 -4.359 -11.466 1.00 91.81 326 GLY A N 1
ATOM 2443 C CA . GLY A 1 326 ? -1.329 -3.628 -12.597 1.00 91.81 326 GLY A CA 1
ATOM 2444 C C . GLY A 1 326 ? -0.573 -4.545 -13.536 1.00 91.81 326 GLY A C 1
ATOM 2445 O O . GLY A 1 326 ? -0.093 -5.612 -13.135 1.00 91.81 326 GLY A O 1
ATOM 2446 N N . LEU A 1 327 ? -0.496 -4.129 -14.794 1.00 95.44 327 LEU A N 1
ATOM 2447 C CA . LEU A 1 327 ? 0.164 -4.858 -15.864 1.00 95.44 327 LEU A CA 1
ATOM 2448 C C . LEU A 1 327 ? 0.858 -3.883 -16.800 1.00 95.44 327 LEU A C 1
ATOM 2450 O O . LEU A 1 327 ? 0.247 -3.284 -17.683 1.00 95.44 327 LEU A O 1
ATOM 2454 N N . TRP A 1 328 ? 2.173 -3.829 -16.678 1.00 95.88 328 TRP A N 1
ATOM 2455 C CA . TRP A 1 328 ? 3.010 -3.095 -17.598 1.00 95.88 328 TRP A CA 1
ATOM 2456 C C . TRP A 1 328 ? 3.589 -4.019 -18.667 1.00 95.88 328 TRP A C 1
ATOM 2458 O O . TRP A 1 328 ? 3.995 -5.156 -18.400 1.00 95.88 328 TRP A O 1
ATOM 2468 N N . ARG A 1 329 ? 3.675 -3.508 -19.894 1.00 95.06 329 ARG A N 1
ATOM 2469 C CA . ARG A 1 329 ? 4.368 -4.159 -21.005 1.00 95.06 329 ARG A CA 1
ATOM 2470 C C . ARG A 1 329 ? 5.281 -3.148 -21.669 1.00 95.06 329 ARG A C 1
ATOM 2472 O O . ARG A 1 329 ? 4.851 -2.030 -21.951 1.00 95.06 329 ARG A O 1
ATOM 2479 N N . ASN A 1 330 ? 6.510 -3.559 -21.962 1.00 93.12 330 ASN A N 1
ATOM 2480 C CA . ASN A 1 330 ? 7.378 -2.739 -22.793 1.00 93.12 330 ASN A CA 1
ATOM 2481 C C . ASN A 1 330 ? 6.828 -2.661 -24.228 1.00 93.12 330 ASN A C 1
ATOM 2483 O O . ASN A 1 330 ? 6.037 -3.510 -24.643 1.00 93.12 330 ASN A O 1
ATOM 2487 N N . ASP A 1 331 ? 7.285 -1.679 -25.005 1.00 89.31 331 ASP A N 1
ATOM 2488 C CA . ASP A 1 331 ? 7.054 -1.654 -26.454 1.00 89.31 331 ASP A CA 1
ATOM 2489 C C . ASP A 1 331 ? 8.188 -2.403 -27.181 1.00 89.31 331 ASP A C 1
ATOM 2491 O O . ASP A 1 331 ? 9.287 -1.859 -27.318 1.00 89.31 331 ASP A O 1
ATOM 2495 N N . PRO A 1 332 ? 7.958 -3.626 -27.703 1.00 87.25 332 PRO A N 1
ATOM 2496 C CA . PRO A 1 332 ? 9.003 -4.424 -28.346 1.00 87.25 332 PRO A CA 1
ATOM 2497 C C . PRO A 1 332 ? 9.461 -3.864 -29.696 1.00 87.25 332 PRO A C 1
ATOM 2499 O O . PRO A 1 332 ? 10.396 -4.395 -30.295 1.00 87.25 332 PRO A O 1
ATOM 2502 N N . SER A 1 333 ? 8.750 -2.882 -30.257 1.00 86.44 333 SER A N 1
ATOM 2503 C CA . SER A 1 333 ? 9.053 -2.319 -31.572 1.00 86.44 333 SER A CA 1
ATOM 2504 C C . SER A 1 333 ? 10.170 -1.276 -31.539 1.00 86.44 333 SER A C 1
ATOM 2506 O O . SER A 1 333 ? 10.788 -1.046 -32.578 1.00 86.44 333 SER A O 1
ATOM 2508 N N . LEU A 1 334 ? 10.467 -0.723 -30.358 1.00 83.75 334 LEU A N 1
ATOM 2509 C CA . LEU A 1 334 ? 11.438 0.357 -30.171 1.00 83.75 334 LEU A CA 1
ATOM 2510 C C . LEU A 1 334 ? 12.873 -0.051 -30.498 1.00 83.75 334 LEU A C 1
ATOM 2512 O O . LEU A 1 334 ? 13.638 0.765 -31.005 1.00 83.75 334 LEU A O 1
ATOM 2516 N N . LEU A 1 335 ? 13.247 -1.297 -30.202 1.00 88.12 335 LEU A N 1
ATOM 2517 C CA . LEU A 1 335 ? 14.616 -1.762 -30.365 1.00 88.12 335 LEU A CA 1
ATOM 2518 C C . LEU A 1 335 ? 14.659 -3.214 -30.832 1.00 88.12 335 LEU A C 1
ATOM 2520 O O . LEU A 1 335 ? 13.917 -4.075 -30.359 1.00 88.12 335 LEU A O 1
ATOM 2524 N N . ALA A 1 336 ? 15.559 -3.484 -31.771 1.00 91.00 336 ALA A N 1
ATOM 2525 C CA . ALA A 1 336 ? 15.888 -4.827 -32.211 1.00 91.00 336 ALA A CA 1
ATOM 2526 C C . ALA A 1 336 ? 17.407 -4.955 -32.267 1.00 91.00 336 ALA A C 1
ATOM 2528 O O . ALA A 1 336 ? 18.068 -4.141 -32.911 1.00 91.00 336 ALA A O 1
ATOM 2529 N N . LEU A 1 337 ? 17.948 -5.976 -31.611 1.00 91.19 337 LEU A N 1
ATOM 2530 C CA . LEU A 1 337 ? 19.379 -6.268 -31.620 1.00 91.19 337 LEU A CA 1
ATOM 2531 C C . LEU A 1 337 ? 19.649 -7.554 -32.413 1.00 91.19 337 LEU A C 1
ATOM 2533 O O . LEU A 1 337 ? 18.768 -8.417 -32.483 1.00 91.19 337 LEU A O 1
ATOM 2537 N N . PRO A 1 338 ? 20.828 -7.707 -33.041 1.00 91.38 338 PRO A N 1
ATOM 2538 C CA . PRO A 1 338 ? 21.235 -8.972 -33.646 1.00 91.38 338 PRO A CA 1
ATOM 2539 C C . PRO A 1 338 ? 21.195 -10.120 -32.631 1.00 91.38 338 PRO A C 1
ATOM 2541 O O . PRO A 1 338 ? 21.395 -9.908 -31.438 1.00 91.38 338 PRO A O 1
ATOM 2544 N N . ALA A 1 339 ? 20.931 -11.342 -33.090 1.00 89.38 339 ALA A N 1
ATOM 2545 C CA . ALA A 1 339 ? 20.938 -12.504 -32.211 1.00 89.38 339 ALA A CA 1
ATOM 2546 C C . ALA A 1 339 ? 22.340 -12.739 -31.613 1.00 89.38 339 ALA A C 1
ATOM 2548 O O . ALA A 1 339 ? 23.312 -12.910 -32.346 1.00 89.38 339 ALA A O 1
ATOM 2549 N N . SER A 1 340 ? 22.418 -12.769 -30.284 1.00 89.69 340 SER A N 1
ATOM 2550 C CA . SER A 1 340 ? 23.603 -13.126 -29.500 1.00 89.69 340 SER A CA 1
ATOM 2551 C C . SER A 1 340 ? 23.171 -13.759 -28.174 1.00 89.69 340 SER A C 1
ATOM 2553 O O . SER A 1 340 ? 21.991 -13.708 -27.816 1.00 89.69 340 SER A O 1
ATOM 2555 N N . ASP A 1 341 ? 24.122 -14.316 -27.426 1.00 86.75 341 ASP A N 1
ATOM 2556 C CA . ASP A 1 341 ? 23.855 -14.903 -26.106 1.00 86.75 341 ASP A CA 1
ATOM 2557 C C . ASP A 1 341 ? 23.533 -13.840 -25.036 1.00 86.75 341 ASP A C 1
ATOM 2559 O O . ASP A 1 341 ? 22.836 -14.127 -24.065 1.00 86.75 341 ASP A O 1
ATOM 2563 N N . THR A 1 342 ? 23.986 -12.594 -25.222 1.00 87.44 342 THR A N 1
ATOM 2564 C CA . THR A 1 342 ? 23.760 -11.470 -24.288 1.00 87.44 342 THR A CA 1
ATOM 2565 C C . THR A 1 342 ? 22.512 -10.655 -24.608 1.00 87.44 342 THR A C 1
ATOM 2567 O O . THR A 1 342 ? 22.061 -9.862 -23.782 1.00 87.44 342 THR A O 1
ATOM 2570 N N . VAL A 1 343 ? 21.915 -10.877 -25.784 1.00 90.62 343 VAL A N 1
ATOM 2571 C CA . VAL A 1 343 ? 20.887 -10.003 -26.361 1.00 90.62 343 VAL A CA 1
ATOM 2572 C C . VAL A 1 343 ? 19.685 -9.785 -25.443 1.00 90.62 343 VAL A C 1
ATOM 2574 O O . VAL A 1 343 ? 19.057 -8.732 -25.487 1.00 90.62 343 VAL A O 1
ATOM 2577 N N . GLN A 1 344 ? 19.342 -10.768 -24.606 1.00 88.31 344 GLN A N 1
ATOM 2578 C CA . GLN A 1 344 ? 18.240 -10.633 -23.661 1.00 88.31 344 GLN A CA 1
ATOM 2579 C C . GLN A 1 344 ? 18.538 -9.591 -22.587 1.00 88.31 344 GLN A C 1
ATOM 2581 O O . GLN A 1 344 ? 17.705 -8.718 -22.361 1.00 88.31 344 GLN A O 1
ATOM 2586 N N . THR A 1 345 ? 19.705 -9.683 -21.955 1.00 86.38 345 THR A N 1
ATOM 2587 C CA . THR A 1 345 ? 20.142 -8.757 -20.907 1.00 86.38 345 THR A CA 1
ATOM 2588 C C . THR A 1 345 ? 20.324 -7.356 -21.480 1.00 86.38 345 THR A C 1
ATOM 2590 O O . THR A 1 345 ? 19.750 -6.412 -20.949 1.00 86.38 345 THR A O 1
ATOM 2593 N N . ASP A 1 346 ? 20.985 -7.243 -22.637 1.00 88.50 346 ASP A N 1
ATOM 2594 C CA . ASP A 1 346 ? 21.220 -5.958 -23.307 1.00 88.50 346 ASP A CA 1
ATOM 2595 C C . ASP A 1 346 ? 19.897 -5.247 -23.639 1.00 88.50 346 ASP A C 1
ATOM 2597 O O . ASP A 1 346 ? 19.734 -4.049 -23.406 1.00 88.50 346 ASP A O 1
ATOM 2601 N N . LEU A 1 347 ? 18.904 -5.988 -24.147 1.00 91.06 347 LEU A N 1
ATOM 2602 C CA . LEU A 1 347 ? 17.582 -5.425 -24.415 1.00 91.06 347 LEU A CA 1
ATOM 2603 C C . LEU A 1 347 ? 16.846 -5.030 -23.126 1.00 91.06 347 LEU A C 1
ATOM 2605 O O . LEU A 1 347 ? 16.138 -4.025 -23.139 1.00 91.06 347 LEU A O 1
ATOM 2609 N N . ILE A 1 348 ? 16.964 -5.802 -22.038 1.00 89.88 348 ILE A N 1
ATOM 2610 C CA . ILE A 1 348 ? 16.318 -5.482 -20.752 1.00 89.88 348 ILE A CA 1
ATOM 2611 C C . ILE A 1 348 ? 16.870 -4.168 -20.208 1.00 89.88 348 ILE A C 1
ATOM 2613 O O . ILE A 1 348 ? 16.086 -3.269 -19.902 1.00 89.88 348 ILE A O 1
ATOM 2617 N N . ASP A 1 349 ? 18.193 -4.041 -20.150 1.00 85.00 349 ASP A N 1
ATOM 2618 C CA . ASP A 1 349 ? 18.860 -2.859 -19.611 1.00 85.00 349 ASP A CA 1
ATOM 2619 C C . ASP A 1 349 ? 18.489 -1.610 -20.411 1.00 85.00 349 ASP A C 1
ATOM 2621 O O . ASP A 1 349 ? 18.107 -0.590 -19.836 1.00 85.00 349 ASP A O 1
ATOM 2625 N N . VAL A 1 350 ? 18.483 -1.699 -21.746 1.00 87.88 350 VAL A N 1
ATOM 2626 C CA . VAL A 1 350 ? 18.092 -0.562 -22.589 1.00 87.88 350 VAL A CA 1
ATOM 2627 C C . VAL A 1 350 ? 16.612 -0.217 -22.419 1.00 87.88 350 VAL A C 1
ATOM 2629 O O . VAL A 1 350 ? 16.275 0.958 -22.277 1.00 87.88 350 VAL A O 1
ATOM 2632 N N . HIS A 1 351 ? 15.708 -1.202 -22.386 1.00 87.94 351 HIS A N 1
ATOM 2633 C CA . HIS A 1 351 ? 14.282 -0.926 -22.188 1.00 87.94 351 HIS A CA 1
ATOM 2634 C C . HIS A 1 351 ? 13.988 -0.284 -20.829 1.00 87.94 351 HIS A C 1
ATOM 2636 O O . HIS A 1 351 ? 13.144 0.608 -20.769 1.00 87.94 351 HIS A O 1
ATOM 2642 N N . LEU A 1 352 ? 14.683 -0.691 -19.765 1.00 85.38 352 LEU A N 1
ATOM 2643 C CA . LEU A 1 352 ? 14.546 -0.089 -18.437 1.00 85.38 352 LEU A CA 1
ATOM 2644 C C . LEU A 1 352 ? 15.266 1.264 -18.314 1.00 85.38 352 LEU A C 1
ATOM 2646 O O . LEU A 1 352 ? 14.924 2.048 -17.431 1.00 85.38 352 LEU A O 1
ATOM 2650 N N . ALA A 1 353 ? 16.224 1.576 -19.190 1.00 85.12 353 ALA A N 1
ATOM 2651 C CA . ALA A 1 353 ? 16.912 2.869 -19.236 1.00 85.12 353 ALA A CA 1
ATOM 2652 C C . ALA A 1 353 ? 16.184 3.932 -20.084 1.00 85.12 353 ALA A C 1
ATOM 2654 O O . ALA A 1 353 ? 16.425 5.126 -19.916 1.00 85.12 353 ALA A O 1
ATOM 2655 N N . LEU A 1 354 ? 15.298 3.533 -21.004 1.00 88.12 354 LEU A N 1
ATOM 2656 C CA . LEU A 1 354 ? 14.600 4.467 -21.893 1.00 88.12 354 LEU A CA 1
ATOM 2657 C C . LEU A 1 354 ? 13.609 5.361 -21.116 1.00 88.12 354 LEU A C 1
ATOM 2659 O O . LEU A 1 354 ? 12.654 4.832 -20.541 1.00 88.12 354 LEU A O 1
ATOM 2663 N N . PRO A 1 355 ? 13.718 6.706 -21.182 1.00 83.44 355 PRO A N 1
ATOM 2664 C CA . PRO A 1 355 ? 12.884 7.610 -20.378 1.00 83.44 355 PRO A CA 1
ATOM 2665 C C . PRO A 1 355 ? 11.372 7.412 -20.557 1.00 83.44 355 PRO A C 1
ATOM 2667 O O . PRO A 1 355 ? 10.610 7.448 -19.592 1.00 83.44 355 PRO A O 1
ATOM 2670 N N . ALA A 1 356 ? 10.921 7.146 -21.788 1.00 83.62 356 ALA A N 1
ATOM 2671 C CA . ALA A 1 356 ? 9.507 6.894 -22.072 1.00 83.62 356 ALA A CA 1
ATOM 2672 C C . ALA A 1 356 ? 8.994 5.605 -21.401 1.00 83.62 356 ALA A C 1
ATOM 2674 O O . ALA A 1 356 ? 7.880 5.575 -20.878 1.00 83.62 356 ALA A O 1
ATOM 2675 N N . GLN A 1 357 ? 9.818 4.554 -21.383 1.00 86.81 357 GLN A N 1
ATOM 2676 C CA . GLN A 1 357 ? 9.488 3.275 -20.754 1.00 86.81 357 GLN A CA 1
ATOM 2677 C C . GLN A 1 357 ? 9.531 3.395 -19.228 1.00 86.81 357 GLN A C 1
ATOM 2679 O O . GLN A 1 357 ? 8.617 2.917 -18.566 1.00 86.81 357 GLN A O 1
ATOM 2684 N N . GLN A 1 358 ? 10.513 4.116 -18.678 1.00 83.81 358 GLN A N 1
ATOM 2685 C CA . GLN A 1 358 ? 10.588 4.417 -17.246 1.00 83.81 358 GLN A CA 1
ATOM 2686 C C . GLN A 1 358 ? 9.359 5.180 -16.755 1.00 83.81 358 GLN A C 1
ATOM 2688 O O . GLN A 1 358 ? 8.757 4.797 -15.754 1.00 83.81 358 GLN A O 1
ATOM 2693 N N . LYS A 1 359 ? 8.952 6.233 -17.477 1.00 83.69 359 LYS A N 1
ATOM 2694 C CA . LYS A 1 359 ? 7.757 7.014 -17.137 1.00 83.69 359 LYS A CA 1
ATOM 2695 C C . LYS A 1 359 ? 6.496 6.149 -17.174 1.00 83.69 359 LYS A C 1
ATOM 2697 O O . LYS A 1 359 ? 5.678 6.234 -16.264 1.00 83.69 359 LYS A O 1
ATOM 2702 N N . SER A 1 360 ? 6.358 5.304 -18.196 1.00 88.31 360 SER A N 1
ATOM 2703 C CA . SER A 1 360 ? 5.223 4.386 -18.329 1.00 88.31 360 SER A CA 1
ATOM 2704 C C . SER A 1 360 ? 5.191 3.326 -17.222 1.00 88.31 360 SER A C 1
ATOM 2706 O O . SER A 1 360 ? 4.140 3.130 -16.617 1.00 88.31 360 SER A O 1
ATOM 2708 N N . LEU A 1 361 ? 6.325 2.691 -16.911 1.00 89.31 361 LEU A N 1
ATOM 2709 C CA . LEU A 1 361 ? 6.427 1.706 -15.832 1.00 89.31 361 LEU A CA 1
ATOM 2710 C C . LEU A 1 361 ? 6.1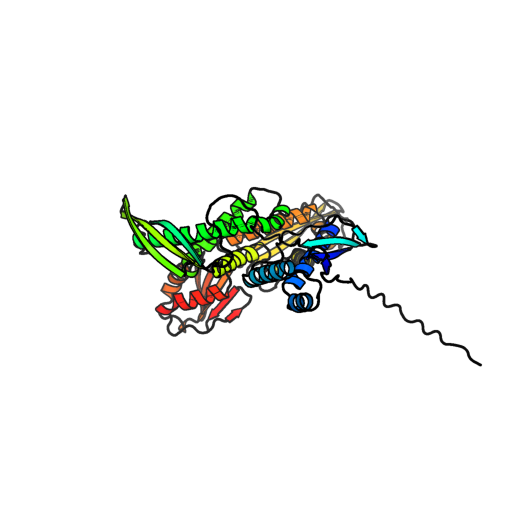11 2.340 -14.474 1.00 89.31 361 LEU A C 1
ATOM 2712 O O . LEU A 1 361 ? 5.360 1.772 -13.688 1.00 89.31 361 LEU A O 1
ATOM 2716 N N . ARG A 1 362 ? 6.639 3.539 -14.208 1.00 84.88 362 ARG A N 1
ATOM 2717 C CA . ARG A 1 362 ? 6.376 4.278 -12.968 1.00 84.88 362 ARG A CA 1
ATOM 2718 C C . ARG A 1 362 ? 4.893 4.602 -12.800 1.00 84.88 362 ARG A C 1
ATOM 2720 O O . ARG A 1 362 ? 4.354 4.374 -11.722 1.00 84.88 362 ARG A O 1
ATOM 2727 N N . ALA A 1 363 ? 4.243 5.100 -13.852 1.00 82.69 363 ALA A N 1
ATOM 2728 C CA . ALA A 1 363 ? 2.816 5.405 -13.823 1.00 82.69 363 ALA A CA 1
ATOM 2729 C C . ALA A 1 363 ? 1.971 4.150 -13.547 1.00 82.69 363 ALA A C 1
ATOM 2731 O O . ALA A 1 363 ? 1.083 4.187 -12.698 1.00 82.69 363 ALA A O 1
ATOM 2732 N N . GLU A 1 364 ? 2.297 3.026 -14.194 1.00 87.56 364 GLU A N 1
ATOM 2733 C CA . GLU A 1 364 ? 1.593 1.759 -13.973 1.00 87.56 364 GLU A CA 1
ATOM 2734 C C . GLU A 1 364 ? 1.778 1.241 -12.537 1.00 87.56 364 GLU A C 1
ATOM 2736 O O . GLU A 1 364 ? 0.815 0.815 -11.905 1.00 87.56 364 GLU A O 1
ATOM 2741 N N . LEU A 1 365 ? 2.994 1.317 -11.980 1.00 86.31 365 LEU A N 1
ATOM 2742 C CA . LEU A 1 365 ? 3.251 0.923 -10.589 1.00 86.31 365 LEU A CA 1
ATOM 2743 C C . LEU A 1 365 ? 2.469 1.792 -9.599 1.00 86.31 365 LEU A C 1
ATOM 2745 O O . LEU A 1 365 ? 1.844 1.264 -8.684 1.00 86.31 365 LEU A O 1
ATOM 2749 N N . GLN A 1 366 ? 2.452 3.111 -9.801 1.00 81.06 366 GLN A N 1
ATOM 2750 C CA . GLN A 1 366 ? 1.674 4.026 -8.963 1.00 81.06 366 GLN A CA 1
ATOM 2751 C C . GLN A 1 366 ? 0.180 3.701 -9.013 1.00 81.06 366 GLN A C 1
ATOM 2753 O O . GLN A 1 366 ? -0.466 3.619 -7.968 1.00 81.06 366 GLN A O 1
ATOM 2758 N N . GLN A 1 367 ? -0.363 3.461 -10.207 1.00 83.56 367 GLN A N 1
ATOM 2759 C CA . GLN A 1 367 ? -1.760 3.072 -10.376 1.00 83.56 367 GLN A CA 1
ATOM 2760 C C . GLN A 1 367 ? -2.062 1.725 -9.701 1.00 83.56 367 GLN A C 1
ATOM 2762 O O . GLN A 1 367 ? -3.093 1.585 -9.039 1.00 83.56 367 GLN A O 1
ATOM 2767 N N . ALA A 1 368 ? -1.153 0.753 -9.802 1.00 87.12 368 ALA A N 1
ATOM 2768 C CA . ALA A 1 368 ? -1.288 -0.538 -9.136 1.00 87.12 368 ALA A CA 1
ATOM 2769 C C . ALA A 1 368 ? -1.316 -0.394 -7.605 1.00 87.12 368 ALA A C 1
ATOM 2771 O O . ALA A 1 368 ? -2.164 -0.988 -6.938 1.00 87.12 368 ALA A O 1
ATOM 2772 N N . PHE A 1 369 ? -0.432 0.427 -7.033 1.00 83.88 369 PHE A N 1
ATOM 2773 C CA . PHE A 1 369 ? -0.388 0.660 -5.587 1.00 83.88 369 PHE A CA 1
ATOM 2774 C C . PHE A 1 369 ? -1.621 1.414 -5.084 1.00 83.88 369 PHE A C 1
ATOM 2776 O O . PHE A 1 369 ? -2.177 1.050 -4.048 1.00 83.88 369 PHE A O 1
ATOM 2783 N N . GLN A 1 370 ? -2.117 2.393 -5.845 1.00 79.00 370 GLN A N 1
ATOM 2784 C CA . GLN A 1 370 ? -3.398 3.045 -5.559 1.00 79.00 370 GLN A CA 1
ATOM 2785 C C . GLN A 1 370 ? -4.554 2.038 -5.583 1.00 79.00 370 GLN A C 1
ATOM 2787 O O . GLN A 1 370 ? -5.367 2.018 -4.663 1.00 79.00 370 GLN A O 1
ATOM 2792 N N . SER A 1 371 ? -4.605 1.155 -6.585 1.00 83.94 371 SER A N 1
ATOM 2793 C CA . SER A 1 371 ? -5.633 0.111 -6.673 1.00 83.94 371 SER A CA 1
ATOM 2794 C C . SER A 1 371 ? -5.602 -0.836 -5.467 1.00 83.94 371 SER A C 1
ATOM 2796 O O . SER A 1 371 ? -6.645 -1.143 -4.889 1.00 83.94 371 SER A O 1
ATOM 2798 N N . MET A 1 372 ? -4.408 -1.245 -5.029 1.00 86.31 372 MET A N 1
ATOM 2799 C CA . MET A 1 372 ? -4.219 -2.077 -3.836 1.00 86.31 372 MET A CA 1
ATOM 2800 C C . MET A 1 372 ? -4.742 -1.394 -2.570 1.00 86.31 372 MET A C 1
ATOM 2802 O O . MET A 1 372 ? -5.498 -1.996 -1.803 1.00 86.31 372 MET A O 1
ATOM 2806 N N . VAL A 1 373 ? -4.404 -0.120 -2.367 1.00 79.44 373 VAL A N 1
ATOM 2807 C CA . VAL A 1 373 ? -4.889 0.636 -1.208 1.00 79.44 373 VAL A CA 1
ATOM 2808 C C . VAL A 1 373 ? -6.399 0.833 -1.266 1.00 79.44 373 VAL A C 1
ATOM 2810 O O . VAL A 1 373 ? -7.068 0.603 -0.261 1.00 79.44 373 VAL A O 1
ATOM 2813 N N . ALA A 1 374 ? -6.968 1.154 -2.429 1.00 76.50 374 ALA A N 1
ATOM 2814 C CA . ALA A 1 374 ? -8.414 1.293 -2.608 1.00 76.50 374 ALA A CA 1
ATOM 2815 C C . ALA A 1 374 ? -9.185 0.014 -2.224 1.00 76.50 374 ALA A C 1
ATOM 2817 O O . ALA A 1 374 ? -10.288 0.085 -1.674 1.00 76.50 374 ALA A O 1
ATOM 2818 N N . GLN A 1 375 ? -8.584 -1.160 -2.435 1.00 80.31 375 GLN A N 1
ATOM 2819 C CA . GLN A 1 375 ? -9.161 -2.453 -2.057 1.00 80.31 375 GLN A CA 1
ATOM 2820 C C . GLN A 1 375 ? -9.053 -2.782 -0.556 1.00 80.31 375 GLN A C 1
ATOM 2822 O O . GLN A 1 375 ? -9.585 -3.797 -0.120 1.00 80.31 375 GLN A O 1
ATOM 2827 N N . GLY A 1 376 ? -8.456 -1.918 0.269 1.00 75.94 376 GLY A N 1
ATOM 2828 C CA . GLY A 1 376 ? -8.319 -2.129 1.718 1.00 75.94 376 GLY A CA 1
ATOM 2829 C C . GLY A 1 376 ? -6.882 -2.336 2.186 1.00 75.94 376 GLY A C 1
ATOM 2830 O O . GLY A 1 376 ? -6.666 -2.695 3.341 1.00 75.94 376 GLY A O 1
ATOM 2831 N N . GLY A 1 377 ? -5.898 -2.124 1.310 1.00 83.69 377 GLY A N 1
ATOM 2832 C CA . GLY A 1 377 ? -4.487 -2.189 1.657 1.00 83.69 377 GLY A CA 1
ATOM 2833 C C . GLY A 1 377 ? -3.858 -3.569 1.487 1.00 83.69 377 GLY A C 1
ATOM 2834 O O . GLY A 1 377 ? -4.350 -4.445 0.767 1.00 83.69 377 GLY A O 1
ATOM 2835 N N . LEU A 1 378 ? -2.716 -3.738 2.153 1.00 84.94 378 LEU A N 1
ATOM 2836 C CA . LEU A 1 378 ? -1.881 -4.925 2.023 1.00 84.94 378 LEU A CA 1
ATOM 2837 C C . LEU A 1 378 ? -2.586 -6.148 2.607 1.00 84.94 378 LEU A C 1
ATOM 2839 O O . LEU A 1 378 ? -3.197 -6.077 3.675 1.00 84.94 378 LEU A O 1
ATOM 2843 N N . LEU A 1 379 ? -2.434 -7.286 1.931 1.00 90.06 379 LEU A N 1
ATOM 2844 C CA . LEU A 1 379 ? -2.858 -8.570 2.470 1.00 90.06 379 LEU A CA 1
ATOM 2845 C C . LEU A 1 379 ? -1.997 -8.924 3.691 1.00 90.06 379 LEU A C 1
ATOM 2847 O O . LEU A 1 379 ? -0.765 -8.846 3.650 1.00 90.06 379 LEU A O 1
ATOM 2851 N N . ARG A 1 380 ? -2.665 -9.293 4.780 1.00 90.56 380 ARG A N 1
ATOM 2852 C CA . ARG A 1 380 ? -2.098 -9.721 6.056 1.00 90.56 380 ARG A CA 1
ATOM 2853 C C . ARG A 1 380 ? -2.519 -11.154 6.316 1.00 90.56 380 ARG A C 1
ATOM 2855 O O . ARG A 1 380 ? -3.677 -11.512 6.105 1.00 90.56 380 ARG A O 1
ATOM 2862 N N . GLU A 1 381 ? -1.585 -11.947 6.814 1.00 92.56 381 GLU A N 1
ATOM 2863 C CA . GLU A 1 381 ? -1.851 -13.312 7.248 1.00 92.56 381 GLU A CA 1
ATOM 2864 C C . GLU A 1 381 ? -1.769 -13.379 8.765 1.00 92.56 381 GLU A C 1
ATOM 2866 O O . GLU A 1 381 ? -0.826 -12.881 9.371 1.00 92.56 381 GLU A O 1
ATOM 2871 N N . ILE A 1 382 ? -2.762 -13.993 9.392 1.00 93.75 382 ILE A N 1
ATOM 2872 C CA . ILE A 1 382 ? -2.859 -14.143 10.837 1.00 93.75 382 ILE A CA 1
ATOM 2873 C C . ILE A 1 382 ? -2.929 -15.630 11.139 1.00 93.75 382 ILE A C 1
ATOM 2875 O O . ILE A 1 382 ? -3.776 -16.347 10.612 1.00 93.75 382 ILE A O 1
ATOM 2879 N N . ARG A 1 383 ? -2.059 -16.102 12.021 1.00 94.31 383 ARG A N 1
ATOM 2880 C CA . ARG A 1 383 ? -1.984 -17.495 12.446 1.00 94.31 383 ARG A CA 1
ATOM 2881 C C . ARG A 1 383 ? -2.201 -17.551 13.945 1.00 94.31 383 ARG A C 1
ATOM 2883 O O . ARG A 1 383 ? -1.354 -17.114 14.717 1.00 94.31 383 ARG A O 1
ATOM 2890 N N . LEU A 1 384 ? -3.340 -18.094 14.358 1.00 93.12 384 LEU A N 1
ATOM 2891 C CA . LEU A 1 384 ? -3.673 -18.308 15.763 1.00 93.12 384 LEU A CA 1
ATOM 2892 C C . LEU A 1 384 ? -3.606 -19.793 16.076 1.00 93.12 384 LEU A C 1
ATOM 2894 O O . LEU A 1 384 ? -4.253 -20.600 15.411 1.00 93.12 384 LEU A O 1
ATOM 2898 N N . ARG A 1 385 ? -2.837 -20.180 17.088 1.00 93.69 385 ARG A N 1
ATOM 2899 C CA . ARG A 1 385 ? -2.802 -21.576 17.526 1.00 93.69 385 ARG A CA 1
ATOM 2900 C C . ARG A 1 385 ? -4.185 -22.010 18.015 1.00 93.69 385 ARG A C 1
ATOM 2902 O O . ARG A 1 385 ? -4.840 -21.269 18.743 1.00 93.69 385 ARG A O 1
ATOM 2909 N N . LYS A 1 386 ? -4.627 -23.215 17.641 1.00 90.94 386 LYS A N 1
ATOM 2910 C CA . LYS A 1 386 ? -6.002 -23.689 17.910 1.00 90.94 386 LYS A CA 1
ATOM 2911 C C . LYS A 1 386 ? -6.408 -23.612 19.386 1.00 90.94 386 LYS A C 1
ATOM 2913 O O . LYS A 1 386 ? -7.530 -23.233 19.686 1.00 90.94 386 LYS A O 1
ATOM 2918 N N . GLY A 1 387 ? -5.482 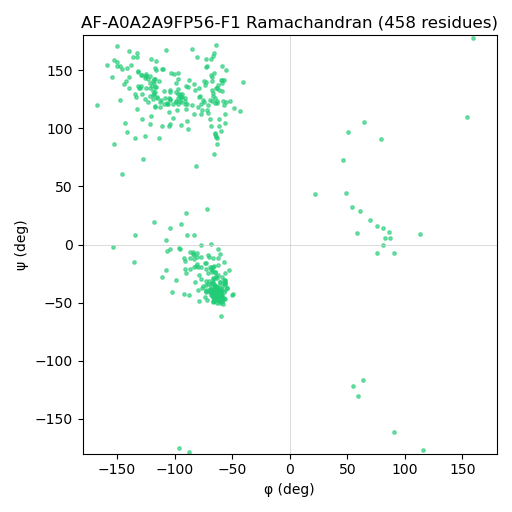-23.901 20.302 1.00 88.88 387 GLY A N 1
ATOM 2919 C CA . GLY A 1 387 ? -5.739 -23.843 21.746 1.00 88.88 387 GLY A CA 1
ATOM 2920 C C . GLY A 1 387 ? -6.003 -22.440 22.308 1.00 88.88 387 GLY A C 1
ATOM 2921 O O . GLY A 1 387 ? -6.444 -22.327 23.445 1.00 88.88 387 GLY A O 1
ATOM 2922 N N . LEU A 1 388 ? -5.759 -21.374 21.538 1.00 91.44 388 LEU A N 1
ATOM 2923 C CA . LEU A 1 388 ? -5.950 -19.995 21.994 1.00 91.44 388 LEU A CA 1
ATOM 2924 C C . LEU A 1 388 ? -7.400 -19.507 21.869 1.00 91.44 388 LEU A C 1
ATOM 2926 O O . LEU A 1 388 ? -7.725 -18.463 22.432 1.00 91.44 388 LEU A O 1
ATOM 2930 N N . LEU A 1 389 ? -8.275 -20.223 21.155 1.00 91.06 389 LEU A N 1
ATOM 2931 C CA . LEU A 1 389 ? -9.664 -19.816 20.917 1.00 91.06 389 LEU A CA 1
ATOM 2932 C C . LEU A 1 389 ? -10.647 -20.841 21.500 1.00 91.06 389 LEU A C 1
ATOM 2934 O O . LEU A 1 389 ? -10.569 -22.027 21.195 1.00 91.06 389 LEU A O 1
ATOM 2938 N N . ARG A 1 390 ? -11.606 -20.368 22.306 1.00 91.38 390 ARG A N 1
ATOM 2939 C CA . ARG A 1 390 ? -12.757 -21.155 22.792 1.00 91.38 390 ARG A CA 1
ATOM 2940 C C . ARG A 1 390 ? -13.819 -21.329 21.716 1.00 91.38 390 ARG A C 1
ATOM 2942 O O . ARG A 1 390 ? -14.433 -22.383 21.628 1.00 91.38 390 ARG A O 1
ATOM 2949 N N . GLU A 1 391 ? -14.027 -20.290 20.912 1.00 89.00 391 GLU A N 1
ATOM 2950 C CA . GLU A 1 391 ? -15.089 -20.233 19.903 1.00 89.00 391 GLU A CA 1
ATOM 2951 C C . GLU A 1 391 ? -14.504 -19.868 18.527 1.00 89.00 391 GLU A C 1
ATOM 2953 O O . GLU A 1 391 ? -14.656 -18.732 18.067 1.00 89.00 391 GLU A O 1
ATOM 2958 N N . PRO A 1 392 ? -13.795 -20.800 17.862 1.00 87.62 392 PRO A N 1
ATOM 2959 C CA . PRO A 1 392 ? -13.096 -20.515 16.607 1.00 87.62 392 PRO A CA 1
ATOM 2960 C C . PRO A 1 392 ? -14.041 -20.138 15.458 1.00 87.62 392 PRO A C 1
ATOM 2962 O O . PRO A 1 392 ? -13.655 -19.359 14.590 1.00 87.62 392 PRO A O 1
ATOM 2965 N N . ASP A 1 393 ? -15.291 -20.604 15.485 1.00 87.25 393 ASP A N 1
ATOM 2966 C CA . ASP A 1 393 ? -16.295 -20.302 14.455 1.00 87.25 393 ASP A CA 1
ATOM 2967 C C . ASP A 1 393 ? -16.663 -18.808 14.405 1.00 87.25 393 ASP A C 1
ATOM 2969 O O . ASP A 1 393 ? -17.077 -18.291 13.369 1.00 87.25 393 ASP A O 1
ATOM 2973 N N . LYS A 1 394 ? -16.459 -18.072 15.507 1.00 87.56 394 LYS A N 1
ATOM 2974 C CA . LYS A 1 394 ? -16.696 -16.622 15.582 1.00 87.56 394 LYS A CA 1
ATOM 2975 C C . LYS A 1 394 ? -15.521 -15.785 15.066 1.00 87.56 394 LYS A C 1
ATOM 2977 O O . LYS A 1 394 ? -15.666 -14.570 14.931 1.00 87.56 394 LYS A O 1
ATOM 2982 N N . LEU A 1 395 ? -14.373 -16.400 14.764 1.00 89.81 395 LEU A N 1
ATOM 2983 C CA . LEU A 1 395 ? -13.150 -15.689 14.377 1.00 89.81 395 LEU A CA 1
ATOM 2984 C C . LEU A 1 395 ? -13.361 -14.814 13.137 1.00 89.81 395 LEU A C 1
ATOM 2986 O O . LEU A 1 395 ? -12.987 -13.646 13.147 1.00 89.81 395 LEU A O 1
ATOM 2990 N N . GLN A 1 396 ? -13.990 -15.351 12.088 1.00 89.38 396 GLN A N 1
ATOM 2991 C CA . GLN A 1 396 ? -14.221 -14.594 10.856 1.00 89.38 396 GLN A CA 1
ATOM 2992 C C . GLN A 1 396 ? -15.097 -13.362 11.108 1.00 89.38 396 GLN A C 1
ATOM 2994 O O . GLN A 1 396 ? -14.760 -12.273 10.651 1.00 89.38 396 GLN A O 1
ATOM 2999 N N . ALA A 1 397 ? -16.186 -13.523 11.864 1.00 83.88 397 ALA A N 1
ATOM 3000 C CA . ALA A 1 397 ? -17.109 -12.435 12.169 1.00 83.88 397 ALA A CA 1
ATOM 3001 C C . ALA A 1 397 ? -16.429 -11.311 12.969 1.00 83.88 397 ALA A C 1
ATOM 3003 O O . ALA A 1 397 ? -16.604 -10.143 12.639 1.00 83.88 397 ALA A O 1
ATOM 3004 N N . LEU A 1 398 ? -15.605 -11.655 13.965 1.00 85.94 398 LEU A N 1
ATOM 3005 C CA . LEU A 1 398 ? -14.887 -10.673 14.790 1.00 85.94 398 LEU A CA 1
ATOM 3006 C C . LEU A 1 398 ? -13.729 -9.983 14.065 1.00 85.94 398 LEU A C 1
ATOM 3008 O O . LEU A 1 398 ? -13.411 -8.831 14.353 1.00 85.94 398 LEU A O 1
ATOM 3012 N N . LEU A 1 399 ? -13.072 -10.674 13.132 1.00 87.31 399 LEU A N 1
ATOM 3013 C CA . LEU A 1 399 ? -12.065 -10.046 12.280 1.00 87.31 399 LEU A CA 1
ATOM 3014 C C . LEU A 1 399 ? -12.717 -9.121 11.246 1.00 87.31 399 LEU A C 1
ATOM 3016 O O . LEU A 1 399 ? -12.172 -8.063 10.952 1.00 87.31 399 LEU A O 1
ATOM 3020 N N . ALA A 1 400 ? -13.900 -9.474 10.736 1.00 84.12 400 ALA A N 1
ATOM 3021 C CA . ALA A 1 400 ? -14.660 -8.640 9.803 1.00 84.12 400 ALA A CA 1
ATOM 3022 C C . ALA A 1 400 ? -15.227 -7.363 10.445 1.00 84.12 400 ALA A C 1
ATOM 3024 O O . ALA A 1 400 ? -15.556 -6.420 9.730 1.00 84.12 400 ALA A O 1
ATOM 3025 N N . THR A 1 401 ? -15.337 -7.317 11.776 1.00 78.31 401 THR A N 1
ATOM 3026 C CA . THR A 1 401 ? -15.737 -6.109 12.511 1.00 78.31 401 THR A CA 1
ATOM 3027 C C . THR A 1 401 ? -14.554 -5.200 12.840 1.00 78.31 401 THR A C 1
ATOM 3029 O O . THR A 1 401 ? -14.770 -4.115 13.366 1.00 78.31 401 THR A O 1
ATOM 3032 N N . LEU A 1 402 ? -13.308 -5.612 12.566 1.00 81.81 402 LEU A N 1
ATOM 3033 C CA . LEU A 1 402 ? -12.145 -4.757 12.793 1.00 81.81 402 LEU A CA 1
ATOM 3034 C C . LEU A 1 402 ? -12.174 -3.562 11.842 1.00 81.81 402 LEU A C 1
ATOM 3036 O O . LEU A 1 402 ? -12.244 -3.720 10.620 1.00 81.81 402 LEU A O 1
ATOM 3040 N N . GLY A 1 403 ? -12.050 -2.361 12.404 1.00 71.56 403 GLY A N 1
ATOM 3041 C CA . GLY A 1 403 ? -11.948 -1.149 11.608 1.00 71.56 403 GLY A CA 1
ATOM 3042 C C . GLY A 1 403 ? -10.751 -1.209 10.654 1.00 71.56 403 GLY A C 1
ATOM 3043 O O . GLY A 1 403 ? -9.621 -1.415 11.087 1.00 71.56 403 GLY A O 1
ATOM 3044 N N . GLY A 1 404 ? -10.990 -1.049 9.353 1.00 74.19 404 GLY A N 1
ATOM 3045 C CA . GLY A 1 404 ? -9.961 -1.132 8.312 1.00 74.19 404 GLY A CA 1
ATOM 3046 C C . GLY A 1 404 ? -9.738 -2.520 7.715 1.00 74.19 404 GLY A C 1
ATOM 3047 O O . GLY A 1 404 ? -8.999 -2.623 6.739 1.00 74.19 404 GLY A O 1
ATOM 3048 N N . ALA A 1 405 ? -10.358 -3.575 8.252 1.00 84.31 405 ALA A N 1
ATOM 3049 C CA . ALA A 1 405 ? -10.229 -4.920 7.700 1.00 84.31 405 ALA A CA 1
ATOM 3050 C C . ALA A 1 405 ? -11.178 -5.141 6.510 1.00 84.31 405 ALA A C 1
ATOM 3052 O O . ALA A 1 405 ? -12.372 -4.838 6.577 1.00 84.31 405 ALA A O 1
ATOM 3053 N N . ARG A 1 406 ? -10.659 -5.711 5.418 1.00 84.19 406 ARG A N 1
ATOM 3054 C CA . ARG A 1 406 ? -11.448 -6.170 4.257 1.00 84.19 406 ARG A CA 1
ATOM 3055 C C . ARG A 1 406 ? -11.049 -7.580 3.831 1.00 84.19 406 ARG A C 1
ATOM 3057 O O . ARG A 1 406 ? -10.017 -8.082 4.263 1.00 84.19 406 ARG A O 1
ATOM 3064 N N . ASP A 1 407 ? -11.880 -8.215 3.006 1.00 85.12 407 ASP A N 1
ATOM 3065 C CA . ASP A 1 407 ? -11.642 -9.546 2.422 1.00 85.12 407 ASP A CA 1
ATOM 3066 C C . ASP A 1 407 ? -11.216 -10.609 3.448 1.00 85.12 407 ASP A C 1
ATOM 3068 O O . ASP A 1 407 ? -10.281 -11.380 3.238 1.00 85.12 407 ASP A O 1
ATOM 3072 N N . VAL A 1 408 ? -11.900 -10.626 4.596 1.00 88.81 408 VAL A N 1
ATOM 3073 C CA . VAL A 1 408 ? -11.587 -11.549 5.688 1.00 88.81 408 VAL A CA 1
ATOM 3074 C C . VAL A 1 408 ? -11.988 -12.972 5.306 1.00 88.81 408 VAL A C 1
ATOM 3076 O O . VAL A 1 408 ? -13.176 -13.304 5.231 1.00 88.81 408 VAL A O 1
ATOM 3079 N N . ALA A 1 409 ? -10.992 -13.835 5.149 1.00 91.19 409 ALA A N 1
ATOM 3080 C CA . ALA A 1 409 ? -11.164 -15.268 4.974 1.00 91.19 409 ALA A CA 1
ATOM 3081 C C . ALA A 1 409 ? -10.478 -16.017 6.116 1.00 91.19 409 ALA A C 1
ATOM 3083 O O . ALA A 1 409 ? -9.393 -15.645 6.555 1.00 91.19 409 ALA A O 1
ATOM 3084 N N . VAL A 1 410 ? -11.113 -17.080 6.606 1.00 91.50 410 VAL A N 1
ATOM 3085 C CA . VAL A 1 410 ? -10.568 -17.934 7.665 1.00 91.50 410 VAL A CA 1
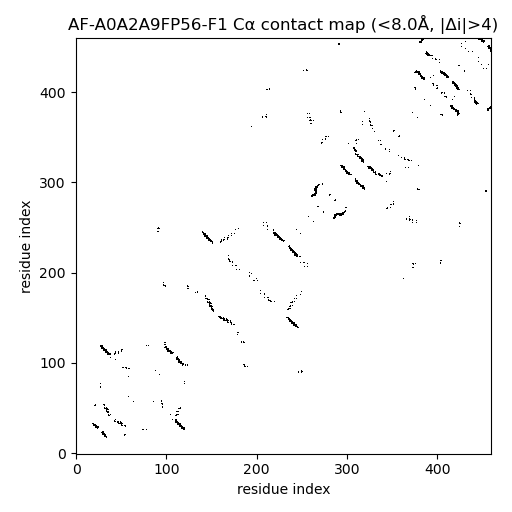ATOM 3086 C C . VAL A 1 410 ? -10.542 -19.368 7.168 1.00 91.50 410 VAL A C 1
ATOM 3088 O O . VAL A 1 410 ? -11.503 -19.871 6.596 1.00 91.50 410 VAL A O 1
ATOM 3091 N N . SER A 1 411 ? -9.425 -20.034 7.409 1.00 91.06 411 SER A N 1
ATOM 3092 C CA . SER A 1 411 ? -9.217 -21.449 7.157 1.00 91.06 411 SER A CA 1
ATOM 3093 C C . SER A 1 411 ? -8.567 -22.090 8.381 1.00 91.06 411 SER A C 1
ATOM 3095 O O . SER A 1 411 ? -8.016 -21.421 9.256 1.00 91.06 411 SER A O 1
ATOM 3097 N N . SER A 1 412 ? -8.648 -23.411 8.479 1.00 85.31 412 SER A N 1
ATOM 3098 C CA . SER A 1 412 ? -7.930 -24.160 9.507 1.00 85.31 412 SER A CA 1
ATOM 3099 C C . SER A 1 412 ? -6.864 -25.005 8.834 1.00 85.31 412 SER A C 1
ATOM 3101 O O . SER A 1 412 ? -7.182 -25.830 7.982 1.00 85.31 412 SER A O 1
ATOM 3103 N N . ASN A 1 413 ? -5.606 -24.821 9.231 1.00 83.38 413 ASN A N 1
ATOM 3104 C CA . ASN A 1 413 ? -4.476 -25.549 8.671 1.00 83.38 413 ASN A CA 1
ATOM 3105 C C . ASN A 1 413 ? -3.583 -26.084 9.800 1.00 83.38 413 ASN A C 1
ATOM 3107 O O . ASN A 1 413 ? -3.023 -25.327 10.597 1.00 83.38 413 ASN A O 1
ATOM 3111 N N . GLY A 1 414 ? -3.480 -27.412 9.898 1.00 85.94 414 GLY A N 1
ATOM 3112 C CA . GLY A 1 414 ? -2.715 -28.087 10.947 1.00 85.94 414 GLY A CA 1
ATOM 3113 C C . GLY A 1 414 ? -3.136 -27.656 12.358 1.00 85.94 414 GLY A C 1
ATOM 3114 O O . GLY A 1 414 ? -4.303 -27.785 12.737 1.00 85.94 414 GLY A O 1
ATOM 3115 N N . ASN A 1 415 ? -2.179 -27.129 13.127 1.00 90.25 415 ASN A N 1
ATOM 3116 C CA . ASN A 1 415 ? -2.364 -26.670 14.512 1.00 90.25 415 ASN A CA 1
ATOM 3117 C C . ASN A 1 415 ? -2.796 -25.198 14.637 1.00 90.25 415 ASN A C 1
ATOM 3119 O O . ASN A 1 415 ? -2.841 -24.668 15.750 1.00 90.25 415 ASN A O 1
ATOM 3123 N N . TYR A 1 416 ? -3.122 -24.545 13.520 1.00 92.62 416 TYR A N 1
ATOM 3124 C CA . TYR A 1 416 ? -3.470 -23.129 13.475 1.00 92.62 416 TYR A CA 1
ATOM 3125 C C . TYR A 1 416 ? -4.840 -22.895 12.828 1.00 92.62 416 TYR A C 1
ATOM 3127 O O . TYR A 1 416 ? -5.249 -23.597 11.899 1.00 92.62 416 TYR A O 1
ATOM 3135 N N . HIS A 1 417 ? -5.530 -21.870 13.314 1.00 92.31 417 HIS A N 1
ATOM 3136 C CA . HIS A 1 417 ? -6.515 -21.118 12.552 1.00 92.31 417 HIS A CA 1
ATOM 3137 C C . HIS A 1 417 ? -5.760 -20.040 11.774 1.00 92.31 417 HIS A C 1
ATOM 3139 O O . HIS A 1 417 ? -5.059 -19.219 12.368 1.00 92.31 417 HIS A O 1
ATOM 3145 N N . GLN A 1 418 ? -5.858 -20.081 10.450 1.00 93.25 418 GLN A N 1
ATOM 3146 C CA . GLN A 1 418 ? -5.221 -19.131 9.550 1.00 93.25 418 GLN A CA 1
ATOM 3147 C C . GLN A 1 418 ? -6.290 -18.193 8.999 1.00 93.25 418 GLN A C 1
ATOM 3149 O O . GLN A 1 418 ? -7.238 -18.641 8.362 1.00 93.25 418 GLN A O 1
ATOM 3154 N N . ALA A 1 419 ? -6.141 -16.899 9.240 1.00 92.81 419 ALA A N 1
ATOM 3155 C CA . ALA A 1 419 ? -6.986 -15.871 8.662 1.00 92.81 419 ALA A CA 1
ATOM 3156 C C . ALA A 1 419 ? -6.172 -15.007 7.698 1.00 92.81 419 ALA A C 1
ATOM 3158 O O . ALA A 1 419 ? -5.024 -14.677 7.980 1.00 92.81 419 ALA A O 1
ATOM 3159 N N . SER A 1 420 ? -6.765 -14.626 6.576 1.00 92.44 420 SER A N 1
ATOM 3160 C CA . SER A 1 420 ? -6.224 -13.624 5.664 1.00 92.44 420 SER A CA 1
ATOM 3161 C C . SER A 1 420 ? -7.177 -12.442 5.615 1.00 92.44 420 SER A C 1
ATOM 3163 O O . SER A 1 420 ? -8.388 -12.638 5.521 1.00 92.44 420 SER A O 1
ATOM 3165 N N . LEU A 1 421 ? -6.646 -11.227 5.684 1.00 91.81 421 LEU A N 1
ATOM 3166 C CA . LEU A 1 421 ? -7.429 -10.002 5.547 1.00 91.81 421 LEU A CA 1
ATOM 3167 C C . LEU A 1 421 ? -6.589 -8.888 4.938 1.00 91.81 421 LEU A C 1
ATOM 3169 O O . LEU A 1 421 ? -5.365 -8.901 5.041 1.00 91.81 421 LEU A O 1
ATOM 3173 N N . ARG A 1 422 ? -7.234 -7.902 4.329 1.00 88.94 422 ARG A N 1
ATOM 3174 C CA . ARG A 1 422 ? -6.590 -6.663 3.889 1.00 88.94 422 ARG A CA 1
ATOM 3175 C C . ARG A 1 422 ? -6.634 -5.627 4.990 1.00 88.94 422 ARG A C 1
ATOM 3177 O O . ARG A 1 422 ? -7.670 -5.472 5.633 1.00 88.94 422 ARG A O 1
ATOM 3184 N N . TYR A 1 423 ? -5.517 -4.935 5.186 1.00 84.19 423 TYR A N 1
ATOM 3185 C CA . TYR A 1 423 ? -5.423 -3.837 6.135 1.00 84.19 423 TYR A CA 1
ATOM 3186 C C . TYR A 1 423 ? -4.443 -2.767 5.648 1.00 84.19 423 TYR A C 1
ATOM 3188 O O . TYR A 1 423 ? -3.266 -3.053 5.399 1.00 84.19 423 TYR A O 1
ATOM 3196 N N . ALA A 1 424 ? -4.924 -1.528 5.547 1.00 75.38 424 ALA A N 1
ATOM 3197 C CA . ALA A 1 424 ? -4.155 -0.388 5.049 1.00 75.38 424 ALA A CA 1
ATOM 3198 C C . ALA A 1 424 ? -3.217 0.248 6.089 1.00 75.38 424 ALA A C 1
ATOM 3200 O O . ALA A 1 424 ? -2.316 0.987 5.711 1.00 75.38 424 ALA A O 1
ATOM 3201 N N . GLY A 1 425 ? -3.410 -0.029 7.382 1.00 70.38 425 GLY A N 1
ATOM 3202 C CA . GLY A 1 425 ? -2.564 0.520 8.444 1.00 70.38 425 GLY A CA 1
ATOM 3203 C C . GLY A 1 425 ? -1.321 -0.317 8.757 1.00 70.38 425 GLY A C 1
ATOM 3204 O O . GLY A 1 425 ? -1.077 -1.391 8.183 1.00 70.38 425 GLY A O 1
ATOM 3205 N N . ALA A 1 426 ? -0.559 0.160 9.741 1.00 73.50 426 ALA A N 1
ATOM 3206 C CA . ALA A 1 426 ? 0.576 -0.556 10.302 1.00 73.50 426 ALA A CA 1
ATOM 3207 C C . ALA A 1 426 ? 0.185 -1.929 10.884 1.00 73.50 426 ALA A C 1
ATOM 3209 O O . ALA A 1 426 ? -0.842 -2.100 11.543 1.00 73.50 426 ALA A O 1
ATOM 3210 N N . THR A 1 427 ? 1.050 -2.930 10.697 1.00 79.31 427 THR A N 1
ATOM 3211 C CA . THR A 1 427 ? 0.828 -4.295 11.208 1.00 79.31 427 THR A CA 1
ATOM 3212 C C . THR A 1 427 ? 0.705 -4.328 12.739 1.00 79.31 427 THR A C 1
ATOM 3214 O O . THR A 1 427 ? -0.048 -5.138 13.274 1.00 79.31 427 THR A O 1
ATOM 3217 N N . GLY A 1 428 ? 1.399 -3.433 13.453 1.00 76.38 428 GLY A N 1
ATOM 3218 C CA . GLY A 1 428 ? 1.319 -3.318 14.916 1.00 76.38 428 GLY A CA 1
ATOM 3219 C C . GLY A 1 428 ? -0.056 -2.865 15.425 1.00 76.38 428 GLY A C 1
ATOM 3220 O O . GLY A 1 428 ? -0.560 -3.415 16.409 1.00 76.38 428 GLY A O 1
ATOM 3221 N N . ASP A 1 429 ? -0.702 -1.936 14.719 1.00 76.44 429 ASP A N 1
ATOM 3222 C CA . ASP A 1 429 ? -2.066 -1.492 15.032 1.00 76.44 429 ASP A CA 1
ATOM 3223 C C . ASP A 1 429 ? -3.049 -2.649 14.876 1.00 76.44 429 ASP A C 1
ATOM 3225 O O . ASP A 1 429 ? -3.868 -2.908 15.758 1.00 76.44 429 ASP A O 1
ATOM 3229 N N . LEU A 1 430 ? -2.913 -3.399 13.777 1.00 83.75 430 LEU A N 1
ATOM 3230 C CA . LEU A 1 430 ? -3.733 -4.576 13.517 1.00 83.75 430 LEU A CA 1
ATOM 3231 C C . LEU A 1 430 ? -3.562 -5.629 14.618 1.00 83.75 430 LEU A C 1
ATOM 3233 O O . LEU A 1 430 ? -4.552 -6.175 15.096 1.00 83.75 430 LEU A O 1
ATOM 3237 N N . VAL A 1 431 ? -2.332 -5.889 15.076 1.00 85.94 431 VAL A N 1
ATOM 3238 C CA . VAL A 1 431 ? -2.077 -6.794 16.212 1.00 85.94 431 VAL A CA 1
ATOM 3239 C C . VAL A 1 431 ? -2.831 -6.339 17.458 1.00 85.94 431 VAL A C 1
ATOM 3241 O O . VAL A 1 431 ? -3.468 -7.158 18.124 1.00 85.94 431 VAL A O 1
ATOM 3244 N N . SER A 1 432 ? -2.775 -5.048 17.778 1.00 82.12 432 SER A N 1
ATOM 3245 C CA . SER A 1 432 ? -3.445 -4.489 18.955 1.00 82.12 432 SER A CA 1
ATOM 3246 C C . SER A 1 432 ? -4.966 -4.625 18.847 1.00 82.12 432 SER A C 1
ATOM 3248 O O . SER A 1 432 ? -5.608 -5.117 19.780 1.00 82.12 432 SER A O 1
ATOM 3250 N N . ALA A 1 433 ? -5.525 -4.306 17.678 1.00 82.88 433 ALA A N 1
ATOM 3251 C CA . ALA A 1 433 ? -6.949 -4.431 17.389 1.00 82.88 433 ALA A CA 1
ATOM 3252 C C . ALA A 1 433 ? -7.430 -5.893 17.455 1.00 82.88 433 ALA A C 1
ATOM 3254 O O . ALA A 1 433 ? -8.444 -6.184 18.091 1.00 82.88 433 ALA A O 1
ATOM 3255 N N . ILE A 1 434 ? -6.667 -6.838 16.891 1.00 88.12 434 ILE A N 1
ATOM 3256 C CA . ILE A 1 434 ? -6.941 -8.282 16.992 1.00 88.12 434 ILE A CA 1
ATOM 3257 C C . ILE A 1 434 ? -6.956 -8.714 18.460 1.00 88.12 434 ILE A C 1
ATOM 3259 O O . ILE A 1 434 ? -7.901 -9.365 18.906 1.00 88.12 434 ILE A O 1
ATOM 3263 N N . ARG A 1 435 ? -5.937 -8.337 19.244 1.00 87.62 435 ARG A N 1
ATOM 3264 C CA . ARG A 1 435 ? -5.852 -8.722 20.662 1.00 87.62 435 ARG A CA 1
ATOM 3265 C C . ARG A 1 435 ? -7.028 -8.208 21.480 1.00 87.62 435 ARG A C 1
ATOM 3267 O O . ARG A 1 435 ? -7.403 -8.872 22.441 1.00 87.62 435 ARG A O 1
ATOM 3274 N N . GLN A 1 436 ? -7.584 -7.051 21.132 1.00 83.94 436 GLN A N 1
ATOM 3275 C CA . GLN A 1 436 ? -8.752 -6.479 21.796 1.00 83.94 436 GLN A CA 1
ATOM 3276 C C . GLN A 1 436 ? -10.057 -7.140 21.337 1.00 83.94 436 GLN A C 1
ATOM 3278 O O . GLN A 1 436 ? -10.840 -7.569 22.185 1.00 83.94 436 GLN A O 1
ATOM 3283 N N . SER A 1 437 ? -10.261 -7.279 20.024 1.00 84.50 437 SER A N 1
ATOM 3284 C CA . SER A 1 437 ? -11.484 -7.844 19.434 1.00 84.50 437 SER A CA 1
ATOM 3285 C C . SER A 1 437 ? -11.678 -9.321 19.779 1.00 84.50 437 SER A C 1
ATOM 3287 O O . SER A 1 437 ? -12.795 -9.761 20.040 1.00 84.50 437 SER A O 1
ATOM 3289 N N . LEU A 1 438 ? -10.593 -10.097 19.865 1.00 88.75 438 LEU A N 1
ATOM 3290 C CA . LEU A 1 438 ? -10.681 -11.535 20.123 1.00 88.75 438 LEU A CA 1
ATOM 3291 C C . LEU A 1 438 ? -10.796 -11.905 21.610 1.00 88.75 438 LEU A C 1
ATOM 3293 O O . LEU A 1 438 ? -11.047 -13.071 21.910 1.00 88.75 438 LEU A O 1
ATOM 3297 N N . ARG A 1 439 ? -10.674 -10.954 22.553 1.00 87.44 439 ARG A N 1
ATOM 3298 C CA . ARG A 1 439 ? -10.801 -11.232 24.004 1.00 87.44 439 ARG A CA 1
ATOM 3299 C C . ARG A 1 439 ? -12.045 -12.046 24.387 1.00 87.44 439 ARG A C 1
ATOM 3301 O O . ARG A 1 439 ? -11.892 -12.948 25.209 1.00 87.44 439 ARG A O 1
ATOM 3308 N N . PRO A 1 440 ? -13.247 -11.784 23.834 1.00 86.44 440 PRO A N 1
ATOM 3309 C CA . PRO A 1 440 ? -14.452 -12.516 24.220 1.00 86.44 440 PRO A CA 1
ATOM 3310 C C . PRO A 1 440 ? -14.397 -14.005 23.861 1.00 86.44 440 PRO A C 1
ATOM 3312 O O . PRO A 1 440 ? -14.999 -14.813 24.560 1.00 86.44 440 PRO A O 1
ATOM 3315 N N . ILE A 1 441 ? -13.663 -14.368 22.802 1.00 87.62 441 ILE A N 1
ATOM 3316 C CA . ILE A 1 441 ? -13.584 -15.746 22.296 1.00 87.62 441 ILE A CA 1
ATOM 3317 C C . ILE A 1 441 ? -12.247 -16.431 22.597 1.00 87.62 441 ILE A C 1
ATOM 3319 O O . ILE A 1 441 ? -12.091 -17.618 22.313 1.00 87.62 441 ILE A O 1
ATOM 3323 N N . ALA A 1 442 ? -11.274 -15.713 23.159 1.00 88.56 442 ALA A N 1
ATOM 3324 C CA . ALA A 1 442 ? -9.972 -16.262 23.515 1.00 88.56 442 ALA A CA 1
ATOM 3325 C C . ALA A 1 442 ? -10.082 -17.174 24.747 1.00 88.56 442 ALA A C 1
ATOM 3327 O O . ALA A 1 442 ? -10.826 -16.869 25.679 1.00 88.56 442 ALA A O 1
ATOM 3328 N N . ALA A 1 443 ? -9.372 -18.303 24.761 1.00 86.50 443 ALA A N 1
ATOM 3329 C CA . ALA A 1 443 ? -9.307 -19.213 25.912 1.00 86.50 443 ALA A CA 1
ATOM 3330 C C . ALA A 1 443 ? -8.546 -18.603 27.090 1.00 86.50 443 ALA A C 1
ATOM 3332 O O . ALA A 1 443 ? -8.968 -18.730 28.236 1.00 86.50 443 ALA A O 1
ATOM 3333 N N . GLU A 1 444 ? -7.486 -17.871 26.772 1.00 86.62 444 GLU A N 1
ATOM 3334 C CA . GLU A 1 444 ? -6.629 -17.137 27.693 1.00 86.62 444 GLU A CA 1
ATOM 3335 C C . GLU A 1 444 ? -6.265 -15.784 27.059 1.00 86.62 444 GLU A C 1
ATOM 3337 O O . GLU A 1 444 ? -6.496 -15.589 25.859 1.00 86.62 444 GLU A O 1
ATOM 3342 N N . PRO A 1 445 ? -5.711 -14.820 27.819 1.00 85.25 445 PRO A N 1
ATOM 3343 C CA . PRO A 1 445 ? -5.195 -13.589 27.235 1.00 85.25 445 PRO A CA 1
ATOM 3344 C C . PRO A 1 445 ? -4.225 -13.893 26.090 1.00 85.25 445 PRO A C 1
ATOM 3346 O O . PRO A 1 445 ? -3.232 -14.591 26.282 1.00 85.25 445 PRO A O 1
ATOM 3349 N N . LEU A 1 446 ? -4.507 -13.353 24.899 1.00 87.25 446 LEU A N 1
ATOM 3350 C CA . LEU A 1 446 ? -3.676 -13.629 23.732 1.00 87.25 446 LEU A CA 1
ATOM 3351 C C . LEU A 1 446 ? -2.218 -13.200 23.991 1.00 87.25 446 LEU A C 1
ATOM 3353 O O . LEU A 1 446 ? -1.988 -12.056 24.430 1.00 87.25 446 LEU A O 1
ATOM 3357 N N . PRO A 1 447 ? -1.248 -14.084 23.685 1.00 88.62 447 PRO A N 1
ATOM 3358 C CA . PRO A 1 447 ? 0.171 -13.820 23.878 1.00 88.62 447 PRO A CA 1
ATOM 3359 C C . PRO A 1 447 ? 0.633 -12.662 22.989 1.00 88.62 447 PRO A C 1
ATOM 3361 O O . PRO A 1 447 ? -0.108 -12.161 22.135 1.00 88.62 447 PRO A O 1
ATOM 3364 N N . GLN A 1 448 ? 1.871 -12.208 23.192 1.00 88.50 448 GLN A N 1
ATOM 3365 C CA . GLN A 1 448 ? 2.458 -11.261 22.250 1.00 88.50 448 GLN A CA 1
ATOM 3366 C C . GLN A 1 448 ? 2.561 -11.895 20.862 1.00 88.50 448 GLN A C 1
ATOM 3368 O O . GLN A 1 448 ? 2.996 -13.038 20.719 1.00 88.50 448 GLN A O 1
ATOM 3373 N N . ALA A 1 449 ? 2.135 -11.140 19.851 1.00 89.50 449 ALA A N 1
ATOM 3374 C CA . ALA A 1 449 ? 2.228 -11.582 18.473 1.00 89.50 449 ALA A CA 1
ATOM 3375 C C . ALA A 1 449 ? 3.675 -11.493 17.993 1.00 89.50 449 ALA A C 1
ATOM 3377 O O . ALA A 1 449 ? 4.366 -10.510 18.266 1.00 89.50 449 ALA A O 1
ATOM 3378 N N . ASN A 1 450 ? 4.101 -12.480 17.216 1.00 89.88 450 ASN A N 1
ATOM 3379 C CA . ASN A 1 450 ? 5.311 -12.375 16.419 1.00 89.88 450 ASN A CA 1
ATOM 3380 C C . ASN A 1 450 ? 4.938 -11.888 15.015 1.00 89.88 450 ASN A C 1
ATOM 3382 O O . ASN A 1 450 ? 4.065 -12.480 14.379 1.00 89.88 450 ASN A O 1
ATOM 3386 N N . ILE A 1 451 ? 5.583 -10.818 14.549 1.00 85.06 451 ILE A N 1
ATOM 3387 C CA . ILE A 1 451 ? 5.399 -10.291 13.196 1.00 85.06 451 ILE A CA 1
ATOM 3388 C C . ILE A 1 451 ? 6.580 -10.759 12.344 1.00 85.06 451 ILE A C 1
ATOM 3390 O O . ILE A 1 451 ? 7.698 -10.265 12.493 1.00 85.06 451 ILE A O 1
ATOM 3394 N N . SER A 1 452 ? 6.328 -11.687 11.427 1.00 82.62 452 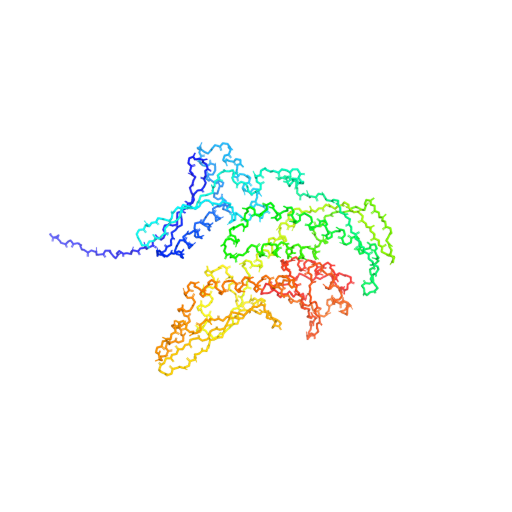SER A N 1
ATOM 3395 C CA . SER A 1 452 ? 7.287 -12.137 10.419 1.00 82.62 452 SER A CA 1
ATOM 3396 C C . SER A 1 452 ? 7.005 -11.467 9.078 1.00 82.62 452 SER A C 1
ATOM 3398 O O . SER A 1 452 ? 5.865 -11.167 8.720 1.00 82.62 452 SER A O 1
ATOM 3400 N N . ASN A 1 453 ? 8.069 -11.203 8.312 1.00 73.25 453 ASN A N 1
ATOM 3401 C CA . ASN A 1 453 ? 7.985 -10.708 6.931 1.00 73.25 453 ASN A CA 1
ATOM 3402 C C . ASN A 1 453 ? 7.220 -9.374 6.750 1.00 73.25 453 ASN A C 1
ATOM 3404 O O . ASN A 1 453 ? 6.941 -8.968 5.627 1.00 73.25 453 ASN A O 1
ATOM 3408 N N . GLY A 1 454 ? 6.875 -8.686 7.844 1.00 71.19 454 GLY A N 1
ATOM 3409 C CA . GLY A 1 454 ? 6.086 -7.453 7.856 1.00 71.19 454 GLY A CA 1
ATOM 3410 C C . GLY A 1 454 ? 4.579 -7.629 7.617 1.00 71.19 454 GLY A C 1
ATOM 3411 O O . GLY A 1 454 ? 3.843 -6.655 7.772 1.00 71.19 454 GLY A O 1
ATOM 3412 N N . TYR A 1 455 ? 4.097 -8.828 7.274 1.00 82.62 455 TYR A N 1
ATOM 3413 C CA . TYR A 1 455 ? 2.684 -9.092 6.953 1.00 82.62 455 TYR A CA 1
ATOM 3414 C C . TYR A 1 455 ? 2.100 -10.358 7.596 1.00 82.62 455 TYR A C 1
ATOM 3416 O O . TYR A 1 455 ? 0.877 -10.491 7.611 1.00 82.62 455 TYR A O 1
ATOM 3424 N N . GLU A 1 456 ? 2.932 -11.265 8.114 1.00 88.75 456 GLU A N 1
ATOM 3425 C CA . GLU A 1 456 ? 2.488 -12.476 8.805 1.00 88.75 456 GLU A CA 1
ATOM 3426 C C . GLU A 1 456 ? 2.511 -12.221 10.317 1.00 88.75 456 GLU A C 1
ATOM 3428 O O . GLU A 1 456 ? 3.510 -11.780 10.884 1.00 88.75 456 GLU A O 1
ATOM 3433 N N . ILE A 1 457 ? 1.382 -12.468 10.971 1.00 92.06 457 ILE A N 1
ATOM 3434 C CA . ILE A 1 457 ? 1.149 -12.246 12.394 1.00 92.06 457 ILE A CA 1
ATOM 3435 C C . ILE A 1 457 ? 0.877 -13.602 13.031 1.00 92.06 457 ILE A C 1
ATOM 3437 O O . ILE A 1 457 ? -0.120 -14.246 12.715 1.00 92.06 457 ILE A O 1
ATOM 3441 N N . THR A 1 458 ? 1.718 -14.033 13.966 1.00 92.81 458 THR A N 1
ATOM 3442 C CA . THR A 1 458 ? 1.561 -15.334 14.631 1.00 92.81 458 THR A CA 1
ATOM 3443 C C . THR A 1 458 ? 1.337 -15.183 16.133 1.00 92.81 458 THR A C 1
ATOM 3445 O O . THR A 1 458 ? 2.123 -14.535 16.821 1.00 92.81 458 THR A O 1
ATOM 3448 N N . PHE A 1 459 ? 0.296 -15.844 16.645 1.00 91.81 459 PHE A N 1
ATOM 3449 C CA . PHE A 1 459 ? -0.007 -16.012 18.068 1.00 91.81 459 PHE A CA 1
ATOM 3450 C C . PHE A 1 459 ? 0.166 -17.493 18.444 1.00 91.81 459 PHE A C 1
ATOM 3452 O O . PHE A 1 459 ? -0.525 -18.353 17.885 1.00 91.81 459 PHE A O 1
ATOM 3459 N N . ASN A 1 460 ? 1.095 -17.788 19.362 1.00 87.62 460 ASN A N 1
ATOM 3460 C CA . ASN A 1 460 ? 1.558 -19.149 19.688 1.00 87.62 460 ASN A CA 1
ATOM 3461 C C . ASN A 1 460 ? 1.244 -19.612 21.105 1.00 87.62 460 ASN A C 1
ATOM 3463 O O . ASN A 1 460 ? 1.331 -18.765 22.012 1.00 87.62 460 ASN A O 1
#